Protein AF-A0A543KQI1-F1 (afdb_monomer_lite)

Secondary structure (DSSP, 8-state):
-PPPSEEEEEEESSGGGHHHHHHHHHHH-TTEEEEEEE-TTHHHHHHHHTS--HHHHHHHHHHHHHHHHTT-SEEEE--GGGHHHHHH---SS-EE-TTHHHHHHHHHSS-SEEEEEESSHHHHHHHHHHHHHHHHHHT---EEEEEE-GGGGT--SHHHHHHHHHHHHTTTGGG-SEEEESSGGGGGGHHHHHHHH-S-EEEHHHHHHHHHHHHHHS------EEEEESSHHHHHHHHHHHHHTT--EEEEESPPPTT--PPS-SEEEEE---SSS-HHHHHHHHHHHHHHHHHTT-SEEEEE--TT---BTTBSHHHHHHHHHHHHT-SSEEEE--BGGGTEEEETTEEEETTEEGGGSGGGG-SSS-----BHHHHHHTT-SSEEEEE-HHHHHT-HHHHHHHHHHHHHHTEEEEEEPBSSHHHHHHHHHHTTT-SEEEE-HHHHHHHHTT-BTBGGG----SPP-SSTT-EEEEEE----HHHHHHHHHHHHTT--EEE--TTT--SHHHHHHHHHHHHHTS-TT---EEE----HHHHHHHHHHH-HHHHHHHHHHHHHHHHHHHHHTTEEEEEEESHHHHHHHHHHTT--EEEEEEEEETTEEEEEESSSSPPEEEEE-TT-S-TTHHHHHH-TTSTTT----

Organism: NCBI:txid125288

Radius of gyration: 31.97 Å; chains: 1; bounding box: 70×68×92 Å

Foldseek 3Di:
DDQQPFEEEEEELDPLLVVLLVVLLCVQPVSYDYHYHYDPCLVVVQVVVVADDPVSLVVVLVVVVVCVVVPHQEYEYQDQSNQVSQVPDDDPHHYGYQCVLLLLVVLPDPWQEEEEEDLDPVLQVVLQVVSVVSNVVSPDNYHYHYWHQVQCVVDPDLVSLLVSCQVRCVVPLVVTQEYEYSHSSSSSNQVVNCVSSVHHYGYRSNSVSNVSCCVVVVPLLALQEEEEEQADLLLLLLQVLLVVLLWFEKEFAFQDDLPDDFDRTNHYYYGDNHLQPQQVVNQVRLVSSLVSCVSSNHQAYEYADALLLQHALQDNPQSNLVSQCVVLVFLEAEEHQDDQVQQWFAAPQFTDRVNHTSLRDPQCVPPRRRDNGRRNQVRNVSHYPAHEEEPHPVQLVVALVSVLVVRVVCSVVRHHYYYYGDNDLSSLLRVLQNCSNGRYYYYGSSNSSSVSNNRPPSPPPDPPPFDADLQALWAEEEEEEFQFPLSVLLVVVCVVVVAAEAEQACVVPVDLVVSLCVVLVVVVPDDNNGYYYYYPHDHPVVLVVSCVVQNNVSSSVSSLLNSLVNLVSVVVVGGQEYEYEAQSSLVSNCVSVVQRMWTWGDDLWVSWTWTWGRDPRIGTYTHHYHNTDHSNQVVLCRDSVNGRSHPPD

pLDDT: mean 88.38, std 11.46, range [30.39, 98.88]

Sequence (649 aa):
MTEPDYLVALISATPLAIPPASDAMAEHFPEASVWNLLDDRLLKDAAQAGGLTEPLAARMQRLIAHAVDAGADAVMLTCSMYGTVAHEAVAPVPLLAPDDAAFAEAASGAYSSVLLVASLESALTDSLERFKAVVAESGHEIAVKGVHVPAALAATTAAELAEALIEACRPVADGADALLLAQFSLAPAQRALTAALGKPVISGPQSAASKLRETLSSTPQRTSVGVVADDYTGATDVALALRGAGLRTVLLFGPPAPDVVLPAHDAAVIALKTRTVPASDAVAASLEAADWLQAAGARQLYFKYCSTFDSTAEGNIGPVLDALAAASGADVVVTTPSSPDHGRTVYHGQLFVDGTPLAESHMAHHPLTPMTDSSLPRLLGAQTEAQVDLLPLSTIREGVPRVGAAMQEAKAGGVGYLVADALDDADLAVLARACADQPLIAGAAGLAKALGLVTPGAIGGQDHGPTPDPVGTARSAVLAGSCSARTLQQIAYFEEAGNPSLRLDAREHRELDEMVAHALDWVDGLSDSATPLIYSSVPADQLREAQEALGAQQSAQLLESALALIAVGLIARGFRRLVSAGGETSGAIVDALRVSGVEVGQEVAPGVPWVFTLADAPLALLLKSGNFGDVELFCRAVDPDRGWGVDDA

InterPro domains:
  IPR010737 Four-carbon acid sugar kinase, N-terminal domain [PF07005] (226-451)
  IPR015942 Asp/Glu/hydantoin racemase [PF01177] (39-210)
  IPR031475 Four-carbon acid sugar kinase, nucleotide binding domain [PF17042] (477-634)
  IPR037051 Four-carbon acid sugar kinase, N-terminal domain superfamily [G3DSA:3.40.50.10840] (228-456)
  IPR042213 Four-carbon acid sugar kinase, nucleotide binding domain superfamily [G3DSA:3.40.980.20] (470-640)
  IPR050007 3-oxo-tetronate kinase [NF043035] (225-638)
  IPR053714 Isomerization and Racemization Enzyme Superfamily [G3DSA:3.40.50.12500] (53-227)

Structure (mmCIF, N/CA/C/O backbone):
data_AF-A0A543KQI1-F1
#
_entry.id   AF-A0A543KQI1-F1
#
loop_
_atom_site.group_PDB
_atom_site.id
_atom_site.type_symbol
_atom_site.label_atom_id
_atom_site.label_alt_id
_atom_site.label_comp_id
_atom_site.label_asym_id
_atom_site.label_entity_id
_atom_site.label_seq_id
_atom_site.pdbx_PDB_ins_code
_atom_site.Cartn_x
_atom_site.Cartn_y
_atom_site.Cartn_z
_atom_site.occupancy
_atom_site.B_iso_or_equiv
_atom_site.auth_seq_id
_atom_site.auth_comp_id
_atom_site.auth_asym_id
_atom_site.auth_atom_id
_atom_site.pdbx_PDB_model_num
ATOM 1 N N . MET A 1 1 ? 9.697 -24.278 23.886 1.00 35.41 1 MET A N 1
ATOM 2 C CA . MET A 1 1 ? 8.355 -23.750 24.183 1.00 35.41 1 MET A CA 1
ATOM 3 C C . MET A 1 1 ? 8.398 -22.313 23.736 1.00 35.41 1 MET A C 1
ATOM 5 O O . MET A 1 1 ? 9.210 -21.574 24.273 1.00 35.41 1 MET A O 1
ATOM 9 N N . THR A 1 2 ? 7.684 -22.001 22.661 1.00 37.78 2 THR A N 1
ATOM 10 C CA . THR A 1 2 ? 7.459 -20.630 22.196 1.00 37.78 2 THR A CA 1
ATOM 11 C C . THR A 1 2 ? 6.835 -19.822 23.334 1.00 37.78 2 THR A C 1
ATOM 13 O O . THR A 1 2 ? 6.066 -20.380 24.122 1.00 37.78 2 THR A O 1
ATOM 16 N N . GLU A 1 3 ? 7.231 -18.558 23.488 1.00 44.75 3 GLU A N 1
ATOM 17 C CA . GLU A 1 3 ? 6.508 -17.649 24.381 1.00 44.75 3 GLU A CA 1
ATOM 18 C C . GLU A 1 3 ? 5.066 -17.497 23.864 1.00 44.75 3 GLU A C 1
ATOM 20 O O . GLU A 1 3 ? 4.859 -17.565 22.654 1.00 44.75 3 GLU A O 1
ATOM 25 N N . PRO A 1 4 ? 4.064 -17.402 24.753 1.00 59.25 4 PRO A N 1
ATOM 26 C CA . PRO A 1 4 ? 2.672 -17.238 24.347 1.00 59.25 4 PRO A CA 1
ATOM 27 C C . PRO A 1 4 ? 2.467 -15.892 23.641 1.00 59.25 4 PRO A C 1
ATOM 29 O O . PRO A 1 4 ? 2.953 -14.868 24.119 1.00 59.25 4 PRO A O 1
ATOM 32 N N . ASP A 1 5 ? 1.719 -15.907 22.537 1.00 77.00 5 ASP A N 1
ATOM 33 C CA . ASP A 1 5 ? 1.528 -14.759 21.637 1.00 77.00 5 ASP A CA 1
ATOM 34 C C . ASP A 1 5 ? 0.510 -13.733 22.172 1.00 77.00 5 ASP A C 1
ATOM 36 O O . ASP A 1 5 ? 0.442 -12.614 21.669 1.00 77.00 5 ASP A O 1
ATOM 40 N N . TYR A 1 6 ? -0.283 -14.106 23.188 1.00 86.62 6 TYR A N 1
ATOM 41 C CA . TYR A 1 6 ? -1.355 -13.273 23.747 1.00 86.62 6 TYR A CA 1
ATOM 42 C C . TYR A 1 6 ? -1.394 -13.315 25.284 1.00 86.62 6 TYR A C 1
ATOM 44 O O . TYR A 1 6 ? -1.078 -14.338 25.901 1.00 86.62 6 TYR A O 1
ATOM 52 N N . LEU A 1 7 ? -1.861 -12.239 25.920 1.00 93.88 7 LEU A N 1
ATOM 53 C CA . LEU A 1 7 ? -2.181 -12.149 27.347 1.00 93.88 7 LEU A CA 1
ATOM 54 C C . LEU A 1 7 ? -3.684 -11.927 27.556 1.00 93.88 7 LEU A C 1
ATOM 56 O O . LEU A 1 7 ? -4.227 -10.880 27.216 1.00 93.88 7 LEU A O 1
ATOM 60 N N . VAL A 1 8 ? -4.366 -12.884 28.184 1.00 95.88 8 VAL A N 1
ATOM 61 C CA . VAL A 1 8 ? -5.806 -12.804 28.474 1.00 95.88 8 VAL A CA 1
ATOM 62 C C . VAL A 1 8 ? -6.040 -12.666 29.975 1.00 95.88 8 VAL A C 1
ATOM 64 O O . VAL A 1 8 ? -5.673 -13.542 30.765 1.00 95.88 8 VAL A O 1
ATOM 67 N N . ALA A 1 9 ? -6.695 -11.576 30.378 1.00 97.44 9 ALA A N 1
ATOM 68 C CA . ALA A 1 9 ? -7.055 -11.330 31.769 1.00 97.44 9 ALA A CA 1
ATOM 69 C C . ALA A 1 9 ? -8.425 -11.933 32.115 1.00 97.44 9 ALA A C 1
ATOM 71 O O . ALA A 1 9 ? -9.443 -11.603 31.505 1.00 97.44 9 ALA A O 1
ATOM 72 N N . LEU A 1 10 ? -8.463 -12.784 33.139 1.00 96.88 10 LEU A N 1
ATOM 73 C CA . LEU A 1 10 ? -9.672 -13.406 33.673 1.00 96.88 10 LEU A CA 1
ATOM 74 C C . LEU A 1 10 ? -10.075 -12.714 34.970 1.00 96.88 10 LEU A C 1
ATOM 76 O O . LEU A 1 10 ? -9.414 -12.883 35.997 1.00 96.88 10 LEU A O 1
ATOM 80 N N . ILE A 1 11 ? -11.173 -11.959 34.951 1.00 96.50 11 ILE A N 1
ATOM 81 C CA . ILE A 1 11 ? -11.662 -11.254 36.141 1.00 96.50 11 ILE A CA 1
ATOM 82 C C . ILE A 1 11 ? -12.756 -12.087 36.806 1.00 96.50 11 ILE A C 1
ATOM 84 O O . ILE A 1 11 ? -13.850 -12.280 36.267 1.00 96.50 11 ILE A O 1
ATOM 88 N N . SER A 1 12 ? -12.451 -12.573 38.007 1.00 93.62 12 SER A N 1
ATOM 89 C CA . SER A 1 12 ? -13.287 -13.494 38.766 1.00 93.62 12 SER A CA 1
ATOM 90 C C . SER A 1 12 ? -13.798 -12.887 40.067 1.00 93.62 12 SER A C 1
ATOM 92 O O . SER A 1 12 ? -13.072 -12.230 40.809 1.00 93.62 12 SER A O 1
ATOM 94 N N . ALA A 1 13 ? -15.067 -13.165 40.367 1.00 89.62 13 ALA A N 1
ATOM 95 C CA . ALA A 1 13 ? -15.724 -12.782 41.619 1.00 89.62 13 ALA A CA 1
ATOM 96 C C . ALA A 1 13 ? -15.743 -13.924 42.660 1.00 89.62 13 ALA A C 1
ATOM 98 O O . ALA A 1 13 ? -16.207 -13.748 43.785 1.00 89.62 13 ALA A O 1
ATOM 99 N N . THR A 1 14 ? -15.274 -15.116 42.272 1.00 84.75 14 THR A N 1
ATOM 100 C CA . THR A 1 14 ? -15.163 -16.306 43.123 1.00 84.75 14 THR A CA 1
ATOM 101 C C . THR A 1 14 ? -13.957 -17.153 42.706 1.00 84.75 14 THR A C 1
ATOM 103 O O . THR A 1 14 ? -13.744 -17.341 41.505 1.00 84.75 14 THR A O 1
ATOM 106 N N . PRO A 1 15 ? -13.197 -17.730 43.657 1.00 85.19 15 PRO A N 1
ATOM 107 C CA . PRO A 1 15 ? -12.115 -18.663 43.342 1.00 85.19 15 PRO A CA 1
ATOM 108 C C . PRO A 1 15 ? -12.577 -19.898 42.558 1.00 85.19 15 PRO A C 1
ATOM 110 O O . PRO A 1 15 ? -11.800 -20.470 41.803 1.00 85.19 15 PRO A O 1
ATOM 113 N N . LEU A 1 16 ? -13.844 -20.305 42.709 1.00 82.06 16 LEU A N 1
ATOM 114 C CA . LEU A 1 16 ? -14.387 -21.509 42.065 1.00 82.06 16 LEU A CA 1
ATOM 115 C C . LEU A 1 16 ? -14.510 -21.388 40.539 1.00 82.06 16 LEU A C 1
ATOM 117 O O . LEU A 1 16 ? -14.593 -22.406 39.860 1.00 82.06 16 LEU A O 1
ATOM 121 N N . ALA A 1 17 ? -14.528 -20.167 39.997 1.00 85.00 17 ALA A N 1
ATOM 122 C CA . ALA A 1 17 ? -14.606 -19.931 38.556 1.00 85.00 17 ALA A CA 1
ATOM 123 C C . ALA A 1 17 ? -13.227 -19.929 37.872 1.00 85.00 17 ALA A C 1
ATOM 125 O O . ALA A 1 17 ? -13.157 -20.089 36.655 1.00 85.00 17 ALA A O 1
ATOM 126 N N . ILE A 1 18 ? -12.139 -19.783 38.642 1.00 90.50 18 ILE A N 1
ATOM 127 C CA . ILE A 1 18 ? -10.776 -19.653 38.109 1.00 90.50 18 ILE A CA 1
ATOM 128 C C . ILE A 1 18 ? -10.293 -20.945 37.432 1.00 90.50 18 ILE A C 1
ATOM 130 O O . ILE A 1 18 ? -9.886 -20.850 36.272 1.00 90.50 18 ILE A O 1
ATOM 134 N N . PRO A 1 19 ? -10.341 -22.137 38.074 1.00 90.75 19 PRO A N 1
ATOM 135 C CA . PRO A 1 19 ? -9.875 -23.359 37.422 1.00 90.75 19 PRO A CA 1
ATOM 136 C C . PRO A 1 19 ? -10.652 -23.681 36.136 1.00 90.75 19 PRO A C 1
ATOM 138 O O . PRO A 1 19 ? -9.999 -23.823 35.110 1.00 90.75 19 PRO A O 1
ATOM 141 N N . PRO A 1 20 ? -12.005 -23.668 36.107 1.00 88.50 20 PRO A N 1
ATOM 142 C CA . PRO A 1 20 ? -12.745 -23.932 34.871 1.00 88.50 20 PRO A CA 1
ATOM 143 C C . PRO A 1 20 ? -12.407 -22.977 33.720 1.00 88.50 20 PRO A C 1
ATOM 145 O O . PRO A 1 20 ? -12.314 -23.410 32.576 1.00 88.50 20 PRO A O 1
ATOM 148 N N . ALA A 1 21 ? -12.218 -21.685 34.010 1.00 90.38 21 ALA A N 1
ATOM 149 C CA . ALA A 1 21 ? -11.851 -20.703 32.995 1.00 90.38 21 ALA A CA 1
ATOM 150 C C . ALA A 1 21 ? -10.406 -20.892 32.507 1.00 90.38 21 ALA A C 1
ATOM 152 O O . ALA A 1 21 ? -10.155 -20.859 31.307 1.00 90.38 21 ALA A O 1
ATOM 153 N N . SER A 1 22 ? -9.465 -21.133 33.424 1.00 93.69 22 SER A N 1
ATOM 154 C CA . SER A 1 22 ? -8.051 -21.337 33.083 1.00 93.69 22 SER A CA 1
ATOM 155 C C . SER A 1 22 ? -7.838 -22.639 32.303 1.00 93.69 22 SER A C 1
ATOM 157 O O . SER A 1 22 ? -7.096 -22.647 31.325 1.00 93.69 22 SER A O 1
ATOM 159 N N . ASP A 1 23 ? -8.528 -23.715 32.689 1.00 90.25 23 ASP A N 1
ATOM 160 C CA . ASP A 1 23 ? -8.480 -25.009 32.003 1.00 90.25 23 ASP A CA 1
ATOM 161 C C . ASP A 1 23 ? -9.072 -24.905 30.589 1.00 90.25 23 ASP A C 1
ATOM 163 O O . ASP A 1 23 ? -8.488 -25.418 29.636 1.00 90.25 23 ASP A O 1
ATOM 167 N N . ALA A 1 24 ? -10.188 -24.182 30.426 1.00 90.25 24 ALA A N 1
ATOM 168 C CA . ALA A 1 24 ? -10.782 -23.944 29.112 1.00 90.25 24 ALA A CA 1
ATOM 169 C C . ALA A 1 24 ? -9.868 -23.117 28.196 1.00 90.25 24 ALA A C 1
ATOM 171 O O . ALA A 1 24 ? -9.745 -23.442 27.017 1.00 90.25 24 ALA A O 1
ATOM 172 N N . MET A 1 25 ? -9.190 -22.093 28.726 1.00 93.44 25 MET A N 1
ATOM 173 C CA . MET A 1 25 ? -8.176 -21.343 27.976 1.00 93.44 25 MET A CA 1
ATOM 174 C C . MET A 1 25 ? -7.017 -22.251 27.553 1.00 93.44 25 MET A C 1
ATOM 176 O O . MET A 1 25 ? -6.650 -22.257 26.386 1.00 93.44 25 MET A O 1
ATOM 180 N N . ALA A 1 26 ? -6.494 -23.079 28.460 1.00 92.19 26 ALA A N 1
ATOM 181 C CA . ALA A 1 26 ? -5.404 -24.000 28.142 1.00 92.19 26 ALA A CA 1
ATOM 182 C C . ALA A 1 26 ? -5.789 -25.055 27.084 1.00 92.19 26 ALA A C 1
ATOM 184 O O . ALA A 1 26 ? -4.945 -25.459 26.287 1.00 92.19 26 ALA A O 1
ATOM 185 N N . GLU A 1 27 ? -7.046 -25.510 27.070 1.00 89.69 27 GLU A N 1
ATOM 186 C CA . GLU A 1 27 ? -7.535 -26.510 26.113 1.00 89.69 27 GLU A CA 1
ATOM 187 C C . GLU A 1 27 ? -7.915 -25.904 24.753 1.00 89.69 27 GLU A C 1
ATOM 189 O O . GLU A 1 27 ? -7.599 -26.482 23.712 1.00 89.69 27 GLU A O 1
ATOM 194 N N . HIS A 1 28 ? -8.584 -24.749 24.746 1.00 88.44 28 HIS A N 1
ATOM 195 C CA . HIS A 1 28 ? -9.196 -24.182 23.541 1.00 88.44 28 HIS A CA 1
ATOM 196 C C . HIS A 1 28 ? -8.439 -22.990 22.950 1.00 88.44 28 HIS A C 1
ATOM 198 O O . HIS A 1 28 ? -8.673 -22.666 21.786 1.00 88.44 28 HIS A O 1
ATOM 204 N N . PHE A 1 29 ? -7.520 -22.382 23.706 1.00 91.88 29 PHE A N 1
ATOM 205 C CA . PHE A 1 29 ? -6.667 -21.270 23.283 1.00 91.88 29 PHE A CA 1
ATOM 206 C C . PHE A 1 29 ? -5.242 -21.375 23.879 1.00 91.88 29 PHE A C 1
ATOM 208 O O . PHE A 1 29 ? -4.814 -20.504 24.642 1.00 91.88 29 PHE A O 1
ATOM 215 N N . PRO A 1 30 ? -4.493 -22.448 23.556 1.00 89.75 30 PRO A N 1
ATOM 216 C CA . PRO A 1 30 ? -3.176 -22.726 24.140 1.00 89.75 30 PRO A CA 1
ATOM 217 C C . PRO A 1 30 ? -2.099 -21.679 23.813 1.00 89.75 30 PRO A C 1
ATOM 219 O O . PRO A 1 30 ? -1.064 -21.646 24.476 1.00 89.75 30 PRO A O 1
ATOM 222 N N . GLU A 1 31 ? -2.317 -20.847 22.794 1.00 86.75 31 GLU A N 1
ATOM 223 C CA . GLU A 1 31 ? -1.426 -19.759 22.386 1.00 86.75 31 GLU A CA 1
ATOM 224 C C . GLU A 1 31 ? -1.484 -18.548 23.345 1.00 86.75 31 GLU A C 1
ATOM 226 O O . GLU A 1 31 ? -0.591 -17.701 23.321 1.00 86.75 31 GLU A O 1
ATOM 231 N N . ALA A 1 32 ? -2.501 -18.468 24.212 1.00 89.94 32 ALA A N 1
ATOM 232 C CA . ALA A 1 32 ? -2.675 -17.384 25.173 1.00 89.94 32 ALA A CA 1
ATOM 233 C C . ALA A 1 32 ? -2.130 -17.726 26.570 1.00 89.94 32 ALA A C 1
ATOM 235 O O . ALA A 1 32 ? -2.370 -18.795 27.134 1.00 89.94 32 ALA A O 1
ATOM 236 N N . SER A 1 33 ? -1.462 -16.755 27.187 1.00 94.50 33 SER A N 1
ATOM 237 C CA . SER A 1 33 ? -1.173 -16.744 28.618 1.00 94.50 33 SER A CA 1
ATOM 238 C C . SER A 1 33 ? -2.364 -16.205 29.407 1.00 94.50 33 SER A C 1
ATOM 240 O O . SER A 1 33 ? -3.050 -15.273 28.990 1.00 94.50 33 SER A O 1
ATOM 242 N N . VAL A 1 34 ? -2.616 -16.800 30.572 1.00 95.56 34 VAL A N 1
ATOM 243 C CA . VAL A 1 34 ? -3.754 -16.453 31.427 1.00 95.56 34 VAL A CA 1
ATOM 244 C C . VAL A 1 34 ? -3.283 -15.657 32.639 1.00 95.56 34 VAL A C 1
ATOM 246 O O . VAL A 1 34 ? -2.453 -16.129 33.419 1.00 95.56 34 VAL A O 1
ATOM 249 N N . TRP A 1 35 ? -3.885 -14.490 32.859 1.00 97.25 35 TRP A N 1
ATOM 250 C CA . TRP A 1 35 ? -3.718 -13.699 34.075 1.00 97.25 35 TRP A CA 1
ATOM 251 C C . TRP A 1 35 ? -5.019 -13.650 34.874 1.00 97.25 35 TRP A C 1
ATOM 253 O O . TRP A 1 35 ? -6.021 -13.099 34.435 1.00 97.25 35 TRP A O 1
ATOM 263 N N . ASN A 1 36 ? -5.010 -14.218 36.080 1.00 96.94 36 ASN A N 1
ATOM 264 C CA . ASN A 1 36 ? -6.182 -14.233 36.950 1.00 96.94 36 ASN A CA 1
ATOM 265 C C . ASN A 1 36 ? -6.219 -13.009 37.877 1.00 96.94 36 ASN A C 1
ATOM 267 O O . ASN A 1 36 ? -5.328 -12.817 38.707 1.00 96.94 36 ASN A O 1
ATOM 271 N N . LEU A 1 37 ? -7.304 -12.242 37.791 1.00 97.06 37 LEU A N 1
ATOM 272 C CA . LEU A 1 37 ? -7.667 -11.178 38.720 1.00 97.06 37 LEU A CA 1
ATOM 273 C C . LEU A 1 37 ? -8.853 -11.640 39.567 1.00 97.06 37 LEU A C 1
ATOM 275 O O . LEU A 1 37 ? -9.915 -11.968 39.044 1.00 97.06 37 LEU A O 1
ATOM 279 N N . LEU A 1 38 ? -8.683 -11.663 40.888 1.00 95.88 38 LEU A N 1
ATOM 280 C CA . LEU A 1 38 ? -9.731 -12.055 41.828 1.00 95.88 38 LEU A CA 1
ATOM 281 C C . LEU A 1 38 ? -10.111 -10.876 42.715 1.00 95.88 38 LEU A C 1
ATOM 283 O O . LEU A 1 38 ? -9.267 -10.312 43.409 1.00 95.88 38 LEU A O 1
ATOM 287 N N . ASP A 1 39 ? -11.406 -10.587 42.760 1.00 95.50 39 ASP A N 1
ATOM 288 C CA . ASP A 1 39 ? -12.005 -9.779 43.814 1.00 95.50 39 ASP A CA 1
ATOM 289 C C . ASP A 1 39 ? -13.109 -10.596 44.495 1.00 95.50 39 ASP A C 1
ATOM 291 O O . ASP A 1 39 ? -14.274 -10.616 44.091 1.00 95.50 39 ASP A O 1
ATOM 295 N N . ASP A 1 40 ? -12.707 -11.308 45.547 1.00 91.56 40 ASP A N 1
ATOM 296 C CA . ASP A 1 40 ? -13.539 -12.236 46.319 1.00 91.56 40 ASP A CA 1
ATOM 297 C C . ASP A 1 40 ? -14.629 -11.544 47.159 1.00 91.56 40 ASP A C 1
ATOM 299 O O . ASP A 1 40 ? -15.462 -12.204 47.788 1.00 91.56 40 ASP A O 1
ATOM 303 N N . ARG A 1 41 ? -14.670 -10.206 47.150 1.00 94.00 41 ARG A N 1
ATOM 304 C CA . ARG A 1 41 ? -15.715 -9.423 47.811 1.00 94.00 41 ARG A CA 1
ATOM 305 C C . ARG A 1 41 ? -16.885 -9.086 46.902 1.00 94.00 41 ARG A C 1
ATOM 307 O O . ARG A 1 41 ? -17.953 -8.798 47.430 1.00 94.00 41 ARG A O 1
ATOM 314 N N . LEU A 1 42 ? -16.720 -9.127 45.579 1.00 91.69 42 LEU A N 1
ATOM 315 C CA . LEU A 1 42 ? -17.744 -8.691 44.621 1.00 91.69 42 LEU A CA 1
ATOM 316 C C . LEU A 1 42 ? -19.103 -9.368 44.855 1.00 91.69 42 LEU A C 1
ATOM 318 O O . LEU A 1 42 ? -20.103 -8.683 45.052 1.00 91.69 42 LEU A O 1
ATOM 322 N N . LEU A 1 43 ? -19.140 -10.706 44.927 1.00 87.75 43 LEU A N 1
ATOM 323 C CA . LEU A 1 43 ? -20.387 -11.447 45.169 1.00 87.75 43 LEU A CA 1
ATOM 324 C C . LEU A 1 43 ? -20.986 -11.161 46.551 1.00 87.75 43 LEU A C 1
ATOM 326 O O . LEU A 1 43 ? -22.202 -11.035 46.685 1.00 87.75 43 LEU A O 1
ATOM 330 N N . LYS A 1 44 ? -20.143 -11.058 47.584 1.00 87.88 44 LYS A N 1
ATOM 331 C CA . LYS A 1 44 ? -20.587 -10.812 48.962 1.00 87.88 44 LYS A CA 1
ATOM 332 C C . LYS A 1 44 ? -21.181 -9.413 49.114 1.00 87.88 44 LYS A C 1
ATOM 334 O O . LYS A 1 44 ? -22.244 -9.268 49.715 1.00 87.88 44 LYS A O 1
ATOM 339 N N . ASP A 1 45 ? -20.506 -8.408 48.568 1.00 93.00 45 ASP A N 1
ATOM 340 C CA . ASP A 1 45 ? -20.935 -7.013 48.615 1.00 93.00 45 ASP A CA 1
ATOM 341 C C . ASP A 1 45 ? -22.214 -6.828 47.765 1.00 93.00 45 ASP A C 1
ATOM 343 O O . ASP A 1 45 ? -23.148 -6.159 48.207 1.00 93.00 45 ASP A O 1
ATOM 347 N N . ALA A 1 46 ? -22.325 -7.500 46.608 1.00 88.56 46 ALA A N 1
ATOM 348 C CA . ALA A 1 46 ? -23.554 -7.530 45.806 1.00 88.56 46 ALA A CA 1
ATOM 349 C C . ALA A 1 46 ? -24.730 -8.182 46.554 1.00 88.56 46 ALA A C 1
ATOM 351 O O . ALA A 1 46 ? -25.824 -7.624 46.595 1.00 88.56 46 ALA A O 1
ATOM 352 N N . ALA A 1 47 ? -24.511 -9.325 47.214 1.00 85.56 47 ALA A N 1
ATOM 353 C CA . ALA A 1 47 ? -25.546 -9.993 48.004 1.00 85.56 47 ALA A CA 1
ATOM 354 C C . ALA A 1 47 ? -26.047 -9.120 49.169 1.00 85.56 47 ALA A C 1
ATOM 356 O O . ALA A 1 47 ? -27.245 -9.083 49.442 1.00 85.56 47 ALA A O 1
ATOM 357 N N . GLN A 1 48 ? -25.149 -8.383 49.833 1.00 89.62 48 GLN A N 1
ATOM 358 C CA . GLN A 1 48 ? -25.514 -7.439 50.896 1.00 89.62 48 GLN A CA 1
ATOM 359 C C . GLN A 1 48 ? -26.298 -6.231 50.374 1.00 89.62 48 GLN A C 1
ATOM 361 O O . GLN A 1 48 ? -27.173 -5.725 51.074 1.00 89.62 48 GLN A O 1
ATOM 366 N N . ALA A 1 49 ? -25.997 -5.780 49.156 1.00 88.75 49 ALA A N 1
ATOM 367 C CA . ALA A 1 49 ? -26.682 -4.670 48.503 1.00 88.75 49 ALA A CA 1
ATOM 368 C C . ALA A 1 49 ? -28.001 -5.074 47.814 1.00 88.75 49 ALA A C 1
ATOM 370 O O . ALA A 1 49 ? -28.741 -4.201 47.366 1.00 88.75 49 ALA A O 1
ATOM 371 N N . GLY A 1 50 ? -28.306 -6.374 47.731 1.00 86.69 50 GLY A N 1
ATOM 372 C CA . GLY A 1 50 ? -29.480 -6.895 47.027 1.00 86.69 50 GLY A CA 1
ATOM 373 C C . GLY A 1 50 ? -29.322 -6.980 45.503 1.00 86.69 50 GLY A C 1
ATOM 374 O O . GLY A 1 50 ? -30.327 -7.099 44.809 1.00 86.69 50 GLY A O 1
ATOM 375 N N . GLY A 1 51 ? -28.094 -6.920 44.977 1.00 85.75 51 GLY A N 1
ATOM 376 C CA . GLY A 1 51 ? -27.797 -7.013 43.546 1.00 85.75 51 GLY A CA 1
ATOM 377 C C . GLY A 1 51 ? -26.597 -6.167 43.108 1.00 85.75 51 GLY A C 1
ATOM 378 O O . GLY A 1 51 ? -25.853 -5.625 43.930 1.00 85.75 51 GLY A O 1
ATOM 379 N N . LEU A 1 52 ? -26.411 -6.051 41.789 1.00 87.25 52 LEU A N 1
ATOM 380 C CA . LEU A 1 52 ? -25.418 -5.160 41.191 1.00 87.25 52 LEU A CA 1
ATOM 381 C C . LEU A 1 52 ? -25.850 -3.697 41.377 1.00 87.25 52 LEU A C 1
ATOM 383 O O . LEU A 1 52 ? -26.942 -3.302 40.979 1.00 87.25 52 LEU A O 1
ATOM 387 N N . THR A 1 53 ? -24.977 -2.890 41.975 1.00 92.56 53 THR A N 1
ATOM 388 C CA . THR A 1 53 ? -25.179 -1.445 42.167 1.00 92.56 53 THR A CA 1
ATOM 389 C C . THR A 1 53 ? -24.164 -0.653 41.350 1.00 92.56 53 THR A C 1
ATOM 391 O O . THR A 1 53 ? -23.102 -1.176 41.012 1.00 92.56 53 THR A O 1
ATOM 394 N N . GLU A 1 54 ? -24.434 0.625 41.084 1.00 91.25 54 GLU A N 1
ATOM 395 C CA . GLU A 1 54 ? -23.514 1.511 40.353 1.00 91.25 54 GLU A CA 1
ATOM 396 C C . GLU A 1 54 ? -22.088 1.548 40.961 1.00 91.25 54 GLU A C 1
ATOM 398 O O . GLU A 1 54 ? -21.121 1.385 40.212 1.00 91.25 54 GLU A O 1
ATOM 403 N N . PRO A 1 55 ? -21.887 1.617 42.299 1.00 95.38 55 PRO A N 1
ATOM 404 C CA . PRO A 1 55 ? -20.546 1.510 42.883 1.00 95.38 55 PRO A CA 1
ATOM 405 C C . PRO A 1 55 ? -19.837 0.174 42.609 1.00 95.38 55 PRO A C 1
ATOM 407 O O . PRO A 1 55 ? -18.609 0.142 42.477 1.00 95.38 55 PRO A O 1
ATOM 410 N N . LEU A 1 56 ? -20.588 -0.930 42.539 1.00 94.25 56 LEU A N 1
ATOM 411 C CA . LEU A 1 56 ? -20.052 -2.257 42.226 1.00 94.25 56 LEU A CA 1
ATOM 412 C C . LEU A 1 56 ? -19.732 -2.395 40.733 1.00 94.25 56 LEU A C 1
ATOM 414 O O . LEU A 1 56 ? -18.693 -2.963 40.400 1.00 94.25 56 LEU A O 1
ATOM 418 N N . ALA A 1 57 ? -20.558 -1.830 39.850 1.00 91.62 57 ALA A N 1
ATOM 419 C CA . ALA A 1 57 ? -20.281 -1.756 38.417 1.00 91.62 57 ALA A CA 1
ATOM 420 C C . ALA A 1 57 ? -19.009 -0.936 38.143 1.00 91.62 57 ALA A C 1
ATOM 422 O O . ALA A 1 57 ? -18.082 -1.426 37.502 1.00 91.62 57 ALA A O 1
ATOM 423 N N . ALA A 1 58 ? -18.883 0.248 38.752 1.00 90.50 58 ALA A N 1
ATOM 424 C CA . ALA A 1 58 ? -17.682 1.080 38.653 1.00 90.50 58 ALA A CA 1
ATOM 425 C C . ALA A 1 58 ? -16.426 0.380 39.207 1.00 90.50 58 ALA A C 1
ATOM 427 O O . ALA A 1 58 ? -15.310 0.613 38.741 1.00 90.50 58 ALA A O 1
ATOM 428 N N . ARG A 1 59 ? -16.575 -0.482 40.223 1.00 95.81 59 ARG A N 1
ATOM 429 C CA . ARG A 1 59 ? -15.475 -1.314 40.737 1.00 95.81 59 ARG A CA 1
ATOM 430 C C . ARG A 1 59 ? -15.023 -2.347 39.712 1.00 95.81 59 ARG A C 1
ATOM 432 O O . ARG A 1 59 ? -13.820 -2.486 39.524 1.00 95.81 59 ARG A O 1
ATOM 439 N N . MET A 1 60 ? -15.960 -3.009 39.036 1.00 95.31 60 MET A N 1
ATOM 440 C CA . MET A 1 60 ? -15.643 -3.936 37.951 1.00 95.31 60 MET A CA 1
ATOM 441 C C . MET A 1 60 ? -14.978 -3.216 36.766 1.00 95.31 60 MET A C 1
ATOM 443 O O . MET A 1 60 ? -13.946 -3.672 36.288 1.00 95.31 60 MET A O 1
ATOM 447 N N . GLN A 1 61 ? -15.470 -2.037 36.369 1.00 92.50 61 GLN A N 1
ATOM 448 C CA . GLN A 1 61 ? -14.840 -1.216 35.323 1.00 92.50 61 GLN A CA 1
ATOM 449 C C . GLN A 1 61 ? -13.383 -0.859 35.645 1.00 92.50 61 GLN A C 1
ATOM 451 O O . GLN A 1 61 ? -12.534 -0.902 34.763 1.00 92.50 61 GLN A O 1
ATOM 456 N N . ARG A 1 62 ? -13.057 -0.566 36.912 1.00 94.75 62 ARG A N 1
ATOM 457 C CA . ARG A 1 62 ? -11.662 -0.329 37.325 1.00 94.75 62 ARG A CA 1
ATOM 458 C C . ARG A 1 62 ? -10.784 -1.575 37.223 1.00 94.75 62 ARG A C 1
ATOM 460 O O . ARG A 1 62 ? -9.604 -1.434 36.929 1.00 94.75 62 ARG A O 1
ATOM 467 N N . LEU A 1 63 ? -11.329 -2.769 37.465 1.00 96.56 63 LEU A N 1
ATOM 468 C CA . LEU A 1 63 ? -10.590 -4.023 37.273 1.00 96.56 63 LEU A CA 1
ATOM 469 C C . LEU A 1 63 ? -10.334 -4.289 35.786 1.00 96.56 63 LEU A C 1
ATOM 471 O O . LEU A 1 63 ? -9.227 -4.680 35.431 1.00 96.56 63 LEU A O 1
ATOM 475 N N . ILE A 1 64 ? -11.323 -4.018 34.928 1.00 92.88 64 ILE A N 1
ATOM 476 C CA . ILE A 1 64 ? -11.173 -4.094 33.468 1.00 92.88 64 ILE A CA 1
ATOM 477 C C . ILE A 1 64 ? -10.098 -3.107 33.003 1.00 92.88 64 ILE A C 1
ATOM 479 O O . ILE A 1 64 ? -9.150 -3.515 32.343 1.00 92.88 64 ILE A O 1
ATOM 483 N N . ALA A 1 65 ? -10.189 -1.836 33.407 1.00 85.69 65 ALA A N 1
ATOM 484 C CA . ALA A 1 65 ? -9.196 -0.818 33.062 1.00 85.69 65 ALA A CA 1
ATOM 485 C C . ALA A 1 65 ? -7.791 -1.205 33.543 1.00 85.69 65 ALA A C 1
ATOM 487 O O . ALA A 1 65 ? -6.842 -1.128 32.777 1.00 85.69 65 ALA A O 1
ATOM 488 N N . HIS A 1 66 ? -7.665 -1.716 34.772 1.00 94.81 66 HIS A N 1
ATOM 489 C CA . HIS A 1 66 ? -6.387 -2.202 35.288 1.00 94.81 66 HIS A CA 1
ATOM 490 C C . HIS A 1 66 ? -5.794 -3.329 34.433 1.00 94.81 66 HIS A C 1
ATOM 492 O O . HIS A 1 66 ? -4.585 -3.348 34.219 1.00 94.81 66 HIS A O 1
ATOM 498 N N . ALA A 1 67 ? -6.630 -4.253 33.950 1.00 92.50 67 ALA A N 1
ATOM 499 C CA . ALA A 1 67 ? -6.180 -5.329 33.080 1.00 92.50 67 ALA A CA 1
ATOM 500 C C . ALA A 1 67 ? -5.671 -4.805 31.728 1.00 92.50 67 ALA A C 1
ATOM 502 O O . ALA A 1 67 ? -4.606 -5.208 31.264 1.00 92.50 67 ALA A O 1
ATOM 503 N N . VAL A 1 68 ? -6.415 -3.872 31.133 1.00 82.19 68 VAL A N 1
ATOM 504 C CA . VAL A 1 68 ? -6.070 -3.231 29.857 1.00 82.19 68 VAL A CA 1
ATOM 505 C C . VAL A 1 68 ? -4.784 -2.410 29.980 1.00 82.19 68 VAL A C 1
ATOM 507 O O . VAL A 1 68 ? -3.865 -2.595 29.189 1.00 82.19 68 VAL A O 1
ATOM 510 N N . ASP A 1 69 ? -4.672 -1.565 31.007 1.00 81.88 69 ASP A N 1
ATOM 511 C CA . ASP A 1 69 ? -3.494 -0.719 31.253 1.00 81.88 69 ASP A CA 1
ATOM 512 C C . ASP A 1 69 ? -2.223 -1.544 31.519 1.00 81.88 69 ASP A C 1
ATOM 514 O O . ASP A 1 69 ? -1.107 -1.076 31.292 1.00 81.88 69 ASP A O 1
ATOM 518 N N . ALA A 1 70 ? -2.383 -2.777 32.007 1.00 83.31 70 ALA A N 1
ATOM 519 C CA . ALA A 1 70 ? -1.297 -3.722 32.249 1.00 83.31 70 ALA A CA 1
ATOM 520 C C . ALA A 1 70 ? -0.957 -4.605 31.029 1.00 83.31 70 ALA A C 1
ATOM 522 O O . ALA A 1 70 ? -0.112 -5.491 31.152 1.00 83.31 70 ALA A O 1
ATOM 523 N N . GLY A 1 71 ? -1.572 -4.352 29.868 1.00 81.69 71 GLY A N 1
ATOM 524 C CA . GLY A 1 71 ? -1.210 -4.979 28.594 1.00 81.69 71 GLY A CA 1
ATOM 525 C C . GLY A 1 71 ? -1.967 -6.262 28.252 1.00 81.69 71 GLY A C 1
ATOM 526 O O . GLY A 1 71 ? -1.437 -7.076 27.506 1.00 81.69 71 GLY A O 1
ATOM 527 N N . ALA A 1 72 ? -3.169 -6.483 28.792 1.00 87.88 72 ALA A N 1
ATOM 528 C CA . ALA A 1 72 ? -4.000 -7.607 28.358 1.00 87.88 72 ALA A CA 1
ATOM 529 C C . ALA A 1 72 ? -4.525 -7.394 26.925 1.00 87.88 72 ALA A C 1
ATOM 531 O O . ALA A 1 72 ? -5.170 -6.383 26.652 1.00 87.88 72 ALA A O 1
ATOM 532 N N . ASP A 1 73 ? -4.324 -8.376 26.045 1.00 88.19 73 ASP A N 1
ATOM 533 C CA . ASP A 1 73 ? -4.841 -8.409 24.670 1.00 88.19 73 ASP A CA 1
ATOM 534 C C . ASP A 1 73 ? -6.341 -8.709 24.606 1.00 88.19 73 ASP A C 1
ATOM 536 O O . ASP A 1 73 ? -6.986 -8.436 23.596 1.00 88.19 73 ASP A O 1
ATOM 540 N N . ALA A 1 74 ? -6.905 -9.280 25.674 1.00 91.94 74 ALA A N 1
ATOM 541 C CA . ALA A 1 74 ? -8.342 -9.431 25.874 1.00 91.94 74 ALA A CA 1
ATOM 542 C C . ALA A 1 74 ? -8.697 -9.592 27.360 1.00 91.94 74 ALA A C 1
ATOM 544 O O . ALA A 1 74 ? -7.872 -9.996 28.186 1.00 91.94 74 ALA A O 1
ATOM 545 N N . VAL A 1 75 ? -9.960 -9.326 27.694 1.00 94.62 75 VAL A N 1
ATOM 546 C CA . VAL A 1 75 ? -10.510 -9.473 29.046 1.00 94.62 75 VAL A CA 1
ATOM 547 C C . VAL A 1 75 ? -11.753 -10.364 29.017 1.00 94.62 75 VAL A C 1
ATOM 549 O O . VAL A 1 75 ? -12.675 -10.144 28.234 1.00 94.62 75 VAL A O 1
ATOM 552 N N . MET A 1 76 ? -11.813 -11.351 29.912 1.00 94.38 76 MET A N 1
ATOM 553 C CA . MET A 1 76 ? -12.986 -12.203 30.120 1.00 94.38 76 MET A CA 1
ATOM 554 C C . MET A 1 76 ? -13.488 -12.082 31.556 1.00 94.38 76 MET A C 1
ATOM 556 O O . MET A 1 76 ? -12.758 -12.348 32.515 1.00 94.38 76 MET A O 1
ATOM 560 N N . LEU A 1 77 ? -14.762 -11.727 31.711 1.00 93.75 77 LEU A N 1
ATOM 561 C CA . LEU A 1 77 ? -15.444 -11.817 32.998 1.00 93.75 77 LEU A CA 1
ATOM 562 C C . LEU A 1 77 ? -15.943 -13.249 33.216 1.00 93.75 77 LEU A C 1
ATOM 564 O O . LEU A 1 77 ? -16.478 -13.866 32.301 1.00 93.75 77 LEU A O 1
ATOM 568 N N . THR A 1 78 ? -15.829 -13.771 34.440 1.00 91.06 78 THR A N 1
ATOM 569 C CA . THR A 1 78 ? -16.281 -15.143 34.771 1.00 91.06 78 THR A CA 1
ATOM 570 C C . THR A 1 78 ? -17.566 -15.187 35.608 1.00 91.06 78 THR A C 1
ATOM 572 O O . THR A 1 78 ? -18.028 -16.259 36.000 1.00 91.06 78 THR A O 1
ATOM 575 N N . CYS A 1 79 ? -18.158 -14.024 35.912 1.00 86.88 79 CYS A N 1
ATOM 576 C CA . CYS A 1 79 ? -19.347 -13.895 36.757 1.00 86.88 79 CYS A CA 1
ATOM 577 C C . CYS A 1 79 ? -20.530 -13.285 35.997 1.00 86.88 79 CYS A C 1
ATOM 579 O O . CYS A 1 79 ? -20.497 -12.104 35.651 1.00 86.88 79 CYS A O 1
ATOM 581 N N . SER A 1 80 ? -21.592 -14.070 35.796 1.00 82.38 80 SER A N 1
ATOM 582 C CA . SER A 1 80 ? -22.772 -13.700 34.999 1.00 82.38 80 SER A CA 1
ATOM 583 C C . SER A 1 80 ? -23.450 -12.411 35.464 1.00 82.38 80 SER A C 1
ATOM 585 O O . SER A 1 80 ? -23.799 -11.572 34.643 1.00 82.38 80 SER A O 1
ATOM 587 N N . MET A 1 81 ? -23.538 -12.184 36.781 1.00 83.94 81 MET A N 1
ATOM 588 C CA . MET A 1 81 ? -24.112 -10.953 37.349 1.00 83.94 81 MET A CA 1
ATOM 589 C C . MET A 1 81 ? -23.350 -9.686 36.935 1.00 83.94 81 MET A C 1
ATOM 591 O O . MET A 1 81 ? -23.948 -8.622 36.846 1.00 83.94 81 MET A O 1
ATOM 595 N N . TYR A 1 82 ? -22.039 -9.783 36.703 1.00 87.81 82 TYR A N 1
ATOM 596 C CA . TYR A 1 82 ? -21.224 -8.657 36.243 1.00 87.81 82 TYR A CA 1
ATOM 597 C C . TYR A 1 82 ? -21.093 -8.608 34.716 1.00 87.81 82 TYR A C 1
ATOM 599 O O . TYR A 1 82 ? -20.461 -7.687 34.206 1.00 87.81 82 TYR A O 1
ATOM 607 N N . GLY A 1 83 ? -21.697 -9.552 33.985 1.00 82.38 83 GLY A N 1
ATOM 608 C CA . GLY A 1 83 ? -21.678 -9.579 32.523 1.00 82.38 83 GLY A CA 1
ATOM 609 C C . GLY A 1 83 ? -22.237 -8.301 31.894 1.00 82.38 83 GLY A C 1
ATOM 610 O O . GLY A 1 83 ? -21.678 -7.823 30.916 1.00 82.38 83 GLY A O 1
ATOM 611 N N . THR A 1 84 ? -23.235 -7.668 32.519 1.00 79.62 84 THR A N 1
ATOM 612 C CA . THR A 1 84 ? -23.785 -6.381 32.054 1.00 79.62 84 THR A CA 1
ATOM 613 C C . THR A 1 84 ? -22.738 -5.268 32.015 1.00 79.62 84 THR A C 1
ATOM 615 O O . THR A 1 84 ? -22.784 -4.404 31.146 1.00 79.62 84 THR A O 1
ATOM 618 N N . VAL A 1 85 ? -21.740 -5.310 32.906 1.00 84.19 85 VAL A N 1
ATOM 619 C CA . VAL A 1 85 ? -20.635 -4.343 32.899 1.00 84.19 85 VAL A CA 1
ATOM 620 C C . VAL A 1 85 ? -19.764 -4.519 31.656 1.00 84.19 85 VAL A C 1
ATOM 622 O O . VAL A 1 85 ? -19.260 -3.527 31.142 1.00 84.19 85 VAL A O 1
ATOM 625 N N . ALA A 1 86 ? -19.599 -5.748 31.155 1.00 82.56 86 ALA A N 1
ATOM 626 C CA . ALA A 1 86 ? -18.897 -5.987 29.895 1.00 82.56 86 ALA A CA 1
ATOM 627 C C . ALA A 1 86 ? -19.682 -5.453 28.688 1.00 82.56 86 ALA A C 1
ATOM 629 O O . ALA A 1 86 ? -19.070 -4.927 27.767 1.00 82.56 86 ALA A O 1
ATOM 630 N N . HIS A 1 87 ? -21.017 -5.524 28.714 1.00 78.44 87 HIS A N 1
ATOM 631 C CA . HIS A 1 87 ? -21.871 -4.987 27.645 1.00 78.44 87 HIS A CA 1
ATOM 632 C C . HIS A 1 87 ? -21.887 -3.457 27.585 1.00 78.44 87 HIS A C 1
ATOM 634 O O . HIS A 1 87 ? -22.025 -2.886 26.508 1.00 78.44 87 HIS A O 1
ATOM 640 N N . GLU A 1 88 ? -21.754 -2.791 28.731 1.00 74.00 88 GLU A N 1
ATOM 641 C CA . GLU A 1 88 ? -21.779 -1.325 28.830 1.00 74.00 88 GLU A CA 1
ATOM 642 C C . GLU A 1 88 ? -20.389 -0.680 28.701 1.00 74.00 88 GLU A C 1
ATOM 644 O O . GLU A 1 88 ? -20.280 0.523 28.452 1.00 74.00 88 GLU A O 1
ATOM 649 N N . ALA A 1 89 ? -19.316 -1.446 28.903 1.00 73.19 89 ALA A N 1
ATOM 650 C CA . ALA A 1 89 ? -17.955 -0.930 28.875 1.00 73.19 89 ALA A CA 1
ATOM 651 C C . ALA A 1 89 ? -17.401 -0.840 27.447 1.00 73.19 89 ALA A C 1
ATOM 653 O O . ALA A 1 89 ? -17.466 -1.783 26.665 1.00 73.19 89 ALA A O 1
ATOM 654 N N . VAL A 1 90 ? -16.761 0.289 27.138 1.00 70.00 90 VAL A N 1
ATOM 655 C CA . VAL A 1 90 ? -15.944 0.448 25.931 1.00 70.00 90 VAL A CA 1
ATOM 656 C C . VAL A 1 90 ? -14.495 0.148 26.301 1.00 70.00 90 VAL A C 1
ATOM 658 O O . VAL A 1 90 ? -13.902 0.867 27.105 1.00 70.00 90 VAL A O 1
ATOM 661 N N . ALA A 1 91 ? -13.928 -0.911 25.724 1.00 71.12 91 ALA A N 1
ATOM 662 C CA . ALA A 1 91 ? -12.532 -1.298 25.906 1.00 71.12 91 ALA A CA 1
ATOM 663 C C . ALA A 1 91 ? -11.805 -1.334 24.547 1.00 71.12 91 ALA A C 1
ATOM 665 O O . ALA A 1 91 ? -12.413 -1.708 23.544 1.00 71.12 91 ALA A O 1
ATOM 666 N N . PRO A 1 92 ? -10.509 -0.968 24.488 1.00 67.75 92 PRO A N 1
ATOM 667 C CA . PRO A 1 92 ? -9.718 -1.015 23.253 1.00 67.75 92 PRO A CA 1
ATOM 668 C C . PRO A 1 92 ? -9.335 -2.446 22.831 1.00 67.75 92 PRO A C 1
ATOM 670 O O . PRO A 1 92 ? -8.763 -2.639 21.759 1.00 67.75 92 PRO A O 1
ATOM 673 N N . VAL A 1 93 ? -9.652 -3.438 23.665 1.00 81.50 93 VAL A N 1
ATOM 674 C CA . VAL A 1 93 ? -9.401 -4.867 23.459 1.00 81.50 93 VAL A CA 1
ATOM 675 C C . VAL A 1 93 ? -10.708 -5.653 23.599 1.00 81.50 93 VAL A C 1
ATOM 677 O O . VAL A 1 93 ? -11.628 -5.162 24.262 1.00 81.50 93 VAL A O 1
ATOM 680 N N . PRO A 1 94 ? -10.825 -6.860 23.014 1.00 86.69 94 PRO A N 1
ATOM 681 C CA . PRO A 1 94 ? -12.001 -7.702 23.193 1.00 86.69 94 PRO A CA 1
ATOM 682 C C . PRO A 1 94 ? -12.341 -7.912 24.673 1.00 86.69 94 PRO A C 1
ATOM 684 O O . PRO A 1 94 ? -11.499 -8.336 25.466 1.00 86.69 94 PRO A O 1
ATOM 687 N N . LEU A 1 95 ? -13.591 -7.621 25.029 1.00 88.50 95 LEU A N 1
ATOM 688 C CA . LEU A 1 95 ? -14.139 -7.768 26.373 1.00 88.50 95 LEU A CA 1
ATOM 689 C C . LEU A 1 95 ? -15.364 -8.680 26.300 1.00 88.50 95 LEU A C 1
ATOM 691 O O . LEU A 1 95 ? -16.354 -8.331 25.663 1.00 88.50 95 LEU A O 1
ATOM 695 N N . LEU A 1 96 ? -15.288 -9.854 26.927 1.00 88.94 96 LEU A N 1
ATOM 696 C CA . LEU A 1 96 ? -16.366 -10.845 26.899 1.00 88.94 96 LEU A CA 1
ATOM 697 C C . LEU A 1 96 ? -17.040 -10.983 28.265 1.00 88.94 96 LEU A C 1
ATOM 699 O O . LEU A 1 96 ? -16.380 -11.113 29.303 1.00 88.94 96 LEU A O 1
ATOM 703 N N . ALA A 1 97 ? -18.371 -11.031 28.242 1.00 86.62 97 ALA A N 1
ATOM 704 C CA . ALA A 1 97 ? -19.165 -11.547 29.346 1.00 86.62 97 ALA A CA 1
ATOM 705 C C . ALA A 1 97 ? -19.106 -13.092 29.358 1.00 86.62 97 ALA A C 1
ATOM 707 O O . ALA A 1 97 ? -18.868 -13.711 28.318 1.00 86.62 97 ALA A O 1
ATOM 708 N N . PRO A 1 98 ? -19.342 -13.743 30.509 1.00 79.06 98 PRO A N 1
ATOM 709 C CA . PRO A 1 98 ? -19.147 -15.189 30.645 1.00 79.06 98 PRO A CA 1
ATOM 710 C C . PRO A 1 98 ? -20.096 -16.018 29.773 1.00 79.06 98 PRO A C 1
ATOM 712 O O . PRO A 1 98 ? -19.697 -17.043 29.227 1.00 79.06 98 PRO A O 1
ATOM 715 N N . ASP A 1 99 ? -21.352 -15.594 29.640 1.00 84.06 99 ASP A N 1
ATOM 716 C CA . ASP A 1 99 ? -22.394 -16.451 29.063 1.00 84.06 99 ASP A CA 1
ATOM 717 C C . ASP A 1 99 ? -22.643 -16.185 27.573 1.00 84.06 99 ASP A C 1
ATOM 719 O O . ASP A 1 99 ? -23.196 -17.046 26.892 1.00 84.06 99 ASP A O 1
ATOM 723 N N . ASP A 1 100 ? -22.223 -15.027 27.051 1.00 83.12 100 ASP A N 1
ATOM 724 C CA . ASP A 1 100 ? -22.571 -14.574 25.697 1.00 83.12 100 ASP A CA 1
ATOM 725 C C . ASP A 1 100 ? -22.151 -15.577 24.626 1.00 83.12 100 ASP A C 1
ATOM 727 O O . ASP A 1 100 ? -22.936 -15.925 23.746 1.00 83.12 100 ASP A O 1
ATOM 731 N N . ALA A 1 101 ? -20.917 -16.077 24.723 1.00 85.19 101 ALA A N 1
ATOM 732 C CA . ALA A 1 101 ? -20.384 -17.022 23.755 1.00 85.19 101 ALA A CA 1
ATOM 733 C C . ALA A 1 101 ? -21.150 -18.354 23.783 1.00 85.19 101 ALA A C 1
ATOM 735 O O . ALA A 1 101 ? -21.450 -18.910 22.731 1.00 85.19 101 ALA A O 1
ATOM 736 N N . ALA A 1 102 ? -21.519 -18.840 24.971 1.00 87.00 102 ALA A N 1
ATOM 737 C CA . ALA A 1 102 ? -22.282 -20.078 25.111 1.00 87.00 102 ALA A CA 1
ATOM 738 C C . ALA A 1 102 ? -23.743 -19.916 24.672 1.00 87.00 102 ALA A C 1
ATOM 740 O O . ALA A 1 102 ? -24.316 -20.836 24.091 1.00 87.00 102 ALA A O 1
ATOM 741 N N . PHE A 1 103 ? -24.348 -18.748 24.901 1.00 88.06 103 PHE A N 1
ATOM 742 C CA . PHE A 1 103 ? -25.681 -18.431 24.389 1.00 88.06 103 PHE A CA 1
ATOM 743 C C . PHE A 1 103 ? -25.677 -18.340 22.863 1.00 88.06 103 PHE A C 1
ATOM 745 O O . PHE A 1 103 ? -26.547 -18.926 22.224 1.00 88.06 103 PHE A O 1
ATOM 752 N N . ALA A 1 104 ? -24.682 -17.679 22.271 1.00 85.94 104 ALA A N 1
ATOM 753 C CA . ALA A 1 104 ? -24.524 -17.606 20.823 1.00 85.94 104 ALA A CA 1
ATOM 754 C C . ALA A 1 104 ? -24.281 -18.993 20.198 1.00 85.94 104 ALA A C 1
ATOM 756 O O . ALA A 1 104 ? -24.914 -19.331 19.197 1.00 85.94 104 ALA A O 1
ATOM 757 N N . GLU A 1 105 ? -23.430 -19.829 20.801 1.00 86.81 105 GLU A N 1
ATOM 758 C CA . GLU A 1 105 ? -23.197 -21.215 20.366 1.00 86.81 105 GLU A CA 1
ATOM 759 C C . GLU A 1 105 ? -24.487 -22.048 20.432 1.00 86.81 105 GLU A C 1
ATOM 761 O O . GLU A 1 105 ? -24.853 -22.727 19.473 1.00 86.81 105 GLU A O 1
ATOM 766 N N . ALA A 1 106 ? -25.230 -21.955 21.537 1.00 87.44 106 ALA A N 1
ATOM 767 C CA . ALA A 1 106 ? -26.484 -22.683 21.704 1.00 87.44 106 ALA A CA 1
ATOM 768 C C . ALA A 1 106 ? -27.592 -22.198 20.755 1.00 87.44 106 ALA A C 1
ATOM 770 O O . ALA A 1 106 ? -28.381 -23.015 20.285 1.00 87.44 106 ALA A O 1
ATOM 771 N N . ALA A 1 107 ? -27.658 -20.895 20.467 1.00 85.94 107 ALA A N 1
ATOM 772 C CA . ALA A 1 107 ? -28.673 -20.308 19.593 1.00 85.94 107 ALA A CA 1
ATOM 773 C C . ALA A 1 107 ? -28.379 -20.491 18.095 1.00 85.94 107 ALA A C 1
ATOM 775 O O . ALA A 1 107 ? -29.309 -20.462 17.292 1.00 85.94 107 ALA A O 1
ATOM 776 N N . SER A 1 108 ? -27.106 -20.658 17.722 1.00 82.44 108 SER A N 1
ATOM 777 C CA . SER A 1 108 ? -26.673 -20.919 16.339 1.00 82.44 108 SER A CA 1
ATOM 778 C C . SER A 1 108 ? -26.583 -22.410 16.001 1.00 82.44 108 SER A C 1
ATOM 780 O O . SER A 1 108 ? -26.531 -22.779 14.827 1.00 82.44 108 SER A O 1
ATOM 782 N N . GLY A 1 109 ? -26.579 -23.282 17.012 1.00 78.19 109 GLY A N 1
ATOM 783 C CA . GLY A 1 109 ? -26.628 -24.724 16.817 1.00 78.19 109 GLY A CA 1
ATOM 784 C C . GLY A 1 109 ? -27.942 -25.186 16.180 1.00 78.19 109 GLY A C 1
ATOM 785 O O . GLY A 1 109 ? -29.001 -24.593 16.377 1.00 78.19 109 GLY A O 1
ATOM 786 N N . ALA A 1 110 ? -27.894 -26.301 15.446 1.00 82.12 110 ALA A N 1
ATOM 787 C CA . ALA A 1 110 ? -29.071 -26.931 14.843 1.00 82.12 110 ALA A CA 1
ATOM 788 C C . ALA A 1 110 ? -29.922 -27.692 15.889 1.00 82.12 110 ALA A C 1
ATOM 790 O O . ALA A 1 110 ? -30.168 -28.891 15.752 1.00 82.12 110 ALA A O 1
ATOM 791 N N . TYR A 1 111 ? -30.337 -27.005 16.957 1.00 89.88 111 TYR A N 1
ATOM 792 C CA . TYR A 1 111 ? -31.118 -27.554 18.067 1.00 89.88 111 TYR A CA 1
ATOM 793 C C . TYR A 1 111 ? -32.557 -27.035 18.017 1.00 89.88 111 TYR A C 1
ATOM 795 O O . TYR A 1 111 ? -32.785 -25.846 17.833 1.00 89.88 111 TYR A O 1
ATOM 803 N N . SER A 1 112 ? -33.544 -27.909 18.219 1.00 90.25 112 SER A N 1
ATOM 804 C CA . SER A 1 112 ? -34.954 -27.514 18.366 1.00 90.25 112 SER A CA 1
ATOM 805 C C . SER A 1 112 ? -35.352 -27.333 19.834 1.00 90.25 112 SER A C 1
ATOM 807 O O . SER A 1 112 ? -36.338 -26.661 20.135 1.00 90.25 112 SER A O 1
ATOM 809 N N . SER A 1 113 ? -34.594 -27.914 20.770 1.00 93.50 113 SER A N 1
ATOM 810 C CA . SER A 1 113 ? -34.804 -27.737 22.208 1.00 93.50 113 SER A CA 1
ATOM 811 C C . SER A 1 113 ? -33.495 -27.740 22.999 1.00 93.50 113 SER A C 1
ATOM 813 O O . SER A 1 113 ? -32.668 -28.635 22.838 1.00 93.50 113 SER A O 1
ATOM 815 N N . VAL A 1 114 ? -33.352 -26.803 23.939 1.00 95.38 114 VAL A N 1
ATOM 816 C CA . VAL A 1 114 ? -32.183 -26.677 24.826 1.00 95.38 114 VAL A CA 1
ATOM 817 C C . VAL A 1 114 ? -32.615 -26.724 26.293 1.00 95.38 114 VAL A C 1
ATOM 819 O O . VAL A 1 114 ? -33.564 -26.053 26.710 1.00 95.38 114 VAL A O 1
ATOM 822 N N . LEU A 1 115 ? -31.907 -27.532 27.085 1.00 95.56 115 LEU A N 1
ATOM 823 C CA . LEU A 1 115 ? -32.086 -27.642 28.531 1.00 95.56 115 LEU A CA 1
ATOM 824 C C . LEU A 1 115 ? -31.019 -26.820 29.261 1.00 95.56 115 LEU A C 1
ATOM 826 O O . LEU A 1 115 ? -29.844 -27.180 29.279 1.00 95.56 115 LEU A O 1
ATOM 830 N N . LEU A 1 116 ? -31.431 -25.727 29.889 1.00 94.62 116 LEU A N 1
ATOM 831 C CA . LEU A 1 116 ? -30.568 -24.845 30.660 1.00 94.62 116 LEU A CA 1
ATOM 832 C C . LEU A 1 116 ? -30.467 -25.339 32.109 1.00 94.62 116 LEU A C 1
ATOM 834 O O . LEU A 1 116 ? -31.482 -25.563 32.772 1.00 94.62 116 LEU A O 1
ATOM 838 N N . VAL A 1 117 ? -29.246 -25.523 32.604 1.00 94.44 117 VAL A N 1
ATOM 839 C CA . VAL A 1 117 ? -28.966 -26.139 33.909 1.00 94.44 117 VAL A CA 1
ATOM 840 C C . VAL A 1 117 ? -28.274 -25.132 34.822 1.00 94.44 117 VAL A C 1
ATOM 842 O O . VAL A 1 117 ? -27.244 -24.573 34.450 1.00 94.44 117 VAL A O 1
ATOM 845 N N . ALA A 1 118 ? -28.812 -24.923 36.026 1.00 91.62 118 ALA A N 1
ATOM 846 C CA . ALA A 1 118 ? -28.248 -24.003 37.018 1.00 91.62 118 ALA A CA 1
ATOM 847 C C . ALA A 1 118 ? -28.361 -24.563 38.444 1.00 91.62 118 ALA A C 1
ATOM 849 O O . ALA A 1 118 ? -29.299 -25.290 38.766 1.00 91.62 118 ALA A O 1
ATOM 850 N N . SER A 1 119 ? -27.432 -24.196 39.326 1.00 89.56 119 SER A N 1
ATOM 851 C CA . SER A 1 119 ? -27.415 -24.621 40.733 1.00 89.56 119 SER A CA 1
ATOM 852 C C . SER A 1 119 ? -28.187 -23.699 41.680 1.00 89.56 119 SER A C 1
ATOM 854 O O . SER A 1 119 ? -28.414 -24.063 42.830 1.00 89.56 119 SER A O 1
ATOM 856 N N . LEU A 1 120 ? -28.562 -22.504 41.214 1.00 86.06 120 LEU A N 1
ATOM 857 C CA . LEU A 1 120 ? -29.349 -21.512 41.948 1.00 86.06 120 LEU A CA 1
ATOM 858 C C . LEU A 1 120 ? -30.596 -21.144 41.147 1.00 86.06 120 LEU A C 1
ATOM 860 O O . LEU A 1 120 ? -30.514 -20.887 39.948 1.00 86.06 120 LEU A O 1
ATOM 864 N N . GLU A 1 121 ? -31.737 -21.044 41.821 1.00 86.06 121 GLU A N 1
ATOM 865 C CA . GLU A 1 121 ? -33.016 -20.692 41.193 1.00 86.06 121 GLU A CA 1
ATOM 866 C C . GLU A 1 121 ? -33.020 -19.275 40.590 1.00 86.06 121 GLU A C 1
ATOM 868 O O . GLU A 1 121 ? -33.545 -19.058 39.497 1.00 86.06 121 GLU A O 1
ATOM 873 N N . SER A 1 122 ? -32.369 -18.314 41.251 1.00 81.94 122 SER A N 1
ATOM 874 C CA . SER A 1 122 ? -32.206 -16.956 40.720 1.00 81.94 122 SER A CA 1
ATOM 875 C C . SER A 1 122 ? -31.342 -16.928 39.456 1.00 81.94 122 SER A C 1
ATOM 877 O O . SER A 1 122 ? -31.720 -16.291 38.477 1.00 81.94 122 SER A O 1
ATOM 879 N N . ALA A 1 123 ? -30.226 -17.667 39.445 1.00 81.38 123 ALA A N 1
ATOM 880 C CA . ALA A 1 123 ? -29.356 -17.787 38.274 1.00 81.38 123 ALA A CA 1
ATOM 881 C C . ALA A 1 123 ? -30.058 -18.505 37.112 1.00 81.38 123 ALA A C 1
ATOM 883 O O . ALA A 1 123 ? -29.872 -18.126 35.957 1.00 81.38 123 ALA A O 1
ATOM 884 N N . LEU A 1 124 ? -30.894 -19.508 37.417 1.00 89.00 124 LEU A N 1
ATOM 885 C CA . LEU A 1 124 ? -31.715 -20.197 36.423 1.00 89.00 124 LEU A CA 1
ATOM 886 C C . LEU A 1 124 ? -32.680 -19.228 35.739 1.00 89.00 124 LEU A C 1
ATOM 888 O O . LEU A 1 124 ? -32.773 -19.216 34.516 1.00 89.00 124 LEU A O 1
ATOM 892 N N . THR A 1 125 ? -33.394 -18.432 36.535 1.00 86.50 125 THR A N 1
ATOM 893 C CA . THR A 1 125 ? -34.408 -17.493 36.041 1.00 86.50 125 THR A CA 1
ATOM 894 C C . THR A 1 125 ? -33.774 -16.433 35.141 1.00 86.50 125 THR A C 1
ATOM 896 O O . THR A 1 125 ? -34.209 -16.272 34.005 1.00 86.50 125 THR A O 1
ATOM 899 N N . ASP A 1 126 ? -32.693 -15.799 35.605 1.00 84.19 126 ASP A N 1
ATOM 900 C CA . ASP A 1 126 ? -31.934 -14.802 34.838 1.00 84.19 126 ASP A CA 1
ATOM 901 C C . ASP A 1 126 ? -31.398 -15.367 33.510 1.00 84.19 126 ASP A C 1
ATOM 903 O O . ASP A 1 126 ? -31.604 -14.796 32.439 1.00 84.19 126 ASP A O 1
ATOM 907 N N . SER A 1 127 ? -30.765 -16.541 33.558 1.00 87.94 127 SER A N 1
ATOM 908 C CA . SER A 1 127 ? -30.169 -17.155 32.367 1.00 87.94 127 SER A CA 1
ATOM 909 C C . SER A 1 127 ? -31.228 -17.608 31.360 1.00 87.94 127 SER A C 1
ATOM 911 O O . SER A 1 127 ? -31.006 -17.518 30.156 1.00 87.94 127 SER A O 1
ATOM 913 N N . LEU A 1 128 ? -32.396 -18.067 31.828 1.00 90.75 128 LEU A N 1
ATOM 914 C CA . LEU A 1 128 ? -33.528 -18.390 30.958 1.00 90.75 128 LEU A CA 1
ATOM 915 C C . LEU A 1 128 ? -34.064 -17.152 30.238 1.00 90.75 128 LEU A C 1
ATOM 917 O O . LEU A 1 128 ? -34.410 -17.254 29.063 1.00 90.75 128 LEU A O 1
ATOM 921 N N . GLU A 1 129 ? -34.172 -16.013 30.923 1.00 89.00 129 GLU A N 1
ATOM 922 C CA . GLU A 1 129 ? -34.625 -14.760 30.313 1.00 89.00 129 GLU A CA 1
ATOM 923 C C . GLU A 1 129 ? -33.628 -14.265 29.262 1.00 89.00 129 GLU A C 1
ATOM 925 O O . GLU A 1 129 ? -34.020 -14.046 28.114 1.00 89.00 129 GLU A O 1
ATOM 930 N N . ARG A 1 130 ? -32.335 -14.188 29.610 1.00 86.62 130 ARG A N 1
ATOM 931 C CA . ARG A 1 130 ? -31.281 -13.761 28.677 1.00 86.62 130 ARG A CA 1
ATOM 932 C C . ARG A 1 130 ? -31.156 -14.693 27.475 1.00 86.62 130 ARG A C 1
ATOM 934 O O . ARG A 1 130 ? -31.128 -14.225 26.342 1.00 86.62 130 ARG A O 1
ATOM 941 N N . PHE A 1 131 ? -31.153 -16.008 27.686 1.00 89.88 131 PHE A N 1
ATOM 942 C CA . PHE A 1 131 ? -31.027 -16.950 26.575 1.00 89.88 131 PHE A CA 1
ATOM 943 C C . PHE A 1 131 ? -32.250 -16.922 25.644 1.00 89.88 131 PHE A C 1
ATOM 945 O O . PHE A 1 131 ? -32.095 -16.976 24.428 1.00 89.88 131 PHE A O 1
ATOM 952 N N . LYS A 1 132 ? -33.470 -16.757 26.178 1.00 90.00 132 LYS A N 1
ATOM 953 C CA . LYS A 1 132 ? -34.671 -16.571 25.342 1.00 90.00 132 LYS A CA 1
ATOM 954 C C . LYS A 1 132 ? -34.607 -15.300 24.495 1.00 90.00 132 LYS A C 1
ATOM 956 O O . LYS A 1 132 ? -35.110 -15.325 23.376 1.00 90.00 132 LYS A O 1
ATOM 961 N N . ALA A 1 133 ? -34.006 -14.223 25.004 1.00 85.88 133 ALA A N 1
ATOM 962 C CA . ALA A 1 133 ? -33.782 -13.011 24.219 1.00 85.88 133 ALA A CA 1
ATOM 963 C C . ALA A 1 133 ? -32.828 -13.282 23.041 1.00 85.88 133 ALA A C 1
ATOM 965 O O . ALA A 1 133 ? -33.181 -12.982 21.904 1.00 85.88 133 ALA A O 1
ATOM 966 N N . VAL A 1 134 ? -31.704 -13.969 23.284 1.00 85.69 134 VAL A N 1
ATOM 967 C CA . VAL A 1 134 ? -30.749 -14.363 22.227 1.00 85.69 134 VAL A CA 1
ATOM 968 C C . VAL A 1 134 ? -31.402 -15.264 21.166 1.00 85.69 134 VAL A C 1
ATOM 970 O O . VAL A 1 134 ? -31.188 -15.074 19.971 1.00 85.69 134 VAL A O 1
ATOM 973 N N . VAL A 1 135 ? -32.243 -16.222 21.573 1.00 86.69 135 VAL A N 1
ATOM 974 C CA . VAL A 1 135 ? -32.996 -17.084 20.638 1.00 86.69 135 VAL A CA 1
ATOM 975 C C . VAL A 1 135 ? -34.006 -16.279 19.811 1.00 86.69 135 VAL A C 1
ATOM 977 O O . VAL A 1 135 ? -34.141 -16.508 18.613 1.00 86.69 135 VAL A O 1
ATOM 980 N N . ALA A 1 136 ? -34.711 -15.323 20.423 1.00 85.00 136 ALA A N 1
ATOM 981 C CA . ALA A 1 136 ? -35.663 -14.478 19.702 1.00 85.00 136 ALA A CA 1
ATOM 982 C C . ALA A 1 136 ? -34.976 -13.613 18.631 1.00 85.00 136 ALA A C 1
ATOM 984 O O . ALA A 1 136 ? -35.547 -13.386 17.565 1.00 85.00 136 ALA A O 1
ATOM 985 N N . GLU A 1 137 ? -33.747 -13.166 18.894 1.00 79.62 137 GLU A N 1
ATOM 986 C CA . GLU A 1 137 ? -32.928 -12.401 17.949 1.00 79.62 137 GLU A CA 1
ATOM 987 C C . GLU A 1 137 ? -32.331 -13.267 16.831 1.00 79.62 137 GLU A C 1
ATOM 989 O O . GLU A 1 137 ? -32.166 -12.785 15.711 1.00 79.62 137 GLU A O 1
ATOM 994 N N . SER A 1 138 ? -32.051 -14.552 17.086 1.00 76.31 138 SER A N 1
ATOM 995 C CA . SER A 1 138 ? -31.446 -15.447 16.087 1.00 76.31 138 SER A CA 1
ATOM 996 C C . SER A 1 138 ? -32.406 -15.882 14.971 1.00 76.31 138 SER A C 1
ATOM 998 O O . SER A 1 138 ? -31.969 -16.484 13.988 1.00 76.31 138 SER A O 1
ATOM 1000 N N . GLY A 1 139 ? -33.710 -15.622 15.114 1.00 71.44 139 GLY A N 1
ATOM 1001 C CA . GLY A 1 139 ? -34.746 -16.014 14.152 1.00 71.44 139 GLY A CA 1
ATOM 1002 C C . GLY A 1 139 ? -35.077 -17.513 14.134 1.00 71.44 139 GLY A C 1
ATOM 1003 O O . GLY A 1 139 ? -35.870 -17.943 13.295 1.00 71.44 139 GLY A O 1
ATOM 1004 N N . HIS A 1 140 ? -34.501 -18.306 15.044 1.00 78.19 140 HIS A N 1
ATOM 1005 C CA . HIS A 1 140 ? -34.746 -19.744 15.169 1.00 78.19 140 HIS A CA 1
ATOM 1006 C C . HIS A 1 140 ? -35.743 -20.039 16.300 1.00 78.19 140 HIS A C 1
ATOM 1008 O O . HIS A 1 140 ? -35.645 -19.490 17.396 1.00 78.19 140 HIS A O 1
ATOM 1014 N N . GLU A 1 141 ? -36.692 -20.952 16.075 1.00 84.56 141 GLU A N 1
ATOM 1015 C CA . GLU A 1 141 ? -37.591 -21.421 17.138 1.00 84.56 141 GLU A CA 1
ATOM 1016 C C . GLU A 1 141 ? -36.919 -22.529 17.965 1.00 84.56 141 GLU A C 1
ATOM 1018 O O . GLU A 1 141 ? -36.952 -23.702 17.596 1.00 84.56 141 GLU A O 1
ATOM 1023 N N . ILE A 1 142 ? -36.324 -22.157 19.104 1.00 90.62 142 ILE A N 1
ATOM 1024 C CA . ILE A 1 142 ? -35.725 -23.101 20.060 1.00 90.62 142 ILE A CA 1
ATOM 1025 C C . ILE A 1 142 ? -36.569 -23.157 21.338 1.00 90.62 142 ILE A C 1
ATOM 1027 O O . ILE A 1 142 ? -36.770 -22.153 22.025 1.00 90.62 142 ILE A O 1
ATOM 1031 N N . ALA A 1 143 ? -37.043 -24.350 21.708 1.00 91.56 143 ALA A N 1
ATOM 1032 C CA . 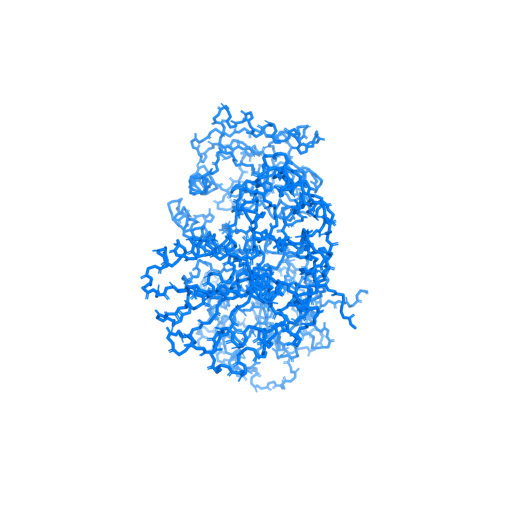ALA A 1 143 ? -37.729 -24.564 22.977 1.00 91.56 143 ALA A CA 1
ATOM 1033 C C . ALA A 1 143 ? -36.724 -24.575 24.143 1.00 91.56 143 ALA A C 1
ATOM 1035 O O . ALA A 1 143 ? -35.870 -25.453 24.235 1.00 91.56 143 ALA A O 1
ATOM 1036 N N . VAL A 1 144 ? -36.845 -23.624 25.072 1.00 91.38 144 VAL A N 1
ATOM 1037 C CA . VAL A 1 144 ? -35.933 -23.508 26.224 1.00 91.38 144 VAL A CA 1
ATOM 1038 C C . VAL A 1 144 ? -36.610 -23.989 27.507 1.00 91.38 144 VAL A C 1
ATOM 1040 O O . VAL A 1 144 ? -37.648 -23.455 27.911 1.00 91.38 144 VAL A O 1
ATOM 1043 N N . LYS A 1 145 ? -36.004 -24.971 28.184 1.00 93.25 145 LYS A N 1
ATOM 1044 C CA . LYS A 1 145 ? -36.435 -25.472 29.504 1.00 93.25 145 LYS A CA 1
ATOM 1045 C C . LYS A 1 145 ? -35.323 -25.307 30.531 1.00 93.25 145 LYS A C 1
ATOM 1047 O O . LYS A 1 145 ? -34.156 -25.380 30.177 1.00 93.25 145 LYS A O 1
ATOM 1052 N N . GLY A 1 146 ? -35.687 -25.114 31.796 1.00 93.88 146 GLY A N 1
ATOM 1053 C CA . GLY A 1 146 ? -34.735 -24.963 32.897 1.00 93.88 146 GLY A CA 1
ATOM 1054 C C . GLY A 1 146 ? -34.752 -26.137 33.872 1.00 93.88 146 GLY A C 1
ATOM 1055 O O . GLY A 1 146 ? -35.820 -26.679 34.157 1.00 93.88 146 GLY A O 1
ATOM 1056 N N . VAL A 1 147 ? -33.588 -26.485 34.423 1.00 95.19 147 VAL A N 1
ATOM 1057 C CA . VAL A 1 147 ? -33.434 -27.437 35.534 1.00 95.19 147 VAL A CA 1
ATOM 1058 C C . VAL A 1 147 ? -32.607 -26.798 36.637 1.00 95.19 147 VAL A C 1
ATOM 1060 O O . VAL A 1 147 ? -31.461 -26.398 36.428 1.00 95.19 147 VAL A O 1
ATOM 1063 N N . HIS A 1 148 ? -33.196 -26.733 37.827 1.00 95.44 148 HIS A N 1
ATOM 1064 C CA . HIS A 1 148 ? -32.523 -26.285 39.038 1.00 95.44 148 HIS A CA 1
ATOM 1065 C C . HIS A 1 148 ? -31.906 -27.486 39.766 1.00 95.44 148 HIS A C 1
ATOM 1067 O O . HIS A 1 148 ? -32.618 -28.427 40.119 1.00 95.44 148 HIS A O 1
ATOM 1073 N N . VAL A 1 149 ? -30.594 -27.445 40.013 1.00 94.75 149 VAL A N 1
ATOM 1074 C CA . VAL A 1 149 ? -29.827 -28.518 40.665 1.00 94.75 149 VAL A CA 1
ATOM 1075 C C . VAL A 1 149 ? -29.173 -28.006 41.956 1.00 94.75 149 VAL A C 1
ATOM 1077 O O . VAL A 1 149 ? -27.972 -27.739 41.980 1.00 94.75 149 VAL A O 1
ATOM 1080 N N . PRO A 1 150 ? -29.922 -27.876 43.066 1.00 90.25 150 PRO A N 1
ATOM 1081 C CA . PRO A 1 150 ? -29.389 -27.315 44.311 1.00 90.25 150 PRO A CA 1
ATOM 1082 C C . PRO A 1 150 ? -28.244 -28.151 44.907 1.00 90.25 150 PRO A C 1
ATOM 1084 O O . PRO A 1 150 ? -27.347 -27.602 45.544 1.00 90.25 150 PRO A O 1
ATOM 1087 N N . ALA A 1 151 ? -28.227 -29.468 44.662 1.00 89.88 151 ALA A N 1
ATOM 1088 C CA . ALA A 1 151 ? -27.155 -30.362 45.105 1.00 89.88 151 ALA A CA 1
ATOM 1089 C C . ALA A 1 151 ? -25.776 -29.984 44.527 1.00 89.88 151 ALA A C 1
ATOM 1091 O O . ALA A 1 151 ? -24.759 -30.233 45.169 1.00 89.88 151 ALA A O 1
ATOM 1092 N N . ALA A 1 152 ? -25.731 -29.303 43.375 1.00 87.88 152 ALA A N 1
ATOM 1093 C CA . ALA A 1 152 ? -24.486 -28.829 42.775 1.00 87.88 152 ALA A CA 1
ATOM 1094 C C . ALA A 1 152 ? -23.765 -27.766 43.630 1.00 87.88 152 ALA A C 1
ATOM 1096 O O . ALA A 1 152 ? -22.553 -27.627 43.516 1.00 87.88 152 ALA A O 1
ATOM 1097 N N . LEU A 1 153 ? -24.469 -27.047 44.518 1.00 83.88 153 LEU A N 1
ATOM 1098 C CA . LEU A 1 153 ? -23.846 -26.097 45.456 1.00 83.88 153 LEU A CA 1
ATOM 1099 C C . LEU A 1 153 ? -23.073 -26.785 46.585 1.00 83.88 153 LEU A C 1
ATOM 1101 O O . LEU A 1 153 ? -22.164 -26.188 47.156 1.00 83.88 153 LEU A O 1
ATOM 1105 N N . ALA A 1 154 ? -23.475 -28.005 46.943 1.00 84.56 154 ALA A N 1
ATOM 1106 C CA . ALA A 1 154 ? -22.851 -28.776 48.012 1.00 84.56 154 ALA A CA 1
ATOM 1107 C C . ALA A 1 154 ? -21.665 -29.616 47.512 1.00 84.56 154 ALA A C 1
ATOM 1109 O O . ALA A 1 154 ? -20.917 -30.147 48.330 1.00 84.56 154 ALA A O 1
ATOM 1110 N N . ALA A 1 155 ? -21.499 -29.738 46.192 1.00 85.06 155 ALA A N 1
ATOM 1111 C CA . ALA A 1 155 ? -20.412 -30.490 45.593 1.00 85.06 155 ALA A CA 1
ATOM 1112 C C . ALA A 1 155 ? -19.063 -29.817 45.875 1.00 85.06 155 ALA A C 1
ATOM 1114 O O . ALA A 1 155 ? -18.863 -28.630 45.616 1.00 85.06 155 ALA A O 1
ATOM 1115 N N . THR A 1 156 ? -18.122 -30.603 46.385 1.00 82.19 156 THR A N 1
ATOM 1116 C CA . THR A 1 156 ? -16.749 -30.171 46.673 1.00 82.19 156 THR A CA 1
ATOM 1117 C C . THR A 1 156 ? -15.749 -30.700 45.650 1.00 82.19 156 THR A C 1
ATOM 1119 O O . THR A 1 156 ? -14.626 -30.202 45.565 1.00 82.19 156 THR A O 1
ATOM 1122 N N . THR A 1 157 ? -16.160 -31.680 44.838 1.00 84.75 157 THR A N 1
ATOM 1123 C CA . THR A 1 157 ? -15.359 -32.263 43.757 1.00 84.75 157 THR A CA 1
ATOM 1124 C C . THR A 1 157 ? -16.118 -32.269 42.427 1.00 84.75 157 THR A C 1
ATOM 1126 O O . THR A 1 157 ? -17.349 -32.274 42.393 1.00 84.75 157 THR A O 1
ATOM 1129 N N . ALA A 1 158 ? -15.389 -32.327 41.306 1.00 84.00 158 ALA A N 1
ATOM 1130 C CA . ALA A 1 158 ? -15.991 -32.440 39.973 1.00 84.00 158 ALA A CA 1
ATOM 1131 C C . ALA A 1 158 ? -16.816 -33.731 39.793 1.00 84.00 158 ALA A C 1
ATOM 1133 O O . ALA A 1 158 ? -17.790 -33.737 39.045 1.00 84.00 158 ALA A O 1
ATOM 1134 N N . ALA A 1 159 ? -16.452 -34.811 40.496 1.00 86.94 159 ALA A N 1
ATOM 1135 C CA . ALA A 1 159 ? -17.187 -36.073 40.469 1.00 86.94 159 ALA A CA 1
ATOM 1136 C C . ALA A 1 159 ? -18.544 -35.957 41.182 1.00 86.94 159 ALA A C 1
ATOM 1138 O O . ALA A 1 159 ? -19.560 -36.331 40.603 1.00 86.94 159 ALA A O 1
ATOM 1139 N N . GLU A 1 160 ? -18.570 -35.369 42.384 1.00 90.56 160 GLU A N 1
ATOM 1140 C CA . GLU A 1 160 ? -19.813 -35.084 43.124 1.00 90.56 160 GLU A CA 1
ATOM 1141 C C . GLU A 1 160 ? -20.733 -34.149 42.329 1.00 90.56 160 GLU A C 1
ATOM 1143 O O . GLU A 1 160 ? -21.943 -34.362 42.252 1.00 90.56 160 GLU A O 1
ATOM 1148 N N . LEU A 1 161 ? -20.149 -33.131 41.691 1.00 91.19 161 LEU A N 1
ATOM 1149 C CA . LEU A 1 161 ? -20.874 -32.205 40.829 1.00 91.19 161 LEU A CA 1
ATOM 1150 C C . LEU A 1 161 ? -21.504 -32.931 39.634 1.00 91.19 161 LEU A C 1
ATOM 1152 O O . LEU A 1 161 ? -22.683 -32.734 39.342 1.00 91.19 161 LEU A O 1
ATOM 1156 N N . ALA A 1 162 ? -20.730 -33.774 38.947 1.00 92.25 162 ALA A N 1
ATOM 1157 C CA . ALA A 1 162 ? -21.216 -34.538 37.808 1.00 92.25 162 ALA A CA 1
ATOM 1158 C C . ALA A 1 162 ? -22.344 -35.495 38.202 1.00 92.25 162 ALA A C 1
ATOM 1160 O O . ALA A 1 162 ? -23.350 -35.553 37.501 1.00 92.25 162 ALA A O 1
ATOM 1161 N N . GLU A 1 163 ? -22.211 -36.201 39.326 1.00 93.88 163 GLU A N 1
ATOM 1162 C CA . GLU A 1 163 ? -23.248 -37.100 39.837 1.00 93.88 163 GLU A CA 1
ATOM 1163 C C . GLU A 1 163 ? -24.561 -36.347 40.095 1.00 93.88 163 GLU A C 1
ATOM 1165 O O . GLU A 1 163 ? -25.603 -36.736 39.563 1.00 93.88 163 GLU A O 1
ATOM 1170 N N . ALA A 1 164 ? -24.492 -35.205 40.789 1.00 94.38 164 ALA A N 1
ATOM 1171 C CA . ALA A 1 164 ? -25.652 -34.360 41.065 1.00 94.38 164 ALA A CA 1
ATOM 1172 C C . ALA A 1 164 ? -26.335 -33.844 39.784 1.00 94.38 164 ALA A C 1
ATOM 1174 O O . ALA A 1 164 ? -27.564 -33.868 39.675 1.00 94.38 164 ALA A O 1
ATOM 1175 N N . LEU A 1 165 ? -25.557 -33.385 38.794 1.00 95.38 165 LEU A N 1
ATOM 1176 C CA . LEU A 1 165 ? -26.107 -32.913 37.519 1.00 95.38 165 LEU A CA 1
ATOM 1177 C C . LEU A 1 165 ? -26.720 -34.057 36.701 1.00 95.38 165 LEU A C 1
ATOM 1179 O O . LEU A 1 165 ? -27.795 -33.883 36.129 1.00 95.38 165 LEU A O 1
ATOM 1183 N N . ILE A 1 166 ? -26.071 -35.225 36.651 1.00 95.44 166 ILE A N 1
ATOM 1184 C CA . ILE A 1 166 ? -26.569 -36.400 35.921 1.00 95.44 166 ILE A CA 1
ATOM 1185 C C . ILE A 1 166 ? -27.891 -36.880 36.523 1.00 95.44 166 ILE A C 1
ATOM 1187 O O . ILE A 1 166 ? -28.832 -37.138 35.771 1.00 95.44 166 ILE A O 1
ATOM 1191 N N . GLU A 1 167 ? -27.977 -36.990 37.851 1.00 94.81 167 GLU A N 1
ATOM 1192 C CA . GLU A 1 167 ? -29.194 -37.415 38.549 1.00 94.81 167 GLU A CA 1
ATOM 1193 C C . GLU A 1 167 ? -30.369 -36.475 38.248 1.00 94.81 167 GLU A C 1
ATOM 1195 O O . GLU A 1 167 ? -31.458 -36.936 37.900 1.00 94.81 167 GLU A O 1
ATOM 1200 N N . ALA A 1 168 ? -30.136 -35.160 38.298 1.00 94.56 168 ALA A N 1
ATOM 1201 C CA . ALA A 1 168 ? -31.175 -34.164 38.064 1.00 94.56 168 ALA A CA 1
ATOM 1202 C C . ALA A 1 168 ? -31.580 -34.024 36.584 1.00 94.56 168 ALA A C 1
ATOM 1204 O O . ALA A 1 168 ? -32.751 -33.788 36.287 1.00 94.56 168 ALA A O 1
ATOM 1205 N N . CYS A 1 169 ? -30.638 -34.165 35.646 1.00 94.69 169 CYS A N 1
ATOM 1206 C CA . CYS A 1 169 ? -30.905 -33.950 34.220 1.00 94.69 169 CYS A CA 1
ATOM 1207 C C . CYS A 1 169 ? -31.463 -35.193 33.517 1.00 94.69 169 CYS A C 1
ATOM 1209 O O . CYS A 1 169 ? -32.262 -35.054 32.592 1.00 94.69 169 CYS A O 1
ATOM 1211 N N . ARG A 1 170 ? -31.092 -36.411 33.939 1.00 93.88 170 ARG A N 1
ATOM 1212 C CA . ARG A 1 170 ? -31.493 -37.665 33.267 1.00 93.88 170 ARG A CA 1
ATOM 1213 C C . ARG A 1 170 ? -33.008 -37.805 33.035 1.00 93.88 170 ARG A C 1
ATOM 1215 O O . ARG A 1 170 ? -33.368 -38.216 31.937 1.00 93.88 170 ARG A O 1
ATOM 1222 N N . PRO A 1 171 ? -33.906 -37.448 33.976 1.00 92.62 171 PRO A N 1
ATOM 1223 C CA . PRO A 1 171 ? -35.351 -37.586 33.770 1.00 92.62 171 PRO A CA 1
ATOM 1224 C C . PRO A 1 171 ? -35.938 -36.656 32.699 1.00 92.62 171 PRO A C 1
ATOM 1226 O O . PRO A 1 171 ? -37.055 -36.884 32.242 1.00 92.62 171 PRO A O 1
ATOM 1229 N N . VAL A 1 172 ? -35.226 -35.587 32.332 1.00 91.56 172 VAL A N 1
ATOM 1230 C CA . VAL A 1 172 ? -35.721 -34.524 31.440 1.00 91.56 172 VAL A CA 1
ATOM 1231 C C . VAL A 1 172 ? -34.874 -34.344 30.176 1.00 91.56 172 VAL A C 1
ATOM 1233 O O . VAL A 1 172 ? -35.315 -33.668 29.247 1.00 91.56 172 VAL A O 1
ATOM 1236 N N . ALA A 1 173 ? -33.697 -34.975 30.112 1.00 87.62 173 ALA A N 1
ATOM 1237 C CA . ALA A 1 173 ? -32.743 -34.861 29.011 1.00 87.62 173 ALA A CA 1
ATOM 1238 C C . ALA A 1 173 ? -33.285 -35.375 27.666 1.00 87.62 173 ALA A C 1
ATOM 1240 O O . ALA A 1 173 ? -32.947 -34.815 26.628 1.00 87.62 173 ALA A O 1
ATOM 1241 N N . ASP A 1 174 ? -34.166 -36.384 27.667 1.00 86.62 174 ASP A N 1
ATOM 1242 C CA . ASP A 1 174 ? -34.770 -36.923 26.435 1.00 86.62 174 ASP A CA 1
ATOM 1243 C C . ASP A 1 174 ? -35.611 -35.879 25.682 1.00 86.62 174 ASP A C 1
ATOM 1245 O O . ASP A 1 174 ? -35.784 -35.970 24.469 1.00 86.62 174 ASP A O 1
ATOM 1249 N N . GLY A 1 175 ? -36.120 -34.869 26.395 1.00 86.81 175 GLY A N 1
ATOM 1250 C CA . GLY A 1 175 ? -36.902 -33.773 25.830 1.00 86.81 175 GLY A CA 1
ATOM 1251 C C . GLY A 1 175 ? -36.076 -32.585 25.336 1.00 86.81 175 GLY A C 1
ATOM 1252 O O . GLY A 1 175 ? -36.672 -31.530 25.122 1.00 86.81 175 GLY A O 1
ATOM 1253 N N . ALA A 1 176 ? -34.751 -32.724 25.228 1.00 91.69 176 ALA A N 1
ATOM 1254 C CA . ALA A 1 176 ? -33.824 -31.701 24.752 1.00 91.69 176 ALA A CA 1
ATOM 1255 C C . ALA A 1 176 ? -32.781 -32.278 23.776 1.00 91.69 176 ALA A C 1
ATOM 1257 O O . ALA A 1 176 ? -32.381 -33.444 23.858 1.00 91.69 176 ALA A O 1
ATOM 1258 N N . ASP A 1 177 ? -32.323 -31.437 22.851 1.00 93.06 177 ASP A N 1
ATOM 1259 C CA . ASP A 1 177 ? -31.291 -31.774 21.868 1.00 93.06 177 ASP A CA 1
ATOM 1260 C C . ASP A 1 177 ? -29.892 -31.452 22.392 1.00 93.06 177 ASP A C 1
ATOM 1262 O O . ASP A 1 177 ? -28.957 -32.196 22.109 1.00 93.06 177 ASP A O 1
ATOM 1266 N N . ALA A 1 178 ? -29.769 -30.404 23.212 1.00 94.38 178 ALA A N 1
ATOM 1267 C CA . ALA A 1 178 ? -28.539 -30.004 23.888 1.00 94.38 178 ALA A CA 1
ATOM 1268 C C . ALA A 1 178 ? -28.808 -29.507 25.315 1.00 94.38 178 ALA A C 1
ATOM 1270 O O . ALA A 1 178 ? -29.928 -29.122 25.669 1.00 94.38 178 ALA A O 1
ATOM 1271 N N . LEU A 1 179 ? -27.759 -29.504 26.136 1.00 95.50 179 LEU A N 1
ATOM 1272 C CA . LEU A 1 179 ? -27.753 -28.902 27.464 1.00 95.50 179 LEU A CA 1
ATOM 1273 C C . LEU A 1 179 ? -26.844 -27.672 27.465 1.00 95.50 179 LEU A C 1
ATOM 1275 O O . LEU A 1 179 ? -25.779 -27.691 26.854 1.00 95.50 179 LEU A O 1
ATOM 1279 N N . LEU A 1 180 ? -27.235 -26.637 28.200 1.00 93.81 180 LEU A N 1
ATOM 1280 C CA . LEU A 1 180 ? -26.464 -25.411 28.391 1.00 93.81 180 LEU A CA 1
ATOM 1281 C C . LEU A 1 180 ? -26.221 -25.193 29.887 1.00 93.81 180 LEU A C 1
ATOM 1283 O O . LEU A 1 180 ? -27.166 -25.039 30.665 1.00 93.81 180 LEU A O 1
ATOM 1287 N N . LEU A 1 181 ? -24.955 -25.196 30.299 1.00 92.44 181 LEU A N 1
ATOM 1288 C CA . LEU A 1 181 ? -24.565 -24.951 31.686 1.00 92.44 181 LEU A CA 1
ATOM 1289 C C . LEU A 1 181 ? -24.526 -23.444 31.957 1.00 92.44 181 LEU A C 1
ATOM 1291 O O . LEU A 1 181 ? -23.669 -22.739 31.436 1.00 92.44 181 LEU A O 1
ATOM 1295 N N . ALA A 1 182 ? -25.427 -22.963 32.810 1.00 84.62 182 ALA A N 1
ATOM 1296 C CA . ALA A 1 182 ? -25.654 -21.534 33.041 1.00 84.62 182 ALA A CA 1
ATOM 1297 C C . ALA A 1 182 ? -24.585 -20.836 33.899 1.00 84.62 182 ALA A C 1
ATOM 1299 O O . ALA A 1 182 ? -24.677 -19.642 34.158 1.00 84.62 182 ALA A O 1
ATOM 1300 N N . GLN A 1 183 ? -23.630 -21.590 34.446 1.00 86.69 183 GLN A N 1
ATOM 1301 C CA . GLN A 1 183 ? -22.636 -21.084 35.390 1.00 86.69 183 GLN A CA 1
ATOM 1302 C C . GLN A 1 183 ? -21.287 -21.760 35.140 1.00 86.69 183 GLN A C 1
ATOM 1304 O O . GLN A 1 183 ? -21.210 -22.985 35.026 1.00 86.69 183 GLN A O 1
ATOM 1309 N N . PHE A 1 184 ? -20.204 -20.976 35.151 1.00 84.19 184 PHE A N 1
ATOM 1310 C CA . PHE A 1 184 ? -18.828 -21.458 34.943 1.00 84.19 184 PHE A CA 1
ATOM 1311 C C . PHE A 1 184 ? -18.431 -22.567 35.926 1.00 84.19 184 PHE A C 1
ATOM 1313 O O . PHE A 1 184 ? -17.735 -23.510 35.560 1.00 84.19 184 PHE A O 1
ATOM 1320 N N . SER A 1 185 ? -18.930 -22.502 37.162 1.00 81.50 185 SER A N 1
ATOM 1321 C CA . SER A 1 185 ? -18.677 -23.509 38.198 1.00 81.50 185 SER A CA 1
ATOM 1322 C C . SER A 1 185 ? -19.245 -24.895 37.873 1.00 81.50 185 SER A C 1
ATOM 1324 O O . SER A 1 185 ? -18.849 -25.865 38.510 1.00 81.50 185 SER A O 1
ATOM 1326 N N . LEU A 1 186 ? -20.171 -25.006 36.912 1.00 87.38 186 LEU A N 1
ATOM 1327 C CA . LEU A 1 186 ? -20.739 -26.285 36.476 1.00 87.38 186 LEU A CA 1
ATOM 1328 C C . LEU A 1 186 ? -19.893 -26.970 35.394 1.00 87.38 186 LEU A C 1
ATOM 1330 O O . LEU A 1 186 ? -20.025 -28.176 35.187 1.00 87.38 186 LEU A O 1
ATOM 1334 N N . ALA A 1 187 ? -19.011 -26.225 34.720 1.00 87.44 187 ALA A N 1
ATOM 1335 C CA . ALA A 1 187 ? -18.232 -26.712 33.584 1.00 87.44 187 ALA A CA 1
ATOM 1336 C C . ALA A 1 187 ? -17.379 -27.967 33.859 1.00 87.44 187 ALA A C 1
ATOM 1338 O O . ALA A 1 187 ? -17.316 -28.814 32.967 1.00 87.44 187 ALA A O 1
ATOM 1339 N N . PRO A 1 188 ? -16.811 -28.200 35.066 1.00 88.12 188 PRO A N 1
ATOM 1340 C CA . PRO A 1 188 ? -16.074 -29.438 35.344 1.00 88.12 188 PRO A CA 1
ATOM 1341 C C . PRO A 1 188 ? -16.882 -30.728 35.124 1.00 88.12 188 PRO A C 1
ATOM 1343 O O . PRO A 1 188 ? -16.304 -31.788 34.892 1.00 88.12 188 PRO A O 1
ATOM 1346 N N . ALA A 1 189 ? -18.216 -30.659 35.175 1.00 89.19 189 ALA A N 1
ATOM 1347 C CA . ALA A 1 189 ? -19.092 -31.803 34.945 1.00 89.19 189 ALA A CA 1
ATOM 1348 C C . ALA A 1 189 ? -19.461 -32.026 33.468 1.00 89.19 189 ALA A C 1
ATOM 1350 O O . ALA A 1 189 ? -20.060 -33.054 33.153 1.00 89.19 189 ALA A O 1
ATOM 1351 N N . GLN A 1 190 ? -19.096 -31.117 32.555 1.00 89.31 190 GLN A N 1
ATOM 1352 C CA . GLN A 1 190 ? -19.504 -31.151 31.147 1.00 89.31 190 GLN A CA 1
ATOM 1353 C C . GLN A 1 190 ? -19.191 -32.499 30.484 1.00 89.31 190 GLN A C 1
ATOM 1355 O O . GLN A 1 190 ? -20.097 -33.154 29.976 1.00 89.31 190 GLN A O 1
ATOM 1360 N N . ARG A 1 191 ? -17.930 -32.958 30.529 1.00 87.38 191 ARG A N 1
ATOM 1361 C CA . ARG A 1 191 ? -17.513 -34.218 29.879 1.00 87.38 191 ARG A CA 1
ATOM 1362 C C . ARG A 1 191 ? -18.279 -35.431 30.413 1.00 87.38 191 ARG A C 1
ATOM 1364 O O . ARG A 1 191 ? -18.718 -36.274 29.632 1.00 87.38 191 ARG A O 1
ATOM 1371 N N . ALA A 1 192 ? -18.456 -35.511 31.731 1.00 90.19 192 ALA A N 1
ATOM 1372 C CA . ALA A 1 192 ? -19.187 -36.603 32.369 1.00 90.19 192 ALA A CA 1
ATOM 1373 C C . ALA A 1 192 ? -20.680 -36.573 32.007 1.00 90.19 192 ALA A C 1
ATOM 1375 O O . ALA A 1 192 ? -21.268 -37.618 31.731 1.00 90.19 192 ALA A O 1
ATOM 1376 N N . LEU A 1 193 ? -21.276 -35.381 31.948 1.00 91.88 193 LEU A N 1
ATOM 1377 C CA . LEU A 1 193 ? -22.675 -35.180 31.583 1.00 91.88 193 LEU A CA 1
ATOM 1378 C C . LEU A 1 193 ? -22.929 -35.535 30.108 1.00 91.88 193 LEU A C 1
ATOM 1380 O O . LEU A 1 193 ? -23.862 -36.285 29.823 1.00 91.88 193 LEU A O 1
ATOM 1384 N N . THR A 1 194 ? -22.051 -35.103 29.192 1.00 91.75 194 THR A N 1
ATOM 1385 C CA . THR A 1 194 ? -22.087 -35.481 27.767 1.00 91.75 194 THR A CA 1
ATOM 1386 C C . THR A 1 194 ? -22.027 -36.998 27.603 1.00 91.75 194 THR A C 1
ATOM 1388 O O . THR A 1 194 ? -22.859 -37.581 26.910 1.00 91.75 194 THR A O 1
ATOM 1391 N N . ALA A 1 195 ? -21.085 -37.662 28.282 1.00 91.62 195 ALA A N 1
ATOM 1392 C CA . ALA A 1 195 ? -20.932 -39.114 28.209 1.00 91.62 195 ALA A CA 1
ATOM 1393 C C . ALA A 1 195 ? -22.140 -39.873 28.791 1.00 91.62 195 ALA A C 1
ATOM 1395 O O . ALA A 1 195 ? -22.542 -40.903 28.254 1.00 91.62 195 ALA A O 1
ATOM 1396 N N . ALA A 1 196 ? -22.729 -39.374 29.882 1.00 92.44 196 ALA A N 1
ATOM 1397 C CA . ALA A 1 196 ? -23.815 -40.048 30.592 1.00 92.44 196 ALA A CA 1
ATOM 1398 C C . ALA A 1 196 ? -25.203 -39.861 29.957 1.00 92.44 196 ALA A C 1
ATOM 1400 O O . ALA A 1 196 ? -26.080 -40.708 30.174 1.00 92.44 196 ALA A O 1
ATOM 1401 N N . LEU A 1 197 ? -25.416 -38.752 29.239 1.00 92.69 197 LEU A N 1
ATOM 1402 C CA . LEU A 1 197 ? -26.692 -38.400 28.607 1.00 92.69 197 LEU A CA 1
ATOM 1403 C C . LEU A 1 197 ? -26.684 -38.575 27.082 1.00 92.69 197 LEU A C 1
ATOM 1405 O O . LEU A 1 197 ? -27.752 -38.648 26.485 1.00 92.69 197 LEU A O 1
ATOM 1409 N N . GLY A 1 198 ? -25.511 -38.652 26.444 1.00 90.56 198 GLY A N 1
ATOM 1410 C CA . GLY A 1 198 ? -25.397 -38.790 24.988 1.00 90.56 198 GLY A CA 1
ATOM 1411 C C . GLY A 1 198 ? -25.876 -37.557 24.213 1.00 90.56 198 GLY A C 1
ATOM 1412 O O . GLY A 1 198 ? -26.278 -37.678 23.058 1.00 90.56 198 GLY A O 1
ATOM 1413 N N . LYS A 1 199 ? -25.868 -36.383 24.853 1.00 91.00 199 LYS A N 1
ATOM 1414 C CA . LYS A 1 199 ? -26.294 -35.095 24.289 1.00 91.00 199 LYS A CA 1
ATOM 1415 C C . LYS A 1 199 ? -25.137 -34.092 24.358 1.00 91.00 199 LYS A C 1
ATOM 1417 O O . LYS A 1 199 ? -24.380 -34.150 25.330 1.00 91.00 199 LYS A O 1
ATOM 1422 N N . PRO A 1 200 ? -24.993 -33.174 23.385 1.00 92.31 200 PRO A N 1
ATOM 1423 C CA . PRO A 1 200 ? -24.063 -32.054 23.492 1.00 92.31 200 PRO A CA 1
ATOM 1424 C C . PRO A 1 200 ? -24.321 -31.239 24.764 1.00 92.31 200 PRO A C 1
ATOM 1426 O O . PRO A 1 200 ? -25.469 -30.917 25.080 1.00 92.31 200 PRO A O 1
ATOM 1429 N N . VAL A 1 201 ? -23.252 -30.913 25.491 1.00 92.81 201 VAL A N 1
ATOM 1430 C CA . VAL A 1 201 ? -23.292 -30.040 26.670 1.00 92.81 201 VAL A CA 1
ATOM 1431 C C . VAL A 1 201 ? -22.397 -28.839 26.399 1.00 92.81 201 VAL A C 1
ATOM 1433 O O . VAL A 1 201 ? -21.180 -28.989 26.277 1.00 92.81 201 VAL A O 1
ATOM 1436 N N . ILE A 1 202 ? -23.019 -27.669 26.315 1.00 91.25 202 ILE A N 1
ATOM 1437 C CA . ILE A 1 202 ? -22.389 -26.374 26.058 1.00 91.25 202 ILE A CA 1
ATOM 1438 C C . ILE A 1 202 ? -22.011 -25.751 27.403 1.00 91.25 202 ILE A C 1
ATOM 1440 O O . ILE A 1 202 ? -22.817 -25.745 28.342 1.00 91.25 202 ILE A O 1
ATOM 1444 N N . SER A 1 203 ? -20.780 -25.248 27.511 1.00 89.31 203 SER A N 1
ATOM 1445 C CA . SER A 1 203 ? -20.259 -24.632 28.732 1.00 89.31 203 SER A CA 1
ATOM 1446 C C . SER A 1 203 ? -19.679 -23.244 28.451 1.00 89.31 203 SER A C 1
ATOM 1448 O O . SER A 1 203 ? -18.897 -23.059 27.524 1.00 89.31 203 SER A O 1
ATOM 1450 N N . GLY A 1 204 ? -20.039 -22.273 29.298 1.00 86.69 204 GLY A N 1
ATOM 1451 C CA . GLY A 1 204 ? -19.545 -20.891 29.232 1.00 86.69 204 GLY A CA 1
ATOM 1452 C C . GLY A 1 204 ? -18.028 -20.758 29.036 1.00 86.69 204 GLY A C 1
ATOM 1453 O O . GLY A 1 204 ? -17.615 -20.107 28.078 1.00 86.69 204 GLY A O 1
ATOM 1454 N N . PRO A 1 205 ? -17.184 -21.403 29.873 1.00 88.56 205 PRO A N 1
ATOM 1455 C CA . PRO A 1 205 ? -15.730 -21.288 29.758 1.00 88.56 205 PRO A CA 1
ATOM 1456 C C . PRO A 1 205 ? -15.181 -21.712 28.393 1.00 88.56 205 PRO A C 1
ATOM 1458 O O . PRO A 1 205 ? -14.339 -21.016 27.831 1.00 88.56 205 PRO A O 1
ATOM 1461 N N . GLN A 1 206 ? -15.658 -22.837 27.852 1.00 88.62 206 GLN A N 1
ATOM 1462 C CA . GLN A 1 206 ? -15.188 -23.369 26.573 1.00 88.62 206 GLN A CA 1
ATOM 1463 C C . GLN A 1 206 ? -15.598 -22.465 25.410 1.00 88.62 206 GLN A C 1
ATOM 1465 O O . GLN A 1 206 ? -14.761 -22.133 24.565 1.00 88.62 206 GLN A O 1
ATOM 1470 N N . SER A 1 207 ? -16.872 -22.067 25.368 1.00 89.00 207 SER A N 1
ATOM 1471 C CA . SER A 1 207 ? -17.390 -21.194 24.316 1.00 89.00 207 SER A CA 1
ATOM 1472 C C . SER A 1 207 ? -16.668 -19.847 24.336 1.00 89.00 207 SER A C 1
ATOM 1474 O O . SER A 1 207 ? -16.270 -19.344 23.289 1.00 89.00 207 SER A O 1
ATOM 1476 N N . ALA A 1 208 ? -16.428 -19.284 25.525 1.00 90.00 208 ALA A N 1
ATOM 1477 C CA . ALA A 1 208 ? -15.731 -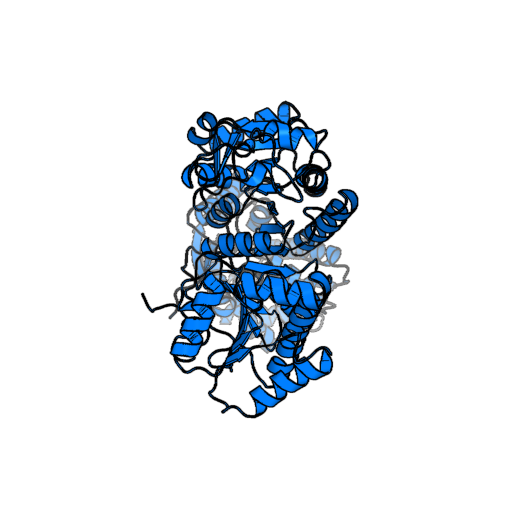18.011 25.675 1.00 90.00 208 ALA A CA 1
ATOM 1478 C C . ALA A 1 208 ? -14.246 -18.098 25.276 1.00 90.00 208 ALA A C 1
ATOM 1480 O O . ALA A 1 208 ? -13.769 -17.231 24.547 1.00 90.00 208 ALA A O 1
ATOM 1481 N N . ALA A 1 209 ? -13.534 -19.164 25.662 1.00 90.81 209 ALA A N 1
ATOM 1482 C CA . ALA A 1 209 ? -12.152 -19.395 25.233 1.00 90.81 209 ALA A CA 1
ATOM 1483 C C . ALA A 1 209 ? -12.043 -19.568 23.707 1.00 90.81 209 ALA A C 1
ATOM 1485 O O . ALA A 1 209 ? -11.188 -18.953 23.069 1.00 90.81 209 ALA A O 1
ATOM 1486 N N . SER A 1 210 ? -12.955 -20.342 23.107 1.00 88.25 210 SER A N 1
ATOM 1487 C CA . SER A 1 210 ? -13.011 -20.539 21.651 1.00 88.25 210 SER A CA 1
ATOM 1488 C C . SER A 1 210 ? -13.324 -19.229 20.928 1.00 88.25 210 SER A C 1
ATOM 1490 O O . SER A 1 210 ? -12.658 -18.890 19.954 1.00 88.25 210 SER A O 1
ATOM 1492 N N . LYS A 1 211 ? -14.271 -18.437 21.449 1.00 86.00 211 LYS A N 1
ATOM 1493 C CA . LYS A 1 211 ? -14.625 -17.133 20.883 1.00 86.00 211 LYS A CA 1
ATOM 1494 C C . LYS A 1 211 ? -13.483 -16.126 20.983 1.00 86.00 211 LYS A C 1
ATOM 1496 O O . LYS A 1 211 ? -13.284 -15.351 20.051 1.00 86.00 211 LYS A O 1
ATOM 1501 N N . LEU A 1 212 ? -12.734 -16.120 22.085 1.00 87.88 212 LEU A N 1
ATOM 1502 C CA . LEU A 1 212 ? -11.544 -15.280 22.238 1.00 87.88 212 LEU A CA 1
ATOM 1503 C C . LEU A 1 212 ? -10.457 -15.662 21.246 1.00 87.88 212 LEU A C 1
ATOM 1505 O O . LEU A 1 212 ? -9.915 -14.776 20.592 1.00 87.88 212 LEU A O 1
ATOM 1509 N N . ARG A 1 213 ? -10.190 -16.961 21.085 1.00 88.75 213 ARG A N 1
ATOM 1510 C CA . ARG A 1 213 ? -9.265 -17.442 20.061 1.00 88.75 213 ARG A CA 1
ATOM 1511 C C . ARG A 1 213 ? -9.729 -17.033 18.678 1.00 88.75 213 ARG A C 1
ATOM 1513 O O . ARG A 1 213 ? -8.954 -16.461 17.939 1.00 88.75 213 ARG A O 1
ATOM 1520 N N . GLU A 1 214 ? -10.992 -17.243 18.325 1.00 81.50 214 GLU A N 1
ATOM 1521 C CA . GLU A 1 214 ? -11.519 -16.749 17.052 1.00 81.50 214 GLU A CA 1
ATOM 1522 C C . GLU A 1 214 ? -11.329 -15.242 16.923 1.00 81.50 214 GLU A C 1
ATOM 1524 O O . GLU A 1 214 ? -10.841 -14.792 15.907 1.00 81.50 214 GLU A O 1
ATOM 1529 N N . THR A 1 215 ? -11.635 -14.452 17.947 1.00 78.00 215 THR A N 1
ATOM 1530 C CA . THR A 1 215 ? -11.565 -12.985 17.865 1.00 78.00 215 THR A CA 1
ATOM 1531 C C . THR A 1 215 ? -10.125 -12.465 17.755 1.00 78.00 215 THR A C 1
ATOM 1533 O O . THR A 1 215 ? -9.894 -11.468 17.073 1.00 78.00 215 THR A O 1
ATOM 1536 N N . LEU A 1 216 ? -9.161 -13.123 18.409 1.00 76.19 216 LEU A N 1
ATOM 1537 C CA . LEU A 1 216 ? -7.746 -12.727 18.417 1.00 76.19 216 LEU A CA 1
ATOM 1538 C C . LEU A 1 216 ? -6.917 -13.398 17.307 1.00 76.19 216 LEU A C 1
ATOM 1540 O O . LEU A 1 216 ? -5.953 -12.808 16.826 1.00 76.19 216 LEU A O 1
ATOM 1544 N N . SER A 1 217 ? -7.294 -14.608 16.887 1.00 66.38 217 SER A N 1
ATOM 1545 C CA . SER A 1 217 ? -6.636 -15.403 15.840 1.00 66.38 217 SER A CA 1
ATOM 1546 C C . SER A 1 217 ? -7.307 -15.279 14.474 1.00 66.38 217 SER A C 1
ATOM 1548 O O . SER A 1 217 ? -6.641 -15.510 13.465 1.00 66.38 217 SER A O 1
ATOM 1550 N N . SER A 1 218 ? -8.586 -14.884 14.388 1.00 50.47 218 SER A N 1
ATOM 1551 C CA . SER A 1 218 ? -9.108 -14.315 13.146 1.00 50.47 218 SER A CA 1
ATOM 1552 C C . SER A 1 218 ? -8.351 -13.018 12.971 1.00 50.47 218 SER A C 1
ATOM 1554 O O . SER A 1 218 ? -8.641 -12.028 13.635 1.00 50.47 218 SER A O 1
ATOM 1556 N N . THR A 1 219 ? -7.327 -13.036 12.127 1.00 42.88 219 THR A N 1
ATOM 1557 C CA . THR A 1 219 ? -6.782 -11.809 11.573 1.00 42.88 219 THR A CA 1
ATOM 1558 C C . THR A 1 219 ? -7.980 -11.149 10.905 1.00 42.88 219 THR A C 1
ATOM 1560 O O . THR A 1 219 ? -8.463 -11.690 9.906 1.00 42.88 219 THR A O 1
ATOM 1563 N N . PRO A 1 220 ? -8.540 -10.034 11.413 1.00 40.97 220 PRO A N 1
ATOM 1564 C CA . PRO A 1 220 ? -9.343 -9.235 10.509 1.00 40.97 220 PRO A CA 1
ATOM 1565 C C . PRO A 1 220 ? -8.361 -8.917 9.380 1.00 40.97 220 PRO A C 1
ATOM 1567 O O . PRO A 1 220 ? -7.212 -8.584 9.679 1.00 40.97 220 PRO A O 1
ATOM 1570 N N . GLN A 1 221 ? -8.733 -9.106 8.114 1.00 49.94 221 GLN A N 1
ATOM 1571 C CA . GLN A 1 221 ? -7.987 -8.486 7.022 1.00 49.94 221 GLN A CA 1
ATOM 1572 C C . GLN A 1 221 ? -7.949 -6.992 7.359 1.00 49.94 221 GLN A C 1
ATOM 1574 O O . GLN A 1 221 ? -8.934 -6.275 7.221 1.00 49.94 221 GLN A O 1
ATOM 1579 N N . ARG A 1 222 ? -6.859 -6.567 7.996 1.00 52.59 222 ARG A N 1
ATOM 1580 C CA . ARG A 1 222 ? -6.627 -5.199 8.420 1.00 52.59 222 ARG A CA 1
ATOM 1581 C C . ARG A 1 222 ? -5.662 -4.669 7.394 1.00 52.59 222 ARG A C 1
ATOM 1583 O O . ARG A 1 222 ? -4.476 -4.536 7.670 1.00 52.59 222 ARG A O 1
ATOM 1590 N N . THR A 1 223 ? -6.176 -4.375 6.206 1.00 60.00 223 THR A N 1
ATOM 1591 C CA . THR A 1 223 ? -5.536 -3.348 5.400 1.00 60.00 223 THR A CA 1
ATOM 1592 C C . THR A 1 223 ? -5.592 -2.084 6.261 1.00 60.00 223 THR A C 1
ATOM 1594 O O . THR A 1 223 ? -6.621 -1.432 6.390 1.00 60.00 223 THR A O 1
ATOM 1597 N N . SER A 1 224 ? -4.524 -1.777 6.984 1.00 79.81 224 SER A N 1
ATOM 1598 C CA . SER A 1 224 ? -4.469 -0.552 7.774 1.00 79.81 224 SER A CA 1
ATOM 1599 C C . SER A 1 224 ? -4.379 0.646 6.829 1.00 79.81 224 SER A C 1
ATOM 1601 O O . SER A 1 224 ? -5.053 1.650 7.054 1.00 79.81 224 SER A O 1
ATOM 1603 N N . VAL A 1 225 ? -3.632 0.493 5.727 1.00 92.06 225 VAL A N 1
ATOM 1604 C CA . VAL A 1 225 ? -3.415 1.533 4.713 1.00 92.06 225 VAL A CA 1
ATOM 1605 C C . VAL A 1 225 ? -3.765 1.014 3.316 1.00 92.06 225 VAL A C 1
ATOM 1607 O O . VAL A 1 225 ? -3.135 0.084 2.811 1.00 92.06 225 VAL A O 1
ATOM 1610 N N . GLY A 1 226 ? -4.756 1.630 2.675 1.00 95.88 226 GLY A N 1
ATOM 1611 C CA . GLY A 1 226 ? -5.065 1.431 1.260 1.00 95.88 226 GLY A CA 1
ATOM 1612 C C . GLY A 1 226 ? -4.501 2.576 0.425 1.00 95.88 226 GLY A C 1
ATOM 1613 O O . GLY A 1 226 ? -4.862 3.727 0.639 1.00 95.88 226 GLY A O 1
ATOM 1614 N N . VAL A 1 227 ? -3.624 2.290 -0.532 1.00 98.31 227 VAL A N 1
ATOM 1615 C CA . VAL A 1 227 ? -2.968 3.308 -1.357 1.00 98.31 227 VAL A CA 1
ATOM 1616 C C . VAL A 1 227 ? -3.534 3.300 -2.771 1.00 98.31 227 VAL A C 1
ATOM 1618 O O . VAL A 1 227 ? -3.517 2.272 -3.440 1.00 98.31 227 VAL A O 1
ATOM 1621 N N . VAL A 1 228 ? -3.959 4.462 -3.258 1.00 98.38 228 VAL A N 1
ATOM 1622 C CA . VAL A 1 228 ? -4.278 4.695 -4.673 1.00 98.38 228 VAL A CA 1
ATOM 1623 C C . VAL A 1 228 ? -3.119 5.474 -5.286 1.00 98.38 228 VAL A C 1
ATOM 1625 O O . VAL A 1 228 ? -2.834 6.584 -4.841 1.00 98.38 228 VAL A O 1
ATOM 1628 N N . ALA A 1 229 ? -2.430 4.909 -6.277 1.00 97.38 229 ALA A N 1
ATOM 1629 C CA . ALA A 1 229 ? -1.264 5.525 -6.913 1.00 97.38 229 ALA A CA 1
ATOM 1630 C C . ALA A 1 229 ? -1.532 5.896 -8.379 1.00 97.38 229 ALA A C 1
ATOM 1632 O O . ALA A 1 229 ? -2.108 5.108 -9.127 1.00 97.38 229 ALA A O 1
ATOM 1633 N N . ASP A 1 230 ? -1.096 7.089 -8.791 1.00 93.75 230 ASP A N 1
ATOM 1634 C CA . ASP A 1 230 ? -1.359 7.660 -10.123 1.00 93.75 230 ASP A CA 1
ATOM 1635 C C . ASP A 1 230 ? -0.539 7.044 -11.274 1.00 93.75 230 ASP A C 1
ATOM 1637 O O . ASP A 1 230 ? -0.876 7.228 -12.451 1.00 93.75 230 ASP A O 1
ATOM 1641 N N . ASP A 1 231 ? 0.538 6.331 -10.940 1.00 86.94 231 ASP A N 1
ATOM 1642 C CA . ASP A 1 231 ? 1.415 5.612 -11.859 1.00 86.94 231 ASP A CA 1
ATOM 1643 C C . ASP A 1 231 ? 1.959 4.303 -11.252 1.00 86.94 231 ASP A C 1
ATOM 1645 O O . ASP A 1 231 ? 1.922 4.072 -10.044 1.00 86.94 231 ASP A O 1
ATOM 1649 N N . TYR A 1 232 ? 2.515 3.431 -12.099 1.00 83.56 232 TYR A N 1
ATOM 1650 C CA . TYR A 1 232 ? 3.091 2.154 -11.654 1.00 83.56 232 TYR A CA 1
ATOM 1651 C C . TYR A 1 232 ? 4.413 2.333 -10.904 1.00 83.56 232 TYR A C 1
ATOM 1653 O O . TYR A 1 232 ? 4.664 1.648 -9.918 1.00 83.56 232 TYR A O 1
ATOM 1661 N N . THR A 1 233 ? 5.259 3.267 -11.340 1.00 78.50 233 THR A N 1
ATOM 1662 C CA . THR A 1 233 ? 6.568 3.495 -10.712 1.00 78.50 233 THR A CA 1
ATOM 1663 C C . THR A 1 233 ? 6.412 4.036 -9.293 1.00 78.50 233 THR A C 1
ATOM 1665 O O . THR A 1 233 ? 7.037 3.527 -8.365 1.00 78.50 233 THR A O 1
ATOM 1668 N N . GLY A 1 234 ? 5.548 5.033 -9.099 1.00 83.75 234 GLY A N 1
ATOM 1669 C CA . GLY A 1 234 ? 5.231 5.578 -7.788 1.00 83.75 234 GLY A CA 1
ATOM 1670 C C . GLY A 1 234 ? 4.459 4.605 -6.902 1.00 83.75 234 GLY A C 1
ATOM 1671 O O . GLY A 1 234 ? 4.620 4.676 -5.685 1.00 83.75 234 GLY A O 1
ATOM 1672 N N . ALA A 1 235 ? 3.676 3.688 -7.480 1.00 90.69 235 ALA A N 1
ATOM 1673 C CA . ALA A 1 235 ? 3.062 2.586 -6.742 1.00 90.69 235 ALA A CA 1
ATOM 1674 C C . ALA A 1 235 ? 4.109 1.601 -6.191 1.00 90.69 235 ALA A C 1
ATOM 1676 O O . ALA A 1 235 ? 4.030 1.192 -5.036 1.00 90.69 235 ALA A O 1
ATOM 1677 N N . THR A 1 236 ? 5.133 1.259 -6.974 1.00 87.38 236 THR A N 1
ATOM 1678 C CA . THR A 1 236 ? 6.243 0.425 -6.489 1.00 87.38 236 THR A CA 1
ATOM 1679 C C . THR A 1 236 ? 7.044 1.135 -5.396 1.00 87.38 236 THR A C 1
ATOM 1681 O O . THR A 1 236 ? 7.345 0.529 -4.372 1.00 87.38 236 THR A O 1
ATOM 1684 N N . ASP A 1 237 ? 7.340 2.426 -5.573 1.00 87.50 237 ASP A N 1
ATOM 1685 C CA . ASP A 1 237 ? 8.076 3.248 -4.598 1.00 87.50 237 ASP A CA 1
ATOM 1686 C C . ASP A 1 237 ? 7.332 3.363 -3.254 1.00 87.50 237 ASP A C 1
ATOM 1688 O O . ASP A 1 237 ? 7.899 3.157 -2.183 1.00 87.50 237 ASP A O 1
ATOM 1692 N N . VAL A 1 238 ? 6.018 3.609 -3.287 1.00 93.12 238 VAL A N 1
ATOM 1693 C CA . VAL A 1 238 ? 5.219 3.664 -2.055 1.00 93.12 238 VAL A CA 1
ATOM 1694 C C . VAL A 1 238 ? 5.073 2.285 -1.405 1.00 93.12 238 VAL A C 1
ATOM 1696 O O . VAL A 1 238 ? 5.107 2.181 -0.181 1.00 93.12 238 VAL A O 1
ATOM 1699 N N . ALA A 1 239 ? 4.975 1.215 -2.198 1.00 93.62 239 ALA A N 1
ATOM 1700 C CA . ALA A 1 239 ? 4.897 -0.138 -1.664 1.00 93.62 239 ALA A CA 1
ATOM 1701 C C . ALA A 1 239 ? 6.213 -0.570 -0.989 1.00 93.62 239 ALA A C 1
ATOM 1703 O O . ALA A 1 239 ? 6.187 -1.179 0.080 1.00 93.62 239 ALA A O 1
ATOM 1704 N N . LEU A 1 240 ? 7.360 -0.186 -1.560 1.00 89.81 240 LEU A N 1
ATOM 1705 C CA . LEU A 1 240 ? 8.683 -0.310 -0.940 1.00 89.81 240 LEU A CA 1
ATOM 1706 C C . LEU A 1 240 ? 8.780 0.460 0.371 1.00 89.81 240 LEU A C 1
ATOM 1708 O O . LEU A 1 240 ? 9.233 -0.089 1.370 1.00 89.81 240 LEU A O 1
ATOM 1712 N N . ALA A 1 241 ? 8.347 1.720 0.373 1.00 90.75 241 ALA A N 1
ATOM 1713 C CA . ALA A 1 241 ? 8.375 2.568 1.556 1.00 90.75 241 ALA A CA 1
ATOM 1714 C C . ALA A 1 241 ? 7.579 1.956 2.720 1.00 90.75 241 ALA A C 1
ATOM 1716 O O . ALA A 1 241 ? 8.058 1.942 3.854 1.00 90.75 241 ALA A O 1
ATOM 1717 N N . LEU A 1 242 ? 6.393 1.409 2.439 1.00 91.94 242 LEU A N 1
ATOM 1718 C CA . LEU A 1 242 ? 5.562 0.726 3.434 1.00 91.94 242 LEU A CA 1
ATOM 1719 C C . LEU A 1 242 ? 6.185 -0.605 3.874 1.00 91.94 242 LEU A C 1
ATOM 1721 O O . LEU A 1 242 ? 6.216 -0.896 5.071 1.00 91.94 242 LEU A O 1
ATOM 1725 N N . ARG A 1 243 ? 6.760 -1.374 2.940 1.00 88.19 243 ARG A N 1
ATOM 1726 C CA . ARG A 1 243 ? 7.476 -2.615 3.262 1.00 88.19 243 ARG A CA 1
ATOM 1727 C C . ARG A 1 243 ? 8.688 -2.367 4.155 1.00 88.19 243 ARG A C 1
ATOM 1729 O O . ARG A 1 243 ? 8.847 -3.049 5.162 1.00 88.19 243 ARG A O 1
ATOM 1736 N N . GLY A 1 244 ? 9.506 -1.371 3.824 1.00 84.06 244 GLY A N 1
ATOM 1737 C CA . GLY A 1 244 ? 10.660 -0.949 4.618 1.00 84.06 244 GLY A CA 1
ATOM 1738 C C . GLY A 1 244 ? 10.277 -0.372 5.984 1.00 84.06 244 GLY A C 1
ATOM 1739 O O . GLY A 1 244 ? 11.084 -0.398 6.907 1.00 84.06 244 GLY A O 1
ATOM 1740 N N . ALA A 1 245 ? 9.036 0.096 6.139 1.00 85.81 245 ALA A N 1
ATOM 1741 C CA . ALA A 1 245 ? 8.470 0.507 7.420 1.00 85.81 245 ALA A CA 1
ATOM 1742 C C . ALA A 1 245 ? 7.905 -0.662 8.257 1.00 85.81 245 ALA A C 1
ATOM 1744 O O . ALA A 1 245 ? 7.415 -0.432 9.362 1.00 85.81 245 ALA A O 1
ATOM 1745 N N . GLY A 1 246 ? 7.982 -1.901 7.756 1.00 81.94 246 GLY A N 1
ATOM 1746 C CA . GLY A 1 246 ? 7.562 -3.114 8.463 1.00 81.94 246 GLY A CA 1
ATOM 1747 C C . GLY A 1 246 ? 6.159 -3.618 8.115 1.00 81.94 246 GLY A C 1
ATOM 1748 O O . GLY A 1 246 ? 5.699 -4.569 8.740 1.00 81.94 246 GLY A O 1
ATOM 1749 N N . LEU A 1 247 ? 5.473 -3.026 7.130 1.00 85.25 247 LEU A N 1
ATOM 1750 C CA . LEU A 1 247 ? 4.143 -3.473 6.706 1.00 85.25 247 LEU A CA 1
ATOM 1751 C C . LEU A 1 247 ? 4.231 -4.532 5.604 1.00 85.25 247 LEU A C 1
ATOM 1753 O O . LEU A 1 247 ? 4.857 -4.320 4.560 1.00 85.25 247 LEU A O 1
ATOM 1757 N N . ARG A 1 248 ? 3.523 -5.653 5.764 1.00 86.94 248 ARG A N 1
ATOM 1758 C CA . ARG A 1 248 ? 3.299 -6.591 4.656 1.00 86.94 248 ARG A CA 1
ATOM 1759 C C . ARG A 1 248 ? 2.473 -5.878 3.600 1.00 86.94 248 ARG A C 1
ATOM 1761 O O . ARG A 1 248 ? 1.351 -5.449 3.868 1.00 86.94 248 ARG A O 1
ATOM 1768 N N . THR A 1 249 ? 3.040 -5.736 2.412 1.00 90.94 249 THR A N 1
ATOM 1769 C CA . THR A 1 249 ? 2.472 -4.876 1.379 1.00 90.94 249 THR A CA 1
ATOM 1770 C C . THR A 1 249 ? 2.216 -5.671 0.110 1.00 90.94 249 THR A C 1
ATOM 1772 O O . THR A 1 249 ? 3.117 -6.339 -0.402 1.00 90.94 249 THR A O 1
ATOM 1775 N N . VAL A 1 250 ? 0.995 -5.569 -0.409 1.00 92.81 250 VAL A N 1
ATOM 1776 C CA . VAL A 1 250 ? 0.642 -6.052 -1.748 1.00 92.81 250 VAL A CA 1
ATOM 1777 C C . VAL A 1 250 ? 0.502 -4.876 -2.710 1.00 92.81 250 VAL A C 1
ATOM 1779 O O . VAL A 1 250 ? 0.025 -3.807 -2.336 1.00 92.81 250 VAL A O 1
ATOM 1782 N N . LEU A 1 251 ? 0.918 -5.080 -3.954 1.00 94.00 251 LEU A N 1
ATOM 1783 C CA . LEU A 1 251 ? 0.810 -4.139 -5.060 1.00 94.00 251 LEU A CA 1
ATOM 1784 C C . LEU A 1 251 ? -0.065 -4.762 -6.151 1.00 94.00 251 LEU A C 1
ATOM 1786 O O . LEU A 1 251 ? 0.212 -5.856 -6.628 1.00 94.00 251 LEU A O 1
ATOM 1790 N N . LEU A 1 252 ? -1.118 -4.066 -6.551 1.00 93.38 252 LEU A N 1
ATOM 1791 C CA . LEU A 1 252 ? -2.126 -4.492 -7.515 1.00 93.38 252 LEU A CA 1
ATOM 1792 C C . LEU A 1 252 ? -2.045 -3.594 -8.751 1.00 93.38 252 LEU A C 1
ATOM 1794 O O . LEU A 1 252 ? -1.901 -2.376 -8.626 1.00 93.38 252 LEU A O 1
ATOM 1798 N N . PHE A 1 253 ? -2.142 -4.175 -9.944 1.00 88.88 253 PHE A N 1
ATOM 1799 C CA . PHE A 1 253 ? -2.088 -3.433 -11.207 1.00 88.88 253 PHE A CA 1
ATOM 1800 C C . PHE A 1 253 ? -3.507 -3.178 -11.720 1.00 88.88 253 PHE A C 1
ATOM 1802 O O . PHE A 1 253 ? -4.045 -3.930 -12.529 1.00 88.88 253 PHE A O 1
ATOM 1809 N N . GLY A 1 254 ? -4.110 -2.094 -11.230 1.00 86.62 254 GLY A N 1
ATOM 1810 C CA . GLY A 1 254 ? -5.539 -1.813 -11.365 1.00 86.62 254 GLY A CA 1
ATOM 1811 C C . GLY A 1 254 ? -6.396 -2.493 -10.283 1.00 86.62 254 GLY A C 1
ATOM 1812 O O . GLY A 1 254 ? -5.899 -3.353 -9.551 1.00 86.62 254 GLY A O 1
ATOM 1813 N N . PRO A 1 255 ? -7.675 -2.095 -10.144 1.00 81.88 255 PRO A N 1
ATOM 1814 C CA . PRO A 1 255 ? -8.603 -2.737 -9.217 1.00 81.88 255 PRO A CA 1
ATOM 1815 C C . PRO A 1 255 ? -8.818 -4.205 -9.620 1.00 81.88 255 PRO A C 1
ATOM 1817 O O . PRO A 1 255 ? -9.135 -4.478 -10.782 1.00 81.88 255 PRO A O 1
ATOM 1820 N N . PRO A 1 256 ? -8.624 -5.176 -8.711 1.00 81.19 256 PRO A N 1
ATOM 1821 C CA . PRO A 1 256 ? -8.857 -6.575 -9.035 1.00 81.19 256 PRO A CA 1
ATOM 1822 C C . PRO A 1 256 ? -10.361 -6.893 -9.000 1.00 81.19 256 PRO A C 1
ATOM 1824 O O . PRO A 1 256 ? -11.186 -6.095 -8.552 1.00 81.19 256 PRO A O 1
ATOM 1827 N N . ALA A 1 257 ? -10.731 -8.095 -9.451 1.00 76.00 257 ALA A N 1
ATOM 1828 C CA . ALA A 1 257 ? -12.108 -8.556 -9.309 1.00 76.00 257 ALA A CA 1
ATOM 1829 C C . ALA A 1 257 ? -12.519 -8.602 -7.813 1.00 76.00 257 ALA A C 1
ATOM 1831 O O . ALA A 1 257 ? -11.671 -8.886 -6.960 1.00 76.00 257 ALA A O 1
ATOM 1832 N N . PRO A 1 258 ? -13.795 -8.334 -7.464 1.00 68.75 258 PRO A N 1
ATOM 1833 C CA . PRO A 1 258 ? -14.243 -8.257 -6.067 1.00 68.75 258 PRO A CA 1
ATOM 1834 C C . PRO A 1 258 ? -14.041 -9.532 -5.233 1.00 68.75 258 PRO A C 1
ATOM 1836 O O . PRO A 1 258 ? -14.071 -9.473 -4.010 1.00 68.75 258 PRO A O 1
ATOM 1839 N N . ASP A 1 259 ? -13.873 -10.686 -5.877 1.00 69.25 259 ASP A N 1
ATOM 1840 C CA . ASP A 1 259 ? -13.718 -12.006 -5.260 1.00 69.25 259 ASP A CA 1
ATOM 1841 C C . ASP A 1 259 ? -12.255 -12.455 -5.104 1.00 69.25 259 ASP A C 1
ATOM 1843 O O . ASP A 1 259 ? -11.997 -13.565 -4.634 1.00 69.25 259 ASP A O 1
ATOM 1847 N N . VAL A 1 260 ? -11.284 -11.611 -5.474 1.00 73.56 260 VAL A N 1
ATOM 1848 C CA . VAL A 1 260 ? -9.861 -11.930 -5.311 1.00 73.56 260 VAL A CA 1
ATOM 1849 C C . VAL A 1 260 ? -9.502 -12.012 -3.830 1.00 73.56 260 VAL A C 1
ATOM 1851 O O . VAL A 1 260 ? -9.580 -11.035 -3.087 1.00 73.56 260 VAL A O 1
ATOM 1854 N N . VAL A 1 261 ? -9.041 -13.190 -3.411 1.00 73.06 261 VAL A N 1
ATOM 1855 C CA . VAL A 1 261 ? -8.497 -13.410 -2.071 1.00 73.06 261 VAL A CA 1
ATOM 1856 C C . VAL A 1 261 ? -7.037 -12.974 -2.059 1.00 73.06 261 VAL A C 1
ATOM 1858 O O . VAL A 1 261 ? -6.189 -13.591 -2.703 1.00 73.06 261 VAL A O 1
ATOM 1861 N N . LEU A 1 262 ? -6.738 -11.910 -1.318 1.00 79.62 262 LEU A N 1
ATOM 1862 C CA . LEU A 1 262 ? -5.363 -11.480 -1.079 1.00 79.62 262 LEU A CA 1
ATOM 1863 C C . LEU A 1 262 ? -4.704 -12.294 0.044 1.00 79.62 262 LEU A C 1
ATOM 1865 O O . LEU A 1 262 ? -5.393 -12.685 0.995 1.00 79.62 262 LEU A O 1
ATOM 1869 N N . PRO A 1 263 ? -3.370 -12.486 0.002 1.00 77.56 263 PRO A N 1
ATOM 1870 C CA . PRO A 1 263 ? -2.630 -12.980 1.159 1.00 77.56 263 PRO A CA 1
ATOM 1871 C C . PRO A 1 263 ? -2.774 -12.017 2.345 1.00 77.56 263 PRO A C 1
ATOM 1873 O O . PRO A 1 263 ? -3.208 -10.873 2.195 1.00 77.56 263 PRO A O 1
ATOM 1876 N N . ALA A 1 264 ? -2.400 -12.468 3.542 1.00 78.75 264 ALA A N 1
ATOM 1877 C CA . ALA A 1 264 ? -2.418 -11.612 4.722 1.00 78.75 264 ALA A CA 1
ATOM 1878 C C . ALA A 1 264 ? -1.453 -10.426 4.542 1.00 78.75 264 ALA A C 1
ATOM 1880 O O . ALA A 1 264 ? -0.253 -10.618 4.352 1.00 78.75 264 ALA A O 1
ATOM 1881 N N . HIS A 1 265 ? -1.986 -9.210 4.616 1.00 84.56 265 HIS A N 1
ATOM 1882 C CA . HIS A 1 265 ? -1.255 -7.972 4.371 1.00 84.56 265 HIS A CA 1
ATOM 1883 C C . HIS A 1 265 ? -1.735 -6.868 5.318 1.00 84.56 265 HIS A C 1
ATOM 1885 O O . HIS A 1 265 ? -2.853 -6.930 5.830 1.00 84.56 265 HIS A O 1
ATOM 1891 N N . ASP A 1 266 ? -0.883 -5.866 5.519 1.00 85.56 266 ASP A N 1
ATOM 1892 C CA . ASP A 1 266 ? -1.145 -4.688 6.351 1.00 85.56 266 ASP A CA 1
ATOM 1893 C C . ASP A 1 266 ? -1.380 -3.440 5.480 1.00 85.56 266 ASP A C 1
ATOM 1895 O O . ASP A 1 266 ? -2.075 -2.506 5.886 1.00 85.56 266 ASP A O 1
ATOM 1899 N N . ALA A 1 267 ? -0.843 -3.435 4.255 1.00 92.06 267 ALA A N 1
ATOM 1900 C CA . ALA A 1 267 ? -1.083 -2.405 3.254 1.00 92.06 267 ALA A CA 1
ATOM 1901 C C . ALA A 1 267 ? -1.372 -2.999 1.870 1.00 92.06 267 ALA A C 1
ATOM 1903 O O . ALA A 1 267 ? -0.787 -4.009 1.471 1.00 92.06 267 ALA A O 1
ATOM 1904 N N . ALA A 1 268 ? -2.259 -2.345 1.125 1.00 94.38 268 ALA A N 1
ATOM 1905 C CA . ALA A 1 268 ? -2.559 -2.680 -0.261 1.00 94.38 268 ALA A CA 1
ATOM 1906 C C . ALA A 1 268 ? -2.407 -1.436 -1.132 1.00 94.38 268 ALA A C 1
ATOM 1908 O O . ALA A 1 268 ? -2.965 -0.388 -0.820 1.00 94.38 268 ALA A O 1
ATOM 1909 N N . VAL A 1 269 ? -1.650 -1.548 -2.220 1.00 96.75 269 VAL A N 1
ATOM 1910 C CA . VAL A 1 269 ? -1.382 -0.462 -3.164 1.00 96.75 269 VAL A CA 1
ATOM 1911 C C . VAL A 1 269 ? -2.019 -0.805 -4.499 1.00 96.75 269 VAL A C 1
ATOM 1913 O O . VAL A 1 269 ? -1.667 -1.818 -5.088 1.00 96.75 269 VAL A O 1
ATOM 1916 N N . ILE A 1 270 ? -2.920 0.031 -5.006 1.00 96.44 270 ILE A N 1
ATOM 1917 C CA . ILE A 1 270 ? -3.458 -0.085 -6.363 1.00 96.44 270 ILE A CA 1
ATOM 1918 C C . ILE A 1 270 ? -2.747 0.926 -7.256 1.00 96.44 270 ILE A C 1
ATOM 1920 O O . ILE A 1 270 ? -2.878 2.140 -7.092 1.00 96.44 270 ILE A O 1
ATOM 1924 N N . ALA A 1 271 ? -1.995 0.403 -8.218 1.00 93.19 271 ALA A N 1
ATOM 1925 C CA . ALA A 1 271 ? -1.307 1.165 -9.239 1.00 93.19 271 ALA A CA 1
ATOM 1926 C C . ALA A 1 271 ? -2.246 1.459 -10.410 1.00 93.19 271 ALA A C 1
ATOM 1928 O O . ALA A 1 271 ? -2.776 0.539 -11.037 1.00 93.19 271 ALA A O 1
ATOM 1929 N N . LEU A 1 272 ? -2.416 2.735 -10.741 1.00 93.25 272 LEU A N 1
ATOM 1930 C CA . LEU A 1 272 ? -3.192 3.188 -11.890 1.00 93.25 272 LEU A CA 1
ATOM 1931 C C . LEU A 1 272 ? -2.273 3.844 -12.931 1.00 93.25 272 LEU A C 1
ATOM 1933 O O . LEU A 1 272 ? -1.074 3.998 -12.723 1.00 93.25 272 LEU A O 1
ATOM 1937 N N . LYS A 1 273 ? -2.829 4.199 -14.092 1.00 89.81 273 LYS A N 1
ATOM 1938 C CA . LYS A 1 273 ? -2.158 5.005 -15.127 1.00 89.81 273 LYS A CA 1
ATOM 1939 C C . LYS A 1 273 ? -2.949 6.298 -15.332 1.00 89.81 273 LYS A C 1
ATOM 1941 O O . LYS A 1 273 ? -3.472 6.542 -16.414 1.00 89.81 273 LYS A O 1
ATOM 1946 N N . THR A 1 274 ? -3.109 7.084 -14.268 1.00 94.69 274 THR A N 1
ATOM 1947 C CA . THR A 1 274 ? -4.070 8.200 -14.205 1.00 94.69 274 THR A CA 1
ATOM 1948 C C . THR A 1 274 ? -3.430 9.585 -14.147 1.00 94.69 274 THR A C 1
ATOM 1950 O O . THR A 1 274 ? -4.154 10.577 -14.158 1.00 94.69 274 THR A O 1
ATOM 1953 N N . ARG A 1 275 ? -2.095 9.698 -14.159 1.00 91.94 275 ARG A N 1
ATOM 1954 C CA . ARG A 1 275 ? -1.394 10.996 -14.083 1.00 91.94 275 ARG A CA 1
ATOM 1955 C C . ARG A 1 275 ? -1.805 12.012 -15.157 1.00 91.94 275 ARG A C 1
ATOM 1957 O O . ARG A 1 275 ? -1.982 13.184 -14.846 1.00 91.94 275 ARG A O 1
ATOM 1964 N N . THR A 1 276 ? -1.919 11.579 -16.414 1.00 91.50 276 THR A N 1
ATOM 1965 C CA . THR A 1 276 ? -2.087 12.471 -17.584 1.00 91.50 276 THR A CA 1
ATOM 1966 C C . THR A 1 276 ? -3.310 12.153 -18.445 1.00 91.50 276 THR A C 1
ATOM 1968 O O . THR A 1 276 ? -3.484 12.737 -19.514 1.00 91.50 276 THR A O 1
ATOM 1971 N N . VAL A 1 277 ? -4.156 11.219 -18.008 1.00 94.81 277 VAL A N 1
ATOM 1972 C CA . VAL A 1 277 ? -5.450 10.943 -18.656 1.00 94.81 277 VAL A CA 1
ATOM 1973 C C . VAL A 1 277 ? -6.435 12.086 -18.364 1.00 94.81 277 VAL A C 1
ATOM 1975 O O . VAL A 1 277 ? -6.164 12.897 -17.478 1.00 94.81 277 VAL A O 1
ATOM 1978 N N . PRO A 1 278 ? -7.580 12.187 -19.061 1.00 97.69 278 PRO A N 1
ATOM 1979 C CA . PRO A 1 278 ? -8.614 13.154 -18.697 1.00 97.69 278 PRO A CA 1
ATOM 1980 C C . PRO A 1 278 ? -9.015 13.040 -17.218 1.00 97.69 278 PRO A C 1
ATOM 1982 O O . PRO A 1 278 ? -9.168 11.934 -16.700 1.00 97.69 278 PRO A O 1
ATOM 1985 N N . ALA A 1 279 ? -9.228 14.173 -16.542 1.00 97.88 279 ALA A N 1
ATOM 1986 C CA . ALA A 1 279 ? -9.521 14.202 -15.106 1.00 97.88 279 ALA A CA 1
ATOM 1987 C C . ALA A 1 279 ? -10.733 13.341 -14.707 1.00 97.88 279 ALA A C 1
ATOM 1989 O O . ALA A 1 279 ? -10.710 12.700 -13.660 1.00 97.88 279 ALA A O 1
ATOM 1990 N N . SER A 1 280 ? -11.762 13.258 -15.559 1.00 97.81 280 SER A N 1
ATOM 1991 C CA . SER A 1 280 ? -12.924 12.385 -15.339 1.00 97.81 280 SER A CA 1
ATOM 1992 C C . SER A 1 280 ? -12.548 10.909 -15.232 1.00 97.81 280 SER A C 1
ATOM 1994 O O . SER A 1 280 ? -13.092 10.192 -14.395 1.00 97.81 280 SER A O 1
ATOM 1996 N N . ASP A 1 281 ? -11.610 10.467 -16.067 1.00 97.81 281 ASP A N 1
ATOM 1997 C CA . ASP A 1 281 ? -11.185 9.072 -16.147 1.00 97.81 281 ASP A CA 1
ATOM 1998 C C . ASP A 1 281 ? -10.276 8.745 -14.960 1.00 97.81 281 ASP A C 1
ATOM 2000 O O . ASP A 1 281 ? -10.401 7.683 -14.351 1.00 97.81 281 ASP A O 1
ATOM 2004 N N . ALA A 1 282 ? -9.411 9.695 -14.581 1.00 97.88 282 ALA A N 1
ATOM 2005 C CA . ALA A 1 282 ? -8.594 9.597 -13.378 1.00 97.88 282 ALA A CA 1
ATOM 2006 C C . ALA A 1 282 ? -9.452 9.482 -12.113 1.00 97.88 282 ALA A C 1
ATOM 2008 O O . ALA A 1 282 ? -9.234 8.578 -11.312 1.00 97.88 282 ALA A O 1
ATOM 2009 N N . VAL A 1 283 ? -10.462 10.344 -11.969 1.00 98.75 283 VAL A N 1
ATOM 2010 C CA . VAL A 1 283 ? -11.406 10.311 -10.846 1.00 98.75 283 VAL A CA 1
ATOM 2011 C C . VAL A 1 283 ? -12.161 8.986 -10.794 1.00 98.75 283 VAL A C 1
ATOM 2013 O O . VAL A 1 283 ? -12.203 8.361 -9.737 1.00 98.75 283 VAL A O 1
ATOM 2016 N N . ALA A 1 284 ? -12.725 8.530 -11.917 1.00 98.12 284 ALA A N 1
ATOM 2017 C CA . ALA A 1 284 ? -13.484 7.282 -11.962 1.00 98.12 284 ALA A CA 1
ATOM 2018 C C . ALA A 1 284 ? -12.631 6.074 -11.538 1.00 98.12 284 ALA A C 1
ATOM 2020 O O . ALA A 1 284 ? -13.043 5.310 -10.667 1.00 98.12 284 ALA A O 1
ATOM 2021 N N . ALA A 1 285 ? -11.420 5.945 -12.090 1.00 97.12 285 ALA A N 1
ATOM 2022 C CA . ALA A 1 285 ? -10.511 4.852 -11.751 1.00 97.12 285 ALA A CA 1
ATOM 2023 C C . ALA A 1 285 ? -10.018 4.921 -10.294 1.00 97.12 285 ALA A C 1
ATOM 2025 O O . ALA A 1 285 ? -9.869 3.891 -9.637 1.00 97.12 285 ALA A O 1
ATOM 2026 N N . SER A 1 286 ? -9.769 6.124 -9.766 1.00 98.38 286 SER A N 1
ATOM 2027 C CA . SER A 1 286 ? -9.351 6.303 -8.373 1.00 98.38 286 SER A CA 1
ATOM 2028 C C . SER A 1 286 ? -10.464 5.998 -7.372 1.00 98.38 286 SER A C 1
ATOM 2030 O O . SER A 1 286 ? -10.172 5.423 -6.327 1.00 98.38 286 SER A O 1
ATOM 2032 N N . LEU A 1 287 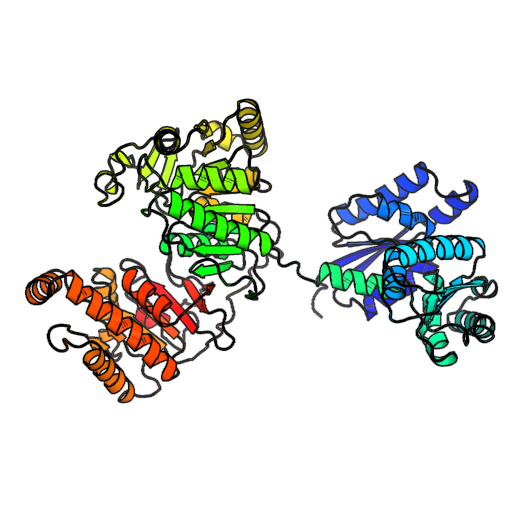? -11.720 6.332 -7.687 1.00 98.38 287 LEU A N 1
ATOM 2033 C CA . LEU A 1 287 ? -12.872 5.960 -6.862 1.00 98.38 287 LEU A CA 1
ATOM 2034 C C . LEU A 1 287 ? -13.102 4.447 -6.868 1.00 98.38 287 LEU A C 1
ATOM 2036 O O . LEU A 1 287 ? -13.262 3.867 -5.803 1.00 98.38 287 LEU A O 1
ATOM 2040 N N . GLU A 1 288 ? -13.020 3.792 -8.029 1.00 96.88 288 GLU A N 1
ATOM 2041 C CA . GLU A 1 288 ? -13.116 2.327 -8.115 1.00 96.88 288 GLU A CA 1
ATOM 2042 C C . GLU A 1 288 ? -12.034 1.635 -7.269 1.00 96.88 288 GLU A C 1
ATOM 2044 O O . GLU A 1 288 ? -12.317 0.697 -6.522 1.00 96.88 288 GLU A O 1
ATOM 2049 N N . ALA A 1 289 ? -10.794 2.130 -7.336 1.00 96.31 289 ALA A N 1
ATOM 2050 C CA . ALA A 1 289 ? -9.698 1.634 -6.510 1.00 96.31 289 ALA A CA 1
ATOM 2051 C C . ALA A 1 289 ? -9.949 1.864 -5.007 1.00 96.31 289 ALA A C 1
ATOM 2053 O O . ALA A 1 289 ? -9.718 0.964 -4.200 1.00 96.31 289 ALA A O 1
ATOM 2054 N N . ALA A 1 290 ? -10.423 3.051 -4.623 1.00 96.56 290 ALA A N 1
ATOM 2055 C CA . ALA A 1 290 ? -10.717 3.387 -3.233 1.00 96.56 290 ALA A CA 1
ATOM 2056 C C . ALA A 1 290 ? -11.858 2.539 -2.656 1.00 96.56 290 ALA A C 1
ATOM 2058 O O . ALA A 1 290 ? -11.702 1.996 -1.562 1.00 96.56 290 ALA A O 1
ATOM 2059 N N . ASP A 1 291 ? -12.949 2.368 -3.404 1.00 94.50 291 ASP A N 1
ATOM 2060 C CA . ASP A 1 291 ? -14.085 1.525 -3.022 1.00 94.50 291 ASP A CA 1
ATOM 2061 C C . ASP A 1 291 ? -13.632 0.079 -2.800 1.00 94.50 291 ASP A C 1
ATOM 2063 O O . ASP A 1 291 ? -13.993 -0.549 -1.801 1.00 94.50 291 ASP A O 1
ATOM 2067 N N . TRP A 1 292 ? -12.787 -0.441 -3.696 1.00 92.50 292 TRP A N 1
ATOM 2068 C CA . TRP A 1 292 ? -12.224 -1.779 -3.553 1.00 92.50 292 TRP A CA 1
ATOM 2069 C C . TRP A 1 292 ? -11.356 -1.901 -2.294 1.00 92.50 292 TRP A C 1
ATOM 2071 O O . TRP A 1 292 ? -11.531 -2.834 -1.511 1.00 92.50 292 TRP A O 1
ATOM 2081 N N . LEU A 1 293 ? -10.451 -0.944 -2.058 1.00 92.94 293 LEU A N 1
ATOM 2082 C CA . LEU A 1 293 ? -9.579 -0.932 -0.877 1.00 92.94 293 LEU A CA 1
ATOM 2083 C C . LEU A 1 293 ? -10.389 -0.865 0.422 1.00 92.94 293 LEU A C 1
ATOM 2085 O O . LEU A 1 293 ? -10.100 -1.595 1.368 1.00 92.94 293 LEU A O 1
ATOM 2089 N N . GLN A 1 294 ? -11.419 -0.021 0.471 1.00 90.00 294 GLN A N 1
ATOM 2090 C CA . GLN A 1 294 ? -12.312 0.085 1.624 1.00 90.00 294 GLN A CA 1
ATOM 2091 C C . GLN A 1 294 ? -13.105 -1.207 1.846 1.00 90.00 294 GLN A C 1
ATOM 2093 O O . GLN A 1 294 ? -13.196 -1.674 2.982 1.00 90.00 294 GLN A O 1
ATOM 2098 N N . ALA A 1 295 ? -13.617 -1.830 0.780 1.00 86.44 295 ALA A N 1
ATOM 2099 C CA . ALA A 1 295 ? -14.279 -3.132 0.857 1.00 86.44 295 ALA A CA 1
ATOM 2100 C C . ALA A 1 295 ? -13.330 -4.247 1.337 1.00 86.44 295 ALA A C 1
ATOM 2102 O O . ALA A 1 295 ? -13.760 -5.145 2.060 1.00 86.44 295 ALA A O 1
ATOM 2103 N N . ALA A 1 296 ? -12.038 -4.154 1.002 1.00 80.94 296 ALA A N 1
ATOM 2104 C CA . ALA A 1 296 ? -10.978 -5.029 1.504 1.00 80.94 296 ALA A CA 1
ATOM 2105 C C . ALA A 1 296 ? -10.552 -4.725 2.959 1.00 80.94 296 ALA A C 1
ATOM 2107 O O . ALA A 1 296 ? -9.718 -5.436 3.516 1.00 80.94 296 ALA A O 1
ATOM 2108 N N . GLY A 1 297 ? -11.139 -3.705 3.598 1.00 82.19 297 GLY A N 1
ATOM 2109 C CA . GLY A 1 297 ? -10.919 -3.374 5.006 1.00 82.19 297 GLY A CA 1
ATOM 2110 C C . GLY A 1 297 ? -9.969 -2.202 5.264 1.00 82.19 297 GLY A C 1
ATOM 2111 O O . GLY A 1 297 ? -9.600 -1.998 6.423 1.00 82.19 297 GLY A O 1
ATOM 2112 N N . ALA A 1 298 ? -9.590 -1.428 4.234 1.00 88.69 298 ALA A N 1
ATOM 2113 C CA . ALA A 1 298 ? -8.752 -0.234 4.379 1.00 88.69 298 ALA A CA 1
ATOM 2114 C C . ALA A 1 298 ? -9.360 0.773 5.367 1.00 88.69 298 ALA A C 1
ATOM 2116 O O . ALA A 1 298 ? -10.436 1.318 5.124 1.00 88.69 298 ALA A O 1
ATOM 2117 N N . ARG A 1 299 ? -8.657 1.050 6.474 1.00 85.06 299 ARG A N 1
ATOM 2118 C CA . ARG A 1 299 ? -9.085 2.059 7.466 1.00 85.06 299 ARG A CA 1
ATOM 2119 C C . ARG A 1 299 ? -8.713 3.482 7.079 1.00 85.06 299 ARG A C 1
ATOM 2121 O O . ARG A 1 299 ? -9.447 4.412 7.396 1.00 85.06 299 ARG A O 1
ATOM 2128 N N . GLN A 1 300 ? -7.569 3.631 6.427 1.00 93.06 300 GLN A N 1
ATOM 2129 C CA . GLN A 1 300 ? -7.056 4.902 5.951 1.00 93.06 300 GLN A CA 1
ATOM 2130 C C . GLN A 1 300 ? -6.687 4.770 4.480 1.00 93.06 300 GLN A C 1
ATOM 2132 O O . GLN A 1 300 ? -6.020 3.813 4.078 1.00 93.06 300 GLN A O 1
ATOM 2137 N N . LEU A 1 301 ? -7.107 5.750 3.686 1.00 97.94 301 LEU A N 1
ATOM 2138 C CA . LEU A 1 301 ? -6.675 5.887 2.308 1.00 97.94 301 LEU A CA 1
ATOM 2139 C C . LEU A 1 301 ? -5.440 6.786 2.220 1.00 97.94 301 LEU A C 1
ATOM 2141 O O . LEU A 1 301 ? -5.320 7.796 2.915 1.00 97.94 301 LEU A O 1
ATOM 2145 N N . TYR A 1 302 ? -4.536 6.429 1.317 1.00 98.56 302 TYR A N 1
ATOM 2146 C CA . TYR A 1 302 ? -3.395 7.239 0.926 1.00 98.56 302 TYR A CA 1
ATOM 2147 C C . TYR A 1 302 ? -3.468 7.512 -0.575 1.00 98.56 302 TYR A C 1
ATOM 2149 O O . TYR A 1 302 ? -3.409 6.578 -1.374 1.00 98.56 302 TYR A O 1
ATOM 2157 N N . PHE A 1 303 ? -3.542 8.775 -0.989 1.00 98.69 303 PHE A N 1
ATOM 2158 C CA . PHE A 1 303 ? -3.397 9.114 -2.404 1.00 98.69 303 PHE A CA 1
ATOM 2159 C C . PHE A 1 303 ? -1.937 9.434 -2.738 1.00 98.69 303 PHE A C 1
ATOM 2161 O O . PHE A 1 303 ? -1.371 10.432 -2.283 1.00 98.69 303 PHE A O 1
ATOM 2168 N N . LYS A 1 304 ? -1.317 8.562 -3.534 1.00 98.31 304 LYS A N 1
ATOM 2169 C CA . LYS A 1 304 ? 0.072 8.669 -3.973 1.00 98.31 304 LYS A CA 1
ATOM 2170 C C . LYS A 1 304 ? 0.152 9.360 -5.334 1.00 98.31 304 LYS A C 1
ATOM 2172 O O . LYS A 1 304 ? -0.347 8.845 -6.330 1.00 98.31 304 LYS A O 1
ATOM 2177 N N . TYR A 1 305 ? 0.887 10.469 -5.375 1.00 97.06 305 TYR A N 1
ATOM 2178 C CA . TYR A 1 305 ? 1.234 11.202 -6.597 1.00 97.06 305 TYR A CA 1
ATOM 2179 C C . TYR A 1 305 ? 2.747 11.499 -6.660 1.00 97.06 305 TYR A C 1
ATOM 2181 O O . TYR A 1 305 ? 3.505 11.148 -5.747 1.00 97.06 305 TYR A O 1
ATOM 2189 N N . CYS A 1 306 ? 3.242 12.065 -7.764 1.00 93.81 306 CYS A N 1
ATOM 2190 C CA . CYS A 1 306 ? 4.682 12.275 -7.979 1.00 93.81 306 CYS A CA 1
ATOM 2191 C C . CYS A 1 306 ? 5.314 13.256 -6.967 1.00 93.81 306 CYS A C 1
ATOM 2193 O O . CYS A 1 306 ? 4.727 14.287 -6.641 1.00 93.81 306 CYS A O 1
ATOM 2195 N N . SER A 1 307 ? 6.553 13.000 -6.525 1.00 93.56 307 SER A N 1
ATOM 2196 C CA . SER A 1 307 ? 7.293 13.887 -5.603 1.00 93.56 307 SER A CA 1
ATOM 2197 C C . SER A 1 307 ? 7.693 15.234 -6.219 1.00 93.56 307 SER A C 1
ATOM 2199 O O . SER A 1 307 ? 8.111 16.143 -5.509 1.00 93.56 307 SER A O 1
ATOM 2201 N N . THR A 1 308 ? 7.541 15.387 -7.535 1.00 94.69 308 THR A N 1
ATOM 2202 C CA . THR A 1 308 ? 7.682 16.654 -8.270 1.00 94.69 308 THR A CA 1
ATOM 2203 C C . THR A 1 308 ? 6.343 17.321 -8.597 1.00 94.69 308 THR A C 1
ATOM 2205 O O . THR A 1 308 ? 6.316 18.323 -9.305 1.00 94.69 308 THR A O 1
ATOM 2208 N N . PHE A 1 309 ? 5.244 16.812 -8.028 1.00 97.81 309 PHE A N 1
ATOM 2209 C CA . PHE A 1 309 ? 3.888 17.351 -8.159 1.00 97.81 309 PHE A CA 1
ATOM 2210 C C . PHE A 1 309 ? 3.361 17.403 -9.606 1.00 97.81 309 PHE A C 1
ATOM 2212 O O . PHE A 1 309 ? 2.541 18.254 -9.943 1.00 97.81 309 PHE A O 1
ATOM 2219 N N . ASP A 1 310 ? 3.841 16.493 -10.458 1.00 93.56 310 ASP A N 1
ATOM 2220 C CA . ASP A 1 310 ? 3.538 16.382 -11.887 1.00 93.56 310 ASP A CA 1
ATOM 2221 C C . ASP A 1 310 ? 2.037 16.494 -12.174 1.00 93.56 310 ASP A C 1
ATOM 2223 O O . ASP A 1 310 ? 1.267 15.559 -11.960 1.00 93.56 310 ASP A O 1
ATOM 2227 N N . SER A 1 311 ? 1.623 17.658 -12.661 1.00 96.56 311 SER A N 1
ATOM 2228 C CA . SER A 1 311 ? 0.230 17.968 -12.964 1.00 96.56 311 SER A CA 1
ATOM 2229 C C . SER A 1 311 ? 0.151 19.220 -13.835 1.00 96.56 311 SER A C 1
ATOM 2231 O O . SER A 1 311 ? 1.150 19.900 -14.082 1.00 96.56 311 SER A O 1
ATOM 2233 N N . THR A 1 312 ? -1.044 19.520 -14.328 1.00 96.81 312 THR A N 1
ATOM 2234 C CA . THR A 1 312 ? -1.373 20.808 -14.947 1.00 96.81 312 THR A CA 1
ATOM 2235 C C . THR A 1 312 ? -2.476 21.489 -14.139 1.00 96.81 312 THR A C 1
ATOM 2237 O O . THR A 1 312 ? -2.986 20.912 -13.183 1.00 96.81 312 THR A O 1
ATOM 2240 N N . ALA A 1 313 ? -2.898 22.694 -14.532 1.00 96.62 313 ALA A N 1
ATOM 2241 C CA . ALA A 1 313 ? -4.068 23.335 -13.925 1.00 96.62 313 ALA A CA 1
ATOM 2242 C C . ALA A 1 313 ? -5.359 22.504 -14.085 1.00 96.62 313 ALA A C 1
ATOM 2244 O O . ALA A 1 313 ? -6.293 22.680 -13.317 1.00 96.62 313 ALA A O 1
ATOM 2245 N N . GLU A 1 314 ? -5.412 21.584 -15.052 1.00 95.12 314 GLU A N 1
ATOM 2246 C CA . GLU A 1 314 ? -6.573 20.714 -15.270 1.00 95.12 314 GLU A CA 1
ATOM 2247 C C . GLU A 1 314 ? -6.543 19.440 -14.413 1.00 95.12 314 GLU A C 1
ATOM 2249 O O . GLU A 1 314 ? -7.536 18.716 -14.385 1.00 95.12 314 GLU A O 1
ATOM 2254 N N . GLY A 1 315 ? -5.435 19.158 -13.713 1.00 95.94 315 GLY A N 1
ATOM 2255 C CA . GLY A 1 315 ? -5.312 17.965 -12.884 1.00 95.94 315 GLY A CA 1
ATOM 2256 C C . GLY A 1 315 ? -4.053 17.121 -13.121 1.00 95.94 315 GLY A C 1
ATOM 2257 O O . GLY A 1 315 ? -3.107 17.548 -13.790 1.00 95.94 315 GLY A O 1
ATOM 2258 N N . ASN A 1 316 ? -3.990 15.910 -12.553 1.00 98.12 316 ASN A N 1
ATOM 2259 C CA . ASN A 1 316 ? -5.103 15.193 -11.888 1.00 98.12 316 ASN A CA 1
ATOM 2260 C C . ASN A 1 316 ? -5.044 15.145 -10.356 1.00 98.12 316 ASN A C 1
ATOM 2262 O O . ASN A 1 316 ? -5.908 14.521 -9.747 1.00 98.12 316 ASN A O 1
ATOM 2266 N N . ILE A 1 317 ? -4.082 15.821 -9.720 1.00 98.69 317 ILE A N 1
ATOM 2267 C CA . ILE A 1 317 ? -3.924 15.763 -8.259 1.00 98.69 317 ILE A CA 1
ATOM 2268 C C . ILE A 1 317 ? -5.152 16.355 -7.554 1.00 98.69 317 ILE A C 1
ATOM 2270 O O . ILE A 1 317 ? -5.738 15.684 -6.710 1.00 98.69 317 ILE A O 1
ATOM 2274 N N . GLY A 1 318 ? -5.567 17.572 -7.925 1.00 98.69 318 GLY A N 1
ATOM 2275 C CA . GLY A 1 318 ? -6.740 18.237 -7.336 1.00 98.69 318 GLY A CA 1
ATOM 2276 C C . GLY A 1 318 ? -8.047 17.456 -7.526 1.00 98.69 318 GLY A C 1
ATOM 2277 O O . GLY A 1 318 ? -8.632 17.044 -6.527 1.00 98.69 318 GLY A O 1
ATOM 2278 N N . PRO A 1 319 ? -8.471 17.152 -8.771 1.00 98.81 319 PRO A N 1
ATOM 2279 C CA . PRO A 1 319 ? -9.736 16.459 -9.020 1.00 98.81 319 PRO A CA 1
ATOM 2280 C C . PRO A 1 319 ? -9.849 15.097 -8.325 1.00 98.81 319 PRO A C 1
ATOM 2282 O O . PRO A 1 319 ? -10.913 14.745 -7.817 1.00 98.81 319 PRO A O 1
ATOM 2285 N N . VAL A 1 320 ? -8.758 14.322 -8.277 1.00 98.81 320 VAL A N 1
ATOM 2286 C CA . VAL A 1 320 ? -8.747 13.024 -7.587 1.00 98.81 320 VAL A CA 1
ATOM 2287 C C . VAL A 1 320 ? -8.812 13.208 -6.071 1.00 98.81 320 VAL A C 1
ATOM 2289 O O . VAL A 1 320 ? -9.562 12.491 -5.410 1.00 98.81 320 VAL A O 1
ATOM 2292 N N . LEU A 1 321 ? -8.086 14.181 -5.510 1.00 98.69 321 LEU A N 1
ATOM 2293 C CA . LEU A 1 321 ? -8.174 14.504 -4.085 1.00 98.69 321 LEU A CA 1
ATOM 2294 C C . LEU A 1 321 ? -9.579 14.944 -3.674 1.00 98.69 321 LEU A C 1
ATOM 2296 O O . LEU A 1 321 ? -10.041 14.513 -2.620 1.00 98.69 321 LEU A O 1
ATOM 2300 N N . ASP A 1 322 ? -10.252 15.764 -4.482 1.00 98.62 322 ASP A N 1
ATOM 2301 C CA . ASP A 1 322 ? -11.624 16.213 -4.215 1.00 98.62 322 ASP A CA 1
ATOM 2302 C C . ASP A 1 322 ? -12.572 15.008 -4.130 1.00 98.62 322 ASP A C 1
ATOM 2304 O O . ASP A 1 322 ? -13.336 14.856 -3.173 1.00 98.62 322 ASP A O 1
ATOM 2308 N N . ALA A 1 323 ? -12.478 14.104 -5.109 1.00 98.62 323 ALA A N 1
ATOM 2309 C CA . ALA A 1 323 ? -13.312 12.911 -5.176 1.00 98.62 323 ALA A CA 1
ATOM 2310 C C . ALA A 1 323 ? -13.049 11.941 -4.010 1.00 98.62 323 ALA A C 1
ATOM 2312 O O . ALA A 1 323 ? -13.990 11.471 -3.368 1.00 98.62 323 ALA A O 1
ATOM 2313 N N . LEU A 1 324 ? -11.778 11.664 -3.700 1.00 98.62 324 LEU A N 1
ATOM 2314 C CA . LEU A 1 324 ? -11.393 10.761 -2.613 1.00 98.62 324 LEU A CA 1
ATOM 2315 C C . LEU A 1 324 ? -11.709 11.343 -1.230 1.00 98.62 324 LEU A C 1
ATOM 2317 O O . LEU A 1 324 ? -12.108 10.597 -0.334 1.00 98.62 324 LEU A O 1
ATOM 2321 N N . ALA A 1 325 ? -11.561 12.656 -1.034 1.00 98.25 325 ALA A N 1
ATOM 2322 C CA . ALA A 1 325 ? -11.943 13.319 0.211 1.00 98.25 325 ALA A CA 1
ATOM 2323 C C . ALA A 1 325 ? -13.455 13.199 0.443 1.00 98.25 325 ALA A C 1
ATOM 2325 O O . ALA A 1 325 ? -13.882 12.807 1.529 1.00 98.25 325 ALA A O 1
ATOM 2326 N N . ALA A 1 326 ? -14.258 13.428 -0.603 1.00 97.69 326 ALA A N 1
ATOM 2327 C CA . ALA A 1 326 ? -15.706 13.274 -0.534 1.00 97.69 326 ALA A CA 1
ATOM 2328 C C . ALA A 1 326 ? -16.130 11.824 -0.237 1.00 97.69 326 ALA A C 1
ATOM 2330 O O . ALA A 1 326 ? -16.997 11.606 0.607 1.00 97.69 326 ALA A O 1
ATOM 2331 N N . ALA A 1 327 ? -15.507 10.838 -0.890 1.00 96.38 327 ALA A N 1
ATOM 2332 C CA . ALA A 1 327 ? -15.813 9.420 -0.689 1.00 96.38 327 ALA A CA 1
ATOM 2333 C C . ALA A 1 327 ? -15.389 8.903 0.697 1.00 96.38 327 ALA A C 1
ATOM 2335 O O . ALA A 1 327 ? -16.102 8.118 1.317 1.00 96.38 327 ALA A O 1
ATOM 2336 N N . SER A 1 328 ? -14.246 9.361 1.208 1.00 95.12 328 SER A N 1
ATOM 2337 C CA . SER A 1 328 ? -13.728 8.940 2.516 1.00 95.12 328 SER A CA 1
ATOM 2338 C C . SER A 1 328 ? -14.316 9.715 3.703 1.00 95.12 328 SER A C 1
ATOM 2340 O O . SER A 1 328 ? -14.144 9.298 4.847 1.00 95.12 328 SER A O 1
ATOM 2342 N N . GLY A 1 329 ? -15.006 10.834 3.453 1.00 95.00 329 GLY A N 1
ATOM 2343 C CA . GLY A 1 329 ? -15.492 11.739 4.498 1.00 95.00 329 GLY A CA 1
ATOM 2344 C C . GLY A 1 329 ? -14.385 12.577 5.148 1.00 95.00 329 GLY A C 1
ATOM 2345 O O . GLY A 1 329 ? -14.532 13.005 6.292 1.00 95.00 329 GLY A O 1
ATOM 2346 N N . ALA A 1 330 ? -13.264 12.791 4.452 1.00 95.75 330 ALA A N 1
ATOM 2347 C CA . ALA A 1 330 ? -12.174 13.627 4.937 1.00 95.75 330 ALA A CA 1
ATOM 2348 C C . ALA A 1 330 ? -12.546 15.114 4.841 1.00 95.75 330 ALA A C 1
ATOM 2350 O O . ALA A 1 330 ? -12.764 15.630 3.748 1.00 95.75 330 ALA A O 1
ATOM 2351 N N . ASP A 1 331 ? -12.577 15.816 5.976 1.00 91.75 331 ASP A N 1
ATOM 2352 C CA . ASP A 1 331 ? -12.842 17.263 5.993 1.00 91.75 331 ASP A CA 1
ATOM 2353 C C . ASP A 1 331 ? -11.604 18.097 5.623 1.00 91.75 331 ASP A C 1
ATOM 2355 O O . ASP A 1 331 ? -11.725 19.144 4.995 1.00 91.75 331 ASP A O 1
ATOM 2359 N N . VAL A 1 332 ? -10.418 17.654 6.058 1.00 97.75 332 VAL A N 1
ATOM 2360 C CA . VAL A 1 332 ? -9.128 18.312 5.809 1.00 97.75 332 VAL A CA 1
ATOM 2361 C C . VAL A 1 332 ? -8.110 17.246 5.442 1.00 97.75 332 VAL A C 1
ATOM 2363 O O . VAL A 1 332 ? -7.835 16.356 6.246 1.00 97.75 332 VAL A O 1
ATOM 2366 N N . VAL A 1 333 ? -7.501 17.361 4.265 1.00 98.56 333 VAL A N 1
ATOM 2367 C CA . VAL A 1 333 ? -6.445 16.445 3.823 1.00 98.56 333 VAL A CA 1
ATOM 2368 C C . VAL A 1 333 ? -5.090 17.132 3.955 1.00 98.56 333 VAL A C 1
ATOM 2370 O O . VAL A 1 333 ? -4.808 18.142 3.305 1.00 98.56 333 VAL A O 1
ATOM 2373 N N . VAL A 1 334 ? -4.228 16.570 4.804 1.00 98.69 334 VAL A N 1
ATOM 2374 C CA . VAL A 1 334 ? -2.817 16.967 4.884 1.00 98.69 334 VAL A CA 1
ATOM 2375 C C . VAL A 1 334 ? -2.063 16.316 3.737 1.00 98.69 334 VAL A C 1
ATOM 2377 O O . VAL A 1 334 ? -2.218 15.120 3.474 1.00 98.69 334 VAL A O 1
ATOM 2380 N N . THR A 1 335 ? -1.237 17.101 3.049 1.00 98.62 335 THR A N 1
ATOM 2381 C CA . THR A 1 335 ? -0.536 16.598 1.880 1.00 98.62 335 THR A CA 1
ATOM 2382 C C . THR A 1 335 ? 0.858 17.176 1.686 1.00 98.62 335 THR A C 1
ATOM 2384 O O . THR A 1 335 ? 1.087 18.363 1.911 1.00 98.62 335 THR A O 1
ATOM 2387 N N . THR A 1 336 ? 1.818 16.343 1.274 1.00 98.56 336 THR A N 1
ATOM 2388 C CA . THR A 1 336 ? 3.152 16.822 0.886 1.00 98.56 336 THR A CA 1
ATOM 2389 C C . THR A 1 336 ? 3.856 15.874 -0.094 1.00 98.56 336 THR A C 1
ATOM 2391 O O . THR A 1 336 ? 3.892 14.662 0.132 1.00 98.56 336 THR A O 1
ATOM 2394 N N . PRO A 1 337 ? 4.461 16.394 -1.180 1.00 97.94 337 PRO A N 1
ATOM 2395 C CA . PRO A 1 337 ? 5.312 15.609 -2.073 1.00 97.94 337 PRO A CA 1
ATOM 2396 C C . PRO A 1 337 ? 6.728 15.382 -1.515 1.00 97.94 337 PRO A C 1
ATOM 2398 O O . PRO A 1 337 ? 7.556 14.784 -2.204 1.00 97.94 337 PRO A O 1
ATOM 2401 N N . SER A 1 338 ? 7.036 15.882 -0.311 1.00 97.88 338 SER A N 1
ATOM 2402 C CA . SER A 1 338 ? 8.382 15.805 0.255 1.00 97.88 338 SER A CA 1
ATOM 2403 C C . SER A 1 338 ? 8.862 14.355 0.393 1.00 97.88 338 SER A C 1
ATOM 2405 O O . SER A 1 338 ? 8.158 13.471 0.888 1.00 97.88 338 SER A O 1
ATOM 2407 N N . SER A 1 339 ? 10.082 14.118 -0.079 1.00 94.88 339 SER A N 1
ATOM 2408 C CA . SER A 1 339 ? 10.813 12.858 0.011 1.00 94.88 339 SER A CA 1
ATOM 2409 C C . SER A 1 339 ? 12.306 13.205 0.127 1.00 94.88 339 SER A C 1
ATOM 2411 O O . SER A 1 339 ? 13.013 13.237 -0.887 1.00 94.88 339 SER A O 1
ATOM 2413 N N . PRO A 1 340 ? 12.774 13.549 1.345 1.00 92.81 340 PRO A N 1
ATOM 2414 C CA . PRO A 1 340 ? 14.116 14.087 1.576 1.00 92.81 340 PRO A CA 1
ATOM 2415 C C . PRO A 1 340 ? 15.244 13.163 1.108 1.00 92.81 340 PRO A C 1
ATOM 2417 O O . PRO A 1 340 ? 16.199 13.646 0.503 1.00 92.81 340 PRO A O 1
ATOM 2420 N N . ASP A 1 341 ? 15.088 11.846 1.288 1.00 87.12 341 ASP A N 1
ATOM 2421 C CA . ASP A 1 341 ? 16.027 10.817 0.801 1.00 87.12 341 ASP A CA 1
ATOM 2422 C C . ASP A 1 341 ? 16.261 10.896 -0.721 1.00 87.12 341 ASP A C 1
ATOM 2424 O O . ASP A 1 341 ? 17.330 10.547 -1.220 1.00 87.12 341 ASP A O 1
ATOM 2428 N N . HIS A 1 342 ? 15.282 11.420 -1.462 1.00 85.25 342 HIS A N 1
ATOM 2429 C CA . HIS A 1 342 ? 15.348 11.637 -2.904 1.00 85.25 342 HIS A CA 1
ATOM 2430 C C . HIS A 1 342 ? 15.576 13.108 -3.274 1.00 85.25 342 HIS A C 1
ATOM 2432 O O . HIS A 1 342 ? 15.321 13.497 -4.411 1.00 85.25 342 HIS A O 1
ATOM 2438 N N . GLY A 1 343 ? 15.998 13.957 -2.335 1.00 92.19 343 GLY A N 1
ATOM 2439 C CA . GLY A 1 343 ? 16.285 15.370 -2.588 1.00 92.19 343 GLY A CA 1
ATOM 2440 C C . GLY A 1 343 ? 15.050 16.234 -2.862 1.00 92.19 343 GLY A C 1
ATOM 2441 O O . GLY A 1 343 ? 15.190 17.324 -3.418 1.00 92.19 343 GLY A O 1
ATOM 2442 N N . ARG A 1 344 ? 13.838 15.772 -2.515 1.00 97.75 344 ARG A N 1
ATOM 2443 C CA . ARG A 1 344 ? 12.597 16.558 -2.645 1.00 97.75 344 ARG A CA 1
ATOM 2444 C C . ARG A 1 344 ? 12.207 17.100 -1.280 1.00 97.75 344 ARG A C 1
ATOM 2446 O O . ARG A 1 344 ? 11.896 16.317 -0.390 1.00 97.75 344 ARG A O 1
ATOM 2453 N N . THR A 1 345 ? 12.208 18.419 -1.119 1.00 98.69 345 THR A N 1
ATOM 2454 C CA . THR A 1 345 ? 11.885 19.084 0.154 1.00 98.69 345 THR A CA 1
ATOM 2455 C C . THR A 1 345 ? 10.926 20.247 -0.053 1.00 98.69 345 THR A C 1
ATOM 2457 O O . THR A 1 345 ? 10.900 20.865 -1.118 1.00 98.69 345 THR A O 1
ATOM 2460 N N . VAL A 1 346 ? 10.120 20.548 0.966 1.00 98.81 346 VAL A N 1
ATOM 2461 C CA . VAL A 1 346 ? 9.127 21.629 0.920 1.00 98.81 346 VAL A CA 1
ATOM 2462 C C . VAL A 1 346 ? 9.391 22.620 2.047 1.00 98.81 346 VAL A C 1
ATOM 2464 O O . VAL A 1 346 ? 9.485 22.225 3.209 1.00 98.81 346 VAL A O 1
ATOM 2467 N N . TYR A 1 347 ? 9.505 23.904 1.702 1.00 98.69 347 TYR A N 1
ATOM 2468 C CA . TYR A 1 347 ? 9.716 24.990 2.659 1.00 98.69 347 TYR A CA 1
ATOM 2469 C C . TYR A 1 347 ? 8.915 26.235 2.281 1.00 98.69 347 TYR A C 1
ATOM 2471 O O . TYR A 1 347 ? 9.020 26.724 1.156 1.00 98.69 347 TYR A O 1
ATOM 2479 N N . HIS A 1 348 ? 8.117 26.760 3.213 1.00 98.25 348 HIS A N 1
ATOM 2480 C CA . HIS A 1 348 ? 7.127 27.808 2.950 1.00 98.25 348 HIS A CA 1
ATOM 2481 C C . HIS A 1 348 ? 6.227 27.495 1.739 1.00 98.25 348 HIS A C 1
ATOM 2483 O O . HIS A 1 348 ? 5.926 28.363 0.912 1.00 98.25 348 HIS A O 1
ATOM 2489 N N . GLY A 1 349 ? 5.832 26.227 1.609 1.00 98.44 349 GLY A N 1
ATOM 2490 C CA . GLY A 1 349 ? 5.024 25.719 0.505 1.00 98.44 349 GLY A CA 1
ATOM 2491 C C . GLY A 1 349 ? 5.727 25.744 -0.854 1.00 98.44 349 GLY A C 1
ATOM 2492 O O . GLY A 1 349 ? 5.057 25.549 -1.866 1.00 98.44 349 GLY A O 1
ATOM 2493 N N . GLN A 1 350 ? 7.035 26.018 -0.907 1.00 98.81 350 GLN A N 1
ATOM 2494 C CA . GLN A 1 350 ? 7.841 25.921 -2.122 1.00 98.81 350 GLN A CA 1
ATOM 2495 C C . GLN A 1 350 ? 8.479 24.536 -2.205 1.00 98.81 350 GLN A C 1
ATOM 2497 O O . GLN A 1 350 ? 9.157 24.125 -1.263 1.00 98.81 350 GLN A O 1
ATOM 2502 N N . LEU A 1 351 ? 8.285 23.838 -3.322 1.00 98.81 351 LEU A N 1
ATOM 2503 C CA . LEU A 1 351 ? 8.947 22.566 -3.599 1.00 98.81 351 LEU A CA 1
ATOM 2504 C C . LEU A 1 351 ? 10.340 22.799 -4.198 1.00 98.81 351 LEU A C 1
ATOM 2506 O O . LEU A 1 351 ? 10.496 23.549 -5.165 1.00 98.81 351 LEU A O 1
ATOM 2510 N N . PHE A 1 352 ? 11.332 22.103 -3.650 1.00 98.69 352 PHE A N 1
ATOM 2511 C CA . PHE A 1 352 ? 12.705 22.062 -4.135 1.00 98.69 352 PHE A CA 1
ATOM 2512 C C . PHE A 1 352 ? 13.065 20.658 -4.624 1.00 98.69 352 PHE A C 1
ATOM 2514 O O . PHE A 1 352 ? 12.691 19.657 -4.016 1.00 98.69 352 PHE A O 1
ATOM 2521 N N . VAL A 1 353 ? 13.834 20.606 -5.710 1.00 96.25 353 VAL A N 1
ATOM 2522 C CA . VAL A 1 353 ? 14.439 19.413 -6.304 1.00 96.25 353 VAL A CA 1
ATOM 2523 C C . VAL A 1 353 ? 15.951 19.580 -6.226 1.00 96.25 353 VAL A C 1
ATOM 2525 O O . VAL A 1 353 ? 16.514 20.455 -6.885 1.00 96.25 353 VAL A O 1
ATOM 2528 N N . ASP A 1 354 ? 16.602 18.789 -5.376 1.00 92.31 354 ASP A N 1
ATOM 2529 C CA . ASP A 1 354 ? 18.048 18.846 -5.126 1.00 92.31 354 ASP A CA 1
ATOM 2530 C C . ASP A 1 354 ? 18.519 20.266 -4.740 1.00 92.31 354 ASP A C 1
ATOM 2532 O O . ASP A 1 354 ? 19.558 20.761 -5.176 1.00 92.31 354 ASP A O 1
ATOM 2536 N N . GLY A 1 355 ? 17.696 20.963 -3.945 1.00 94.06 355 GLY A N 1
ATOM 2537 C CA . GLY A 1 355 ? 17.930 22.343 -3.504 1.00 94.06 355 GLY A CA 1
ATOM 2538 C C . GLY A 1 355 ? 17.587 23.433 -4.528 1.00 94.06 355 GLY A C 1
ATOM 2539 O O . GLY A 1 355 ? 17.693 24.613 -4.204 1.00 94.06 355 GLY A O 1
ATOM 2540 N N . THR A 1 356 ? 17.141 23.073 -5.734 1.00 97.88 356 THR A N 1
ATOM 2541 C CA . THR A 1 356 ? 16.691 24.022 -6.766 1.00 97.88 356 THR A CA 1
ATOM 2542 C C . THR A 1 356 ? 15.166 24.147 -6.729 1.00 97.88 356 THR A C 1
ATOM 2544 O O . THR A 1 356 ? 14.504 23.111 -6.673 1.00 97.88 356 THR A O 1
ATOM 2547 N N . PRO A 1 357 ? 14.564 25.351 -6.774 1.00 98.69 357 PRO A N 1
ATOM 2548 C CA . PRO A 1 357 ? 13.110 25.485 -6.888 1.00 98.69 357 PRO A CA 1
ATOM 2549 C C . PRO A 1 357 ? 12.557 24.662 -8.060 1.00 98.69 357 PRO A C 1
ATOM 2551 O O . PRO A 1 357 ? 13.178 24.607 -9.123 1.00 98.69 357 PRO A O 1
ATOM 2554 N N . LEU A 1 358 ? 11.391 24.031 -7.896 1.00 98.19 358 LEU A N 1
ATOM 2555 C CA . LEU A 1 358 ? 10.784 23.159 -8.911 1.00 98.19 358 LEU A CA 1
ATOM 2556 C C . LEU A 1 358 ? 10.754 23.802 -10.310 1.00 98.19 358 LEU A C 1
ATOM 2558 O O . LEU A 1 358 ? 11.174 23.171 -11.281 1.00 98.19 358 LEU A O 1
ATOM 2562 N N . ALA A 1 359 ? 10.338 25.069 -10.383 1.00 97.75 359 ALA A N 1
ATOM 2563 C CA . ALA A 1 359 ? 10.218 25.853 -11.617 1.00 97.75 359 ALA A CA 1
ATOM 2564 C C . ALA A 1 359 ? 11.550 26.227 -12.282 1.00 97.75 359 ALA A C 1
ATOM 2566 O O . ALA A 1 359 ? 11.567 26.698 -13.417 1.00 97.75 359 ALA A O 1
ATOM 2567 N N . GLU A 1 360 ? 12.663 26.025 -11.584 1.00 98.00 360 GLU A N 1
ATOM 2568 C CA . GLU A 1 360 ? 14.022 26.249 -12.084 1.00 98.00 360 GLU A CA 1
ATOM 2569 C C . GLU A 1 360 ? 14.758 24.924 -12.346 1.00 98.00 360 GLU A C 1
ATOM 2571 O O . GLU A 1 360 ? 15.867 24.910 -12.879 1.00 98.00 360 GLU A O 1
ATOM 2576 N N . SER A 1 361 ? 14.141 23.796 -11.987 1.00 92.25 361 SER A N 1
ATOM 2577 C CA . SER A 1 361 ? 14.685 22.460 -12.201 1.00 92.25 361 SER A CA 1
ATOM 2578 C C . SER A 1 361 ? 14.429 21.954 -13.628 1.00 92.25 361 SER A C 1
ATOM 2580 O O . SER A 1 361 ? 13.768 22.590 -14.453 1.00 92.25 361 SER A O 1
ATOM 2582 N N . HIS A 1 362 ? 14.901 20.740 -13.919 1.00 85.12 362 HIS A N 1
ATOM 2583 C CA . HIS A 1 362 ? 14.590 20.051 -15.174 1.00 85.12 362 HIS A CA 1
ATOM 2584 C C . HIS A 1 362 ? 13.076 19.868 -15.407 1.00 85.12 362 HIS A C 1
ATOM 2586 O O . HIS A 1 362 ? 12.649 19.795 -16.559 1.00 85.12 362 HIS A O 1
ATOM 2592 N N . MET A 1 363 ? 12.258 19.863 -14.346 1.00 91.88 363 MET A N 1
ATOM 2593 C CA . MET A 1 363 ? 10.801 19.703 -14.441 1.00 91.88 363 MET A CA 1
ATOM 2594 C C . MET A 1 363 ? 10.086 20.891 -15.090 1.00 91.88 363 MET A C 1
ATOM 2596 O O . MET A 1 363 ? 8.991 20.716 -15.624 1.00 91.88 363 MET A O 1
ATOM 2600 N N . ALA A 1 364 ? 10.709 22.072 -15.145 1.00 92.94 364 ALA A N 1
ATOM 2601 C CA . ALA A 1 364 ? 10.156 23.234 -15.847 1.00 92.94 364 ALA A CA 1
ATOM 2602 C C . ALA A 1 364 ? 9.926 22.982 -17.348 1.00 92.94 364 ALA A C 1
ATOM 2604 O O . ALA A 1 364 ? 9.075 23.614 -17.969 1.00 92.94 364 ALA A O 1
ATOM 2605 N N . HIS A 1 365 ? 10.669 22.032 -17.921 1.00 86.00 365 HIS A N 1
ATOM 2606 C CA . HIS A 1 365 ? 10.597 21.645 -19.329 1.00 86.00 365 HIS A CA 1
ATOM 2607 C C . HIS A 1 365 ? 10.099 20.204 -19.507 1.00 86.00 365 HIS A C 1
ATOM 2609 O O . HIS A 1 365 ? 10.359 19.591 -20.545 1.00 86.00 365 HIS A O 1
ATOM 2615 N N . HIS A 1 366 ? 9.427 19.636 -18.497 1.00 83.88 366 HIS A N 1
ATOM 2616 C CA . HIS A 1 366 ? 8.884 18.284 -18.591 1.00 83.88 366 HIS A CA 1
ATOM 2617 C C . HIS A 1 366 ? 7.921 18.187 -19.793 1.00 83.88 366 HIS A C 1
ATOM 2619 O O . HIS A 1 366 ? 7.067 19.061 -19.954 1.00 83.88 366 HIS A O 1
ATOM 2625 N N . PRO A 1 367 ? 8.032 17.156 -20.652 1.00 70.94 367 PRO A N 1
ATOM 2626 C CA . PRO A 1 367 ? 7.320 17.113 -21.932 1.00 70.94 367 PRO A CA 1
ATOM 2627 C C . PRO A 1 367 ? 5.797 16.998 -21.805 1.00 70.94 367 PRO A C 1
ATOM 2629 O O . PRO A 1 367 ? 5.090 17.363 -22.740 1.00 70.94 367 PRO A O 1
ATOM 2632 N N . LEU A 1 368 ? 5.296 16.480 -20.679 1.00 81.69 368 LEU A N 1
ATOM 2633 C CA . LEU A 1 368 ? 3.862 16.260 -20.452 1.00 81.69 368 LEU A CA 1
ATOM 2634 C C . LEU A 1 368 ? 3.258 17.218 -19.419 1.00 81.69 368 LEU A C 1
ATOM 2636 O O . LEU A 1 368 ? 2.107 17.617 -19.548 1.00 81.69 368 LEU A O 1
ATOM 2640 N N . THR A 1 369 ? 4.030 17.583 -18.399 1.00 90.00 369 THR A N 1
ATOM 2641 C CA . THR A 1 369 ? 3.564 18.332 -17.217 1.00 90.00 369 THR A CA 1
ATOM 2642 C C . THR A 1 369 ? 4.622 19.360 -16.811 1.00 90.00 369 THR A C 1
ATOM 2644 O O . THR A 1 369 ? 5.295 19.180 -15.795 1.00 90.00 369 THR A O 1
ATOM 2647 N N . PRO A 1 370 ? 4.875 20.386 -17.644 1.00 92.81 370 PRO A N 1
ATOM 2648 C CA . PRO A 1 370 ? 5.898 21.386 -17.360 1.00 92.81 370 PRO A CA 1
ATOM 2649 C C . PRO A 1 370 ? 5.556 22.152 -16.077 1.00 92.81 370 PRO A C 1
ATOM 2651 O O . PRO A 1 370 ? 4.540 22.841 -15.996 1.00 92.81 370 PRO A O 1
ATOM 2654 N N . MET A 1 371 ? 6.426 22.045 -15.076 1.00 97.06 371 MET A N 1
ATOM 2655 C CA . MET A 1 371 ? 6.210 22.633 -13.755 1.00 97.06 371 MET A CA 1
ATOM 2656 C C . MET A 1 371 ? 6.819 24.036 -13.699 1.00 97.06 371 MET A C 1
ATOM 2658 O O . MET A 1 371 ? 7.999 24.180 -13.408 1.00 97.06 371 MET A O 1
ATOM 2662 N N . THR A 1 372 ? 6.043 25.080 -14.007 1.00 96.94 372 THR A N 1
ATOM 2663 C CA . THR A 1 372 ? 6.538 26.475 -14.108 1.00 96.94 372 THR A CA 1
ATOM 2664 C C . THR A 1 372 ? 6.283 27.339 -12.868 1.00 96.94 372 THR A C 1
ATOM 2666 O O . THR A 1 372 ? 6.535 28.542 -12.885 1.00 96.94 372 THR A O 1
ATOM 2669 N N . ASP A 1 373 ? 5.766 26.750 -11.793 1.00 98.44 373 ASP A N 1
ATOM 2670 C CA . ASP A 1 373 ? 5.632 27.363 -10.470 1.00 98.44 373 ASP A CA 1
ATOM 2671 C C . ASP A 1 373 ? 6.199 26.383 -9.433 1.00 98.44 373 ASP A C 1
ATOM 2673 O O . ASP A 1 373 ? 6.178 25.176 -9.649 1.00 98.44 373 ASP A O 1
ATOM 2677 N N . SER A 1 374 ? 6.742 26.894 -8.331 1.00 98.69 374 SER A N 1
ATOM 2678 C CA . SER A 1 374 ? 7.254 26.078 -7.220 1.00 98.69 374 SER A CA 1
ATOM 2679 C C . SER A 1 374 ? 6.323 26.079 -6.009 1.00 98.69 374 SER A C 1
ATOM 2681 O O . SER A 1 374 ? 6.517 25.283 -5.095 1.00 98.69 374 SER A O 1
ATOM 2683 N N . SER A 1 375 ? 5.305 26.946 -5.987 1.00 98.75 375 SER A N 1
ATOM 2684 C CA . SER A 1 375 ? 4.370 27.050 -4.870 1.00 98.75 375 SER A CA 1
ATOM 2685 C C . SER A 1 375 ? 3.289 25.980 -4.948 1.00 98.75 375 SER A C 1
ATOM 2687 O O . SER A 1 375 ? 2.331 26.103 -5.708 1.00 98.75 375 SER A O 1
ATOM 2689 N N . LEU A 1 376 ? 3.399 24.971 -4.092 1.00 98.81 376 LEU A N 1
ATOM 2690 C CA . LEU A 1 376 ? 2.438 23.878 -3.991 1.00 98.81 376 LEU A CA 1
ATOM 2691 C C . LEU A 1 376 ? 1.008 24.346 -3.663 1.00 98.81 376 LEU A C 1
ATOM 2693 O O . LEU A 1 376 ? 0.095 23.869 -4.333 1.00 98.81 376 LEU A O 1
ATOM 2697 N N . PRO A 1 377 ? 0.767 25.319 -2.752 1.00 98.69 377 PRO A N 1
ATOM 2698 C CA . PRO A 1 377 ? -0.583 25.846 -2.554 1.00 98.69 377 PRO A CA 1
ATOM 2699 C C . PRO A 1 377 ? -1.203 26.443 -3.823 1.00 98.69 377 PRO A C 1
ATOM 2701 O O . PRO A 1 377 ? -2.389 26.249 -4.069 1.00 98.69 377 PRO A O 1
ATOM 2704 N N . ARG A 1 378 ? -0.414 27.132 -4.666 1.00 98.69 378 ARG A N 1
ATOM 2705 C CA . ARG A 1 378 ? -0.912 27.669 -5.945 1.00 98.69 378 ARG A CA 1
ATOM 2706 C C . ARG A 1 378 ? -1.117 26.581 -6.991 1.00 98.69 378 ARG A C 1
ATOM 2708 O O . ARG A 1 378 ? -2.113 26.625 -7.702 1.00 98.69 378 ARG A O 1
ATOM 2715 N N . LEU A 1 379 ? -0.193 25.624 -7.083 1.00 98.69 379 LEU A N 1
ATOM 2716 C CA . LEU A 1 379 ? -0.298 24.503 -8.018 1.00 98.69 379 LEU A CA 1
ATOM 2717 C C . LEU A 1 379 ? -1.530 23.642 -7.726 1.00 98.69 379 LEU A C 1
ATOM 2719 O O . LEU A 1 379 ? -2.256 23.303 -8.657 1.00 98.69 379 LEU A O 1
ATOM 2723 N N . LEU A 1 380 ? -1.783 23.323 -6.452 1.00 98.69 380 LEU A N 1
ATOM 2724 C CA . LEU A 1 380 ? -2.975 22.583 -6.042 1.00 98.69 380 LEU A CA 1
ATOM 2725 C C . LEU A 1 380 ? -4.232 23.444 -6.179 1.00 98.69 380 LEU A C 1
ATOM 2727 O O . LEU A 1 380 ? -5.199 22.997 -6.776 1.00 98.69 380 LEU A O 1
ATOM 2731 N N . GLY A 1 381 ? -4.206 24.698 -5.714 1.00 98.56 381 GLY A N 1
ATOM 2732 C CA . GLY A 1 381 ? -5.354 25.608 -5.796 1.00 98.56 381 GLY A CA 1
ATOM 2733 C C . GLY A 1 381 ? -5.785 25.969 -7.224 1.00 98.56 381 GLY A C 1
ATOM 2734 O O . GLY A 1 381 ? -6.885 26.469 -7.418 1.00 98.56 381 GLY A O 1
ATOM 2735 N N . ALA A 1 382 ? -4.950 25.713 -8.235 1.00 98.31 382 ALA A N 1
ATOM 2736 C CA . ALA A 1 382 ? -5.344 25.819 -9.638 1.00 98.31 382 ALA A CA 1
ATOM 2737 C C . ALA A 1 382 ? -6.203 24.633 -10.124 1.00 98.31 382 ALA A C 1
ATOM 2739 O O . ALA A 1 382 ? -6.817 24.750 -11.179 1.00 98.31 382 ALA A O 1
ATOM 2740 N N . GLN A 1 383 ? -6.227 23.521 -9.380 1.00 98.25 383 GLN A N 1
ATOM 2741 C CA . GLN A 1 383 ? -6.826 22.235 -9.765 1.00 98.25 383 GLN A CA 1
ATOM 2742 C C . GLN A 1 383 ? -8.094 21.867 -8.975 1.00 98.25 383 GLN A C 1
ATOM 2744 O O . GLN A 1 383 ? -8.744 20.885 -9.319 1.00 98.25 383 GLN A O 1
ATOM 2749 N N . THR A 1 384 ? -8.422 22.599 -7.908 1.00 97.94 384 THR A N 1
ATOM 2750 C CA . THR A 1 384 ? -9.563 22.325 -7.015 1.00 97.94 384 THR A CA 1
ATOM 2751 C C . THR A 1 384 ? -10.308 23.616 -6.678 1.00 97.94 384 THR A C 1
ATOM 2753 O O . THR A 1 384 ? -9.728 24.703 -6.682 1.00 97.94 384 THR A O 1
ATOM 2756 N N . GLU A 1 385 ? -11.601 23.496 -6.372 1.00 95.81 385 GLU A N 1
ATOM 2757 C CA . GLU A 1 385 ? -12.403 24.588 -5.809 1.00 95.81 385 GLU A CA 1
ATOM 2758 C C . GLU A 1 385 ? -12.237 24.729 -4.285 1.00 95.81 385 GLU A C 1
ATOM 2760 O O . GLU A 1 385 ? -12.606 25.763 -3.720 1.00 95.81 385 GLU A O 1
ATOM 2765 N N . ALA A 1 386 ? -11.696 23.716 -3.600 1.00 97.31 386 ALA A N 1
ATOM 2766 C CA . ALA A 1 386 ? -11.503 23.762 -2.158 1.00 97.31 386 ALA A CA 1
ATOM 2767 C C . ALA A 1 386 ? -10.369 24.723 -1.776 1.00 97.31 386 ALA A C 1
ATOM 2769 O O . ALA A 1 386 ? -9.379 24.891 -2.492 1.00 97.31 386 ALA A O 1
ATOM 2770 N N . GLN A 1 387 ? -10.479 25.338 -0.597 1.00 98.12 387 GLN A N 1
ATOM 2771 C CA . GLN A 1 387 ? -9.421 26.209 -0.101 1.00 98.12 387 GLN A CA 1
ATOM 2772 C C . GLN A 1 387 ? -8.173 25.390 0.274 1.00 98.12 387 GLN A C 1
ATOM 2774 O O . GLN A 1 387 ? -8.258 24.407 1.016 1.00 98.12 387 GLN A O 1
ATOM 2779 N N . VAL A 1 388 ? -7.016 25.841 -0.222 1.00 98.69 388 VAL A N 1
ATOM 2780 C CA . VAL A 1 388 ? -5.694 25.256 0.029 1.00 98.69 388 VAL A CA 1
ATOM 2781 C C . VAL A 1 388 ? -4.860 26.217 0.871 1.00 98.69 388 VAL A C 1
ATOM 2783 O O . VAL A 1 388 ? -4.503 27.299 0.402 1.00 98.69 388 VAL A O 1
ATOM 2786 N N . ASP A 1 389 ? -4.483 25.788 2.072 1.00 98.56 389 ASP A N 1
ATOM 2787 C CA . ASP A 1 389 ? -3.611 26.542 2.972 1.00 98.56 389 ASP A CA 1
ATOM 2788 C C . ASP A 1 389 ? -2.273 25.813 3.202 1.00 98.56 389 ASP A C 1
ATOM 2790 O O . ASP A 1 389 ? -2.078 24.645 2.857 1.00 98.56 389 ASP A O 1
ATOM 2794 N N . LEU A 1 390 ? -1.314 26.539 3.779 1.00 98.75 390 LEU A N 1
ATOM 2795 C CA . LEU A 1 390 ? 0.002 26.028 4.155 1.00 98.75 390 LEU A CA 1
ATOM 2796 C C . LEU A 1 390 ? -0.004 25.588 5.623 1.00 98.75 390 LEU A C 1
ATOM 2798 O O . LEU A 1 390 ? -0.375 26.366 6.501 1.00 98.75 390 LEU A O 1
ATOM 2802 N N . LEU A 1 391 ? 0.520 24.396 5.896 1.00 98.69 391 LEU A N 1
ATOM 2803 C CA . LEU A 1 391 ? 0.967 23.975 7.219 1.00 98.69 391 LEU A CA 1
ATOM 2804 C C . LEU A 1 391 ? 2.491 24.201 7.309 1.00 98.69 391 LEU A C 1
ATOM 2806 O O . LEU A 1 391 ? 3.265 23.392 6.790 1.00 98.69 391 LEU A O 1
ATOM 2810 N N . PRO A 1 392 ? 2.945 25.322 7.902 1.00 98.56 392 PRO A N 1
ATOM 2811 C CA . PRO A 1 392 ? 4.339 25.734 7.816 1.00 98.56 392 PRO A CA 1
ATOM 2812 C C . PRO A 1 392 ? 5.236 24.912 8.740 1.00 98.56 392 PRO A C 1
ATOM 2814 O O . PRO A 1 392 ? 4.815 24.440 9.801 1.00 98.56 392 PRO A O 1
ATOM 2817 N N . LEU A 1 393 ? 6.522 24.848 8.391 1.00 98.62 393 LEU A N 1
ATOM 2818 C CA . LEU A 1 393 ? 7.529 24.080 9.126 1.00 98.62 393 LEU A CA 1
ATOM 2819 C C . LEU A 1 393 ? 7.595 24.429 10.622 1.00 98.62 393 LEU A C 1
ATOM 2821 O O . LEU A 1 393 ? 7.801 23.553 11.459 1.00 98.62 393 LEU A O 1
ATOM 2825 N N . SER A 1 394 ? 7.397 25.704 10.975 1.00 98.19 394 SER A N 1
ATOM 2826 C CA . SER A 1 394 ? 7.380 26.153 12.373 1.00 98.19 394 SER A CA 1
ATOM 2827 C C . SER A 1 394 ? 6.297 25.451 13.192 1.00 98.19 394 SER A C 1
ATOM 2829 O O . SER A 1 394 ? 6.568 25.007 14.300 1.00 98.19 394 SER A O 1
ATOM 2831 N N . THR A 1 395 ? 5.100 25.293 12.623 1.00 98.38 395 THR A N 1
ATOM 2832 C CA . THR A 1 395 ? 3.959 24.631 13.267 1.00 98.38 395 THR A CA 1
ATOM 2833 C C . THR A 1 395 ? 4.182 23.127 13.382 1.00 98.38 395 THR A C 1
ATOM 2835 O O . THR A 1 395 ? 3.838 22.533 14.399 1.00 98.38 395 THR A O 1
ATOM 2838 N N . ILE A 1 396 ? 4.803 22.512 12.372 1.00 97.44 396 ILE A N 1
ATOM 2839 C CA . ILE A 1 396 ? 5.134 21.080 12.376 1.00 97.44 396 ILE A CA 1
ATOM 2840 C C . ILE A 1 396 ? 6.164 20.775 13.465 1.00 97.44 396 ILE A C 1
ATOM 2842 O O . ILE A 1 396 ? 5.988 19.847 14.250 1.00 97.44 396 ILE A O 1
ATOM 2846 N N . ARG A 1 397 ? 7.204 21.603 13.591 1.00 96.69 397 ARG A N 1
ATOM 2847 C CA . ARG A 1 397 ? 8.277 21.410 14.581 1.00 96.69 397 ARG A CA 1
ATOM 2848 C C . ARG A 1 397 ? 7.872 21.713 16.024 1.00 96.69 397 ARG A C 1
ATOM 2850 O O . ARG A 1 397 ? 8.597 21.338 16.941 1.00 96.69 397 ARG A O 1
ATOM 2857 N N . GLU A 1 398 ? 6.711 22.326 16.248 1.00 90.12 398 GLU A N 1
ATOM 2858 C CA . GLU A 1 398 ? 6.082 22.397 17.577 1.00 90.12 398 GLU A CA 1
ATOM 2859 C C . GLU A 1 398 ? 5.492 21.042 18.025 1.00 90.12 398 GLU A C 1
ATOM 2861 O O . GLU A 1 398 ? 5.205 20.852 19.208 1.00 90.12 398 GLU A O 1
ATOM 2866 N N . GLY A 1 399 ? 5.359 20.077 17.107 1.00 81.19 399 GLY A N 1
ATOM 2867 C CA . GLY A 1 399 ? 5.000 18.691 17.388 1.00 81.19 399 GLY A CA 1
ATOM 2868 C C . GLY A 1 399 ? 3.534 18.336 17.122 1.00 81.19 399 GLY A C 1
ATOM 2869 O O . GLY A 1 399 ? 2.700 19.165 16.755 1.00 81.19 399 GLY A O 1
ATOM 2870 N N . VAL A 1 400 ? 3.219 17.055 17.341 1.00 84.69 400 VAL A N 1
ATOM 2871 C CA . VAL A 1 400 ? 1.933 16.419 16.992 1.00 84.69 400 VAL A CA 1
ATOM 2872 C C . VAL A 1 400 ? 0.700 17.178 17.515 1.00 84.69 400 VAL A C 1
ATOM 2874 O O . VAL A 1 400 ? -0.202 17.427 16.714 1.00 84.69 400 VAL A O 1
ATOM 2877 N N . PRO A 1 401 ? 0.632 17.623 18.792 1.00 83.06 401 PRO A N 1
ATOM 2878 C CA . PRO A 1 401 ? -0.551 18.331 19.288 1.00 83.06 401 PRO A CA 1
ATOM 2879 C C . PRO A 1 401 ? -0.817 19.651 18.557 1.00 83.06 401 PRO A C 1
ATOM 2881 O O . PRO A 1 401 ? -1.974 20.005 18.328 1.00 83.06 401 PRO A O 1
ATOM 2884 N N . ARG A 1 402 ? 0.240 20.378 18.164 1.00 96.12 402 ARG A N 1
ATOM 2885 C CA . ARG A 1 402 ? 0.089 21.648 17.447 1.00 96.12 402 ARG A CA 1
ATOM 2886 C C . ARG A 1 402 ? -0.411 21.426 16.024 1.00 96.12 402 ARG A C 1
ATOM 2888 O O . ARG A 1 402 ? -1.281 22.183 15.589 1.00 96.12 402 ARG A O 1
ATOM 2895 N N . VAL A 1 403 ? 0.100 20.404 15.334 1.00 94.44 403 VAL A N 1
ATOM 2896 C CA . VAL A 1 403 ? -0.390 20.004 14.004 1.00 94.44 403 VAL A CA 1
ATOM 2897 C C . VAL A 1 403 ? -1.865 19.611 14.078 1.00 94.44 403 VAL A C 1
ATOM 2899 O O . VAL A 1 403 ? -2.664 20.136 13.308 1.00 94.44 403 VAL A O 1
ATOM 2902 N N . GLY A 1 404 ? -2.255 18.800 15.067 1.00 92.56 404 GLY A N 1
ATOM 2903 C CA . GLY A 1 404 ? -3.661 18.457 15.296 1.00 92.56 404 GLY A CA 1
ATOM 2904 C C . GLY A 1 404 ? -4.546 19.690 15.516 1.00 92.56 404 GLY A C 1
ATOM 2905 O O . GLY A 1 404 ? -5.610 19.802 14.911 1.00 92.56 404 GLY A O 1
ATOM 2906 N N . ALA A 1 405 ? -4.090 20.666 16.311 1.00 91.81 405 ALA A N 1
ATOM 2907 C CA . ALA A 1 405 ? -4.806 21.931 16.489 1.00 91.81 405 ALA A CA 1
ATOM 2908 C C . ALA A 1 405 ? -4.922 22.733 15.179 1.00 91.81 405 ALA A C 1
ATOM 2910 O O . ALA A 1 405 ? -5.992 23.260 14.890 1.00 91.81 405 ALA A O 1
ATOM 2911 N N . ALA A 1 406 ? -3.866 22.778 14.359 1.00 97.81 406 ALA A N 1
ATOM 2912 C CA . ALA A 1 406 ? -3.888 23.465 13.066 1.00 97.81 406 ALA A CA 1
ATOM 2913 C C . ALA A 1 406 ? -4.888 22.823 12.090 1.00 97.81 406 ALA A C 1
ATOM 2915 O O . ALA A 1 406 ? -5.589 23.530 11.375 1.00 97.81 406 ALA A O 1
ATOM 2916 N N . MET A 1 407 ? -5.014 21.494 12.103 1.00 97.38 407 MET A N 1
ATOM 2917 C CA . MET A 1 407 ? -6.018 20.781 11.306 1.00 97.38 407 MET A CA 1
ATOM 2918 C C . MET A 1 407 ? -7.448 21.108 11.754 1.00 97.38 407 MET A C 1
ATOM 2920 O O . MET A 1 407 ? -8.326 21.295 10.915 1.00 97.38 407 MET A O 1
ATOM 2924 N N . GLN A 1 408 ? -7.696 21.235 13.063 1.00 96.56 408 GLN A N 1
ATOM 2925 C CA . GLN A 1 408 ? -9.009 21.653 13.575 1.00 96.56 408 GLN A CA 1
ATOM 2926 C C . GLN A 1 408 ? -9.325 23.119 13.243 1.00 96.56 408 GLN A C 1
ATOM 2928 O O . GLN A 1 408 ? -10.460 23.437 12.890 1.00 96.56 408 GLN A O 1
ATOM 2933 N N . GLU A 1 409 ? -8.330 24.007 13.324 1.00 98.00 409 GLU A N 1
ATOM 2934 C CA . GLU A 1 409 ? -8.436 25.410 12.900 1.00 98.00 409 GLU A CA 1
ATOM 2935 C C . GLU A 1 409 ? -8.786 25.504 11.404 1.00 98.00 409 GLU A C 1
ATOM 2937 O O . GLU A 1 409 ? -9.723 26.212 11.035 1.00 98.00 409 GLU A O 1
ATOM 2942 N N . ALA A 1 410 ? -8.092 24.731 10.563 1.00 97.50 410 ALA A N 1
ATOM 2943 C CA . ALA A 1 410 ? -8.335 24.628 9.126 1.00 97.50 410 ALA A CA 1
ATOM 2944 C C . ALA A 1 410 ? -9.758 24.125 8.823 1.00 97.50 410 ALA A C 1
ATOM 2946 O O . ALA A 1 410 ? -10.498 24.777 8.084 1.00 97.50 410 ALA A O 1
ATOM 2947 N N . LYS A 1 411 ? -10.186 23.040 9.485 1.00 95.44 411 LYS A N 1
ATOM 2948 C CA . LYS A 1 411 ? -11.548 22.496 9.375 1.00 95.44 411 LYS A CA 1
ATOM 2949 C C . LYS A 1 411 ? -12.607 23.542 9.726 1.00 95.44 411 LYS A C 1
ATOM 2951 O O . LYS A 1 411 ? -13.569 23.725 8.987 1.00 95.44 411 LYS A O 1
ATOM 2956 N N . ALA A 1 412 ? -12.431 24.255 10.840 1.00 96.81 412 ALA A N 1
ATOM 2957 C CA . ALA A 1 412 ? -13.360 25.304 11.266 1.00 96.81 412 ALA A CA 1
ATOM 2958 C C . ALA A 1 412 ? -13.394 26.504 10.300 1.00 96.81 412 ALA A C 1
ATOM 2960 O O . ALA A 1 412 ? -14.416 27.184 10.203 1.00 96.81 412 ALA A O 1
ATOM 2961 N N . GLY A 1 413 ? -12.289 26.759 9.593 1.00 96.31 413 GLY A N 1
ATOM 2962 C CA . GLY A 1 413 ? -12.166 27.793 8.567 1.00 96.31 413 GLY A CA 1
ATOM 2963 C C . GLY A 1 413 ? -12.685 27.398 7.181 1.00 96.31 413 GLY A C 1
ATOM 2964 O O . GLY A 1 413 ? -12.741 28.265 6.314 1.00 96.31 413 GLY A O 1
ATOM 2965 N N . GLY A 1 414 ? -13.076 26.137 6.962 1.00 96.25 414 GLY A N 1
ATOM 2966 C CA . GLY A 1 414 ? -13.501 25.638 5.647 1.00 96.25 414 GLY A CA 1
ATOM 2967 C C . GLY A 1 414 ? -12.348 25.353 4.675 1.00 96.25 414 GLY A C 1
ATOM 2968 O O . GLY A 1 414 ? -12.565 25.308 3.467 1.00 96.25 414 GLY A O 1
ATOM 2969 N N . VAL A 1 415 ? -11.128 25.177 5.188 1.00 98.19 415 VAL A N 1
ATOM 2970 C CA . VAL A 1 415 ? -9.961 24.750 4.405 1.00 98.19 415 VAL A CA 1
ATOM 2971 C C . VAL A 1 415 ? -10.091 23.262 4.096 1.00 98.19 415 VAL A C 1
ATOM 2973 O O . VAL A 1 415 ? -10.257 22.476 5.021 1.00 98.19 415 VAL A O 1
ATOM 2976 N N . GLY A 1 416 ? -9.979 22.870 2.826 1.00 97.88 416 GLY A N 1
ATOM 2977 C CA . GLY A 1 416 ? -10.009 21.458 2.422 1.00 97.88 416 GLY A CA 1
ATOM 2978 C C . GLY A 1 416 ? -8.628 20.801 2.435 1.00 97.88 416 GLY A C 1
ATOM 2979 O O . GLY A 1 416 ? -8.500 19.618 2.748 1.00 97.88 416 GLY A O 1
ATOM 2980 N N . TYR A 1 417 ? -7.575 21.572 2.145 1.00 98.75 417 TYR A N 1
ATOM 2981 C CA . TYR A 1 417 ? -6.222 21.041 1.973 1.00 98.75 417 TYR A CA 1
ATOM 2982 C C . TYR A 1 417 ? -5.181 21.814 2.771 1.00 98.75 417 TYR A C 1
ATOM 2984 O O . TYR A 1 417 ? -5.114 23.041 2.710 1.00 98.75 417 TYR A O 1
ATOM 2992 N N . LEU A 1 418 ? -4.313 21.073 3.460 1.00 98.81 418 LEU A N 1
ATOM 2993 C CA . LEU A 1 418 ? -3.120 21.603 4.112 1.00 98.81 418 LEU A CA 1
ATOM 2994 C C . LEU A 1 418 ? -1.875 21.053 3.421 1.00 98.81 418 LEU A C 1
ATOM 2996 O O . LEU A 1 418 ? -1.474 19.910 3.650 1.00 98.81 418 LEU A O 1
ATOM 3000 N N . VAL A 1 419 ? -1.239 21.880 2.594 1.00 98.75 419 VAL A N 1
ATOM 3001 C CA . VAL A 1 419 ? 0.080 21.564 2.039 1.00 98.75 419 VAL A CA 1
ATOM 3002 C C . VAL A 1 419 ? 1.109 21.710 3.152 1.00 98.75 419 VAL A C 1
ATOM 3004 O O . VAL A 1 419 ? 1.256 22.795 3.705 1.00 98.75 419 VAL A O 1
ATOM 3007 N N . ALA A 1 420 ? 1.822 20.639 3.482 1.00 98.81 420 ALA A N 1
ATOM 3008 C CA . ALA A 1 420 ? 2.772 20.626 4.586 1.00 98.81 420 ALA A CA 1
ATOM 3009 C C . ALA A 1 420 ? 4.222 20.822 4.124 1.00 98.81 420 ALA A C 1
ATOM 3011 O O . ALA A 1 420 ? 4.696 20.162 3.192 1.00 98.81 420 ALA A O 1
ATOM 3012 N N . ASP A 1 421 ? 4.939 21.697 4.828 1.00 98.88 421 ASP A N 1
ATOM 3013 C CA . ASP A 1 421 ? 6.398 21.759 4.749 1.00 98.88 421 ASP A CA 1
ATOM 3014 C C . ASP A 1 421 ? 7.026 20.477 5.314 1.00 98.88 421 ASP A C 1
ATOM 3016 O O . ASP A 1 421 ? 6.517 19.884 6.260 1.00 98.88 421 ASP A O 1
ATOM 3020 N N . ALA A 1 422 ? 8.166 20.066 4.769 1.00 98.56 422 ALA A N 1
ATOM 3021 C CA . ALA A 1 422 ? 8.998 19.010 5.340 1.00 98.56 422 ALA A CA 1
ATOM 3022 C C . ALA A 1 422 ? 10.383 19.064 4.694 1.00 98.56 422 ALA A C 1
ATOM 3024 O O . ALA A 1 422 ? 10.497 18.984 3.464 1.00 98.56 422 ALA A O 1
ATOM 3025 N N . LEU A 1 423 ? 11.423 19.197 5.518 1.00 98.25 423 LEU A N 1
ATOM 3026 C CA . LEU A 1 423 ? 12.816 19.243 5.073 1.00 98.25 423 LEU A CA 1
ATOM 3027 C C . LEU A 1 423 ? 13.558 17.929 5.322 1.00 98.25 423 LEU A C 1
ATOM 3029 O O . LEU A 1 423 ? 14.526 17.645 4.622 1.00 98.25 423 LEU A O 1
ATOM 3033 N N . ASP A 1 424 ? 13.116 17.153 6.308 1.00 96.81 424 ASP A N 1
ATOM 3034 C CA . ASP A 1 424 ? 13.736 15.899 6.723 1.00 96.81 424 ASP A CA 1
ATOM 3035 C C . ASP A 1 424 ? 12.691 14.865 7.195 1.00 96.81 424 ASP A C 1
ATOM 3037 O O . ASP A 1 424 ? 11.496 15.152 7.320 1.00 96.81 424 ASP A O 1
ATOM 3041 N N . ASP A 1 425 ? 13.149 13.635 7.443 1.00 90.69 425 ASP A N 1
ATOM 3042 C CA . ASP A 1 425 ? 12.304 12.522 7.893 1.00 90.69 425 ASP A CA 1
ATOM 3043 C C . ASP A 1 425 ? 11.655 12.781 9.267 1.00 90.69 425 ASP A C 1
ATOM 3045 O O . ASP A 1 425 ? 10.607 12.207 9.570 1.00 90.69 425 ASP A O 1
ATOM 3049 N N . ALA A 1 426 ? 12.227 13.657 10.106 1.00 91.62 426 ALA A N 1
ATOM 3050 C CA . ALA A 1 426 ? 11.641 13.986 11.405 1.00 91.62 426 ALA A CA 1
ATOM 3051 C C . ALA A 1 426 ? 10.387 14.856 11.245 1.00 91.62 426 ALA A C 1
ATOM 3053 O O . ALA A 1 426 ? 9.396 14.628 11.943 1.00 91.62 426 ALA A O 1
ATOM 3054 N N . ASP A 1 427 ? 10.399 15.794 10.295 1.00 97.62 427 ASP A N 1
ATOM 3055 C CA . ASP A 1 427 ? 9.218 16.583 9.938 1.00 97.62 427 ASP A CA 1
ATOM 3056 C C . ASP A 1 427 ? 8.086 15.665 9.421 1.00 97.62 427 ASP A C 1
ATOM 3058 O O . ASP A 1 427 ? 6.946 15.741 9.891 1.00 97.62 427 ASP A O 1
ATOM 3062 N N . LEU A 1 428 ? 8.414 14.722 8.526 1.00 97.56 428 LEU A N 1
ATOM 3063 C CA . LEU A 1 428 ? 7.465 13.724 8.008 1.00 97.56 428 LEU A CA 1
ATOM 3064 C C . LEU A 1 428 ? 6.904 12.817 9.113 1.00 97.56 428 LEU A C 1
ATOM 3066 O O . LEU A 1 428 ? 5.708 12.519 9.123 1.00 97.56 428 LEU A O 1
ATOM 3070 N N . ALA A 1 429 ? 7.732 12.416 10.080 1.00 89.88 429 ALA A N 1
ATOM 3071 C CA . ALA A 1 429 ? 7.303 11.599 11.213 1.00 89.88 429 ALA A CA 1
ATOM 3072 C C . ALA A 1 429 ? 6.295 12.319 12.124 1.00 89.88 429 ALA A C 1
ATOM 3074 O O . ALA A 1 429 ? 5.427 11.666 12.708 1.00 89.88 429 ALA A O 1
ATOM 3075 N N . VAL A 1 430 ? 6.382 13.646 12.270 1.00 88.75 430 VAL A N 1
ATOM 3076 C CA . VAL A 1 430 ? 5.369 14.417 13.009 1.00 88.75 430 VAL A CA 1
ATOM 3077 C C . VAL A 1 430 ? 4.046 14.433 12.249 1.00 88.75 430 VAL A C 1
ATOM 3079 O O . VAL A 1 430 ? 3.003 14.173 12.854 1.00 88.75 430 VAL A O 1
ATOM 3082 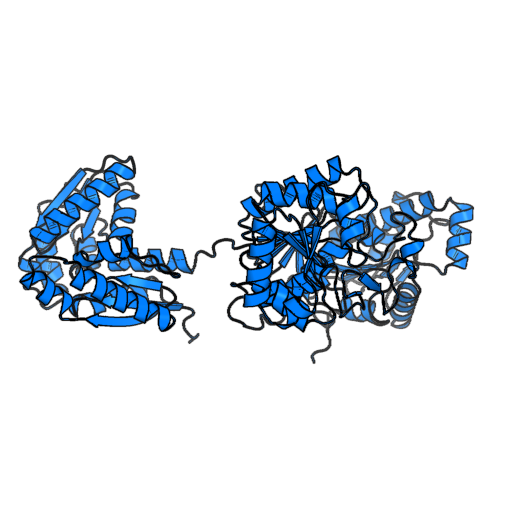N N . LEU A 1 431 ? 4.086 14.693 10.938 1.00 97.12 431 LEU A N 1
ATOM 3083 C CA . LEU A 1 431 ? 2.896 14.700 10.082 1.00 97.12 431 LEU A CA 1
ATOM 3084 C C . LEU A 1 431 ? 2.180 13.347 10.113 1.00 97.12 431 LEU A C 1
ATOM 3086 O O . LEU A 1 431 ? 0.977 13.303 10.356 1.00 97.12 431 LEU A O 1
ATOM 3090 N N . ALA A 1 432 ? 2.927 12.253 9.954 1.00 93.19 432 ALA A N 1
ATOM 3091 C CA . ALA A 1 432 ? 2.395 10.896 9.998 1.00 93.19 432 ALA A CA 1
ATOM 3092 C C . ALA A 1 432 ? 1.659 10.594 11.313 1.00 93.19 432 ALA A C 1
ATOM 3094 O O . ALA A 1 432 ? 0.521 10.134 11.286 1.00 93.19 432 ALA A O 1
ATOM 3095 N N . ARG A 1 433 ? 2.256 10.916 12.471 1.00 88.56 433 ARG A N 1
ATOM 3096 C CA . ARG A 1 433 ? 1.608 10.704 13.782 1.00 88.56 433 ARG A CA 1
ATOM 3097 C C . ARG A 1 433 ? 0.365 11.566 13.967 1.00 88.56 433 ARG A C 1
ATOM 3099 O O . ARG A 1 433 ? -0.613 11.097 14.531 1.00 88.56 433 ARG A O 1
ATOM 3106 N N . ALA A 1 434 ? 0.404 12.822 13.523 1.00 89.94 434 ALA A N 1
ATOM 3107 C CA . ALA A 1 434 ? -0.742 13.723 13.628 1.00 89.94 434 ALA A CA 1
ATOM 3108 C C . ALA A 1 434 ? -1.907 13.306 12.718 1.00 89.94 434 ALA A C 1
ATOM 3110 O O . ALA A 1 434 ? -3.060 13.596 13.031 1.00 89.94 434 ALA A O 1
ATOM 3111 N N . CYS A 1 435 ? -1.605 12.615 11.617 1.00 93.81 435 CYS A N 1
ATOM 3112 C CA . CYS A 1 435 ? -2.585 12.187 10.628 1.00 93.81 435 CYS A CA 1
ATOM 3113 C C . CYS A 1 435 ? -2.970 10.703 10.732 1.00 93.81 435 CYS A C 1
ATOM 3115 O O . CYS A 1 435 ? -3.706 10.228 9.874 1.00 93.81 435 CYS A O 1
ATOM 3117 N N . ALA A 1 436 ? -2.503 9.968 11.748 1.00 86.06 436 ALA A N 1
ATOM 3118 C CA . ALA A 1 436 ? -2.688 8.515 11.843 1.00 86.06 436 ALA A CA 1
ATOM 3119 C C . ALA A 1 436 ? -4.166 8.078 11.819 1.00 86.06 436 ALA A C 1
ATOM 3121 O O . ALA A 1 436 ? -4.490 7.048 11.240 1.00 86.06 436 ALA A O 1
ATOM 3122 N N . ASP A 1 437 ? -5.060 8.897 12.381 1.00 85.31 437 ASP A N 1
ATOM 3123 C CA . ASP A 1 437 ? -6.503 8.622 12.441 1.00 85.31 437 ASP A CA 1
ATOM 3124 C C . ASP A 1 437 ? -7.313 9.335 11.339 1.00 85.31 437 ASP A C 1
ATOM 3126 O O . ASP A 1 437 ? -8.544 9.337 11.373 1.00 85.31 437 ASP A O 1
ATOM 3130 N N . GLN A 1 438 ? -6.657 9.998 10.376 1.00 92.50 438 GLN A N 1
ATOM 3131 C CA . GLN A 1 438 ? -7.368 10.668 9.282 1.00 92.50 438 GLN A CA 1
ATOM 3132 C C . GLN A 1 438 ? -7.840 9.656 8.234 1.00 92.50 438 GLN A C 1
ATOM 3134 O O . GLN A 1 438 ? -7.074 8.765 7.877 1.00 92.50 438 GLN A O 1
ATOM 3139 N N . PRO A 1 439 ? -9.046 9.811 7.666 1.00 95.31 439 PRO A N 1
ATOM 3140 C CA . PRO A 1 439 ? -9.561 8.875 6.666 1.00 95.31 439 PRO A CA 1
ATOM 3141 C C . PRO A 1 439 ? -8.799 8.943 5.331 1.00 95.31 439 PRO A C 1
ATOM 3143 O O . PRO A 1 439 ? -8.717 7.938 4.626 1.00 95.31 439 PRO A O 1
ATOM 3146 N N . LEU A 1 440 ? -8.211 10.100 5.000 1.00 98.31 440 LEU A N 1
ATOM 3147 C CA . LEU A 1 440 ? -7.403 10.312 3.801 1.00 98.31 440 LEU A CA 1
ATOM 3148 C C . LEU A 1 440 ? -6.186 11.193 4.102 1.00 98.31 440 LEU A C 1
ATOM 3150 O O . LEU A 1 440 ? -6.294 12.254 4.716 1.00 98.31 440 LEU A O 1
ATOM 3154 N N . ILE A 1 441 ? -5.038 10.770 3.590 1.00 97.62 441 ILE A N 1
ATOM 3155 C CA . ILE A 1 441 ? -3.788 11.532 3.524 1.00 97.62 441 ILE A CA 1
ATOM 3156 C C . ILE A 1 441 ? -3.213 11.391 2.109 1.00 97.62 441 ILE A C 1
ATOM 3158 O O . ILE A 1 441 ? -3.563 10.461 1.384 1.00 97.62 441 ILE A O 1
ATOM 3162 N N . ALA A 1 442 ? -2.352 12.306 1.670 1.00 98.50 442 ALA A N 1
ATOM 3163 C CA . ALA A 1 442 ? -1.804 12.225 0.318 1.00 98.50 442 ALA A CA 1
ATOM 3164 C C . ALA A 1 442 ? -0.376 12.749 0.211 1.00 98.50 442 ALA A C 1
ATOM 3166 O O . ALA A 1 442 ? 0.027 13.635 0.963 1.00 98.50 442 ALA A O 1
ATOM 3167 N N . GLY A 1 443 ? 0.392 12.261 -0.754 1.00 97.75 443 GLY A N 1
ATOM 3168 C CA . GLY A 1 443 ? 1.775 12.695 -0.920 1.00 97.75 443 GLY A CA 1
ATOM 3169 C C . GLY A 1 443 ? 2.633 11.748 -1.742 1.00 97.75 443 GLY A C 1
ATOM 3170 O O . GLY A 1 443 ? 2.134 10.914 -2.496 1.00 97.75 443 GLY A O 1
ATOM 3171 N N . ALA A 1 444 ? 3.947 11.892 -1.588 1.00 95.81 444 ALA A N 1
ATOM 3172 C CA . ALA A 1 444 ? 4.940 10.986 -2.160 1.00 95.81 444 ALA A CA 1
ATOM 3173 C C . ALA A 1 444 ? 5.374 9.892 -1.163 1.00 95.81 444 ALA A C 1
ATOM 3175 O O . ALA A 1 444 ? 4.987 9.893 0.004 1.00 95.81 444 ALA A O 1
ATOM 3176 N N . ALA A 1 445 ? 6.241 8.973 -1.601 1.00 93.62 445 ALA A N 1
ATOM 3177 C CA . ALA A 1 445 ? 6.666 7.823 -0.798 1.00 93.62 445 ALA A CA 1
ATOM 3178 C C . ALA A 1 445 ? 7.310 8.193 0.554 1.00 93.62 445 ALA A C 1
ATOM 3180 O O . ALA A 1 445 ? 7.188 7.427 1.505 1.00 93.62 445 ALA A O 1
ATOM 3181 N N . GLY A 1 446 ? 7.917 9.382 0.687 1.00 94.69 446 GLY A N 1
ATOM 3182 C CA . GLY A 1 446 ? 8.482 9.856 1.959 1.00 94.69 446 GLY A CA 1
ATOM 3183 C C . GLY A 1 446 ? 7.452 9.915 3.094 1.00 94.69 446 GLY A C 1
ATOM 3184 O O . GLY A 1 446 ? 7.674 9.361 4.170 1.00 94.69 446 GLY A O 1
ATOM 3185 N N . LEU A 1 447 ? 6.290 10.529 2.852 1.00 97.25 447 LEU A N 1
ATOM 3186 C CA . LEU A 1 447 ? 5.224 10.593 3.856 1.00 97.25 447 LEU A CA 1
ATOM 3187 C C . LEU A 1 447 ? 4.589 9.215 4.101 1.00 97.25 447 LEU A C 1
ATOM 3189 O O . LEU A 1 447 ? 4.232 8.905 5.234 1.00 97.25 447 LEU A O 1
ATOM 3193 N N . ALA A 1 448 ? 4.483 8.372 3.071 1.00 95.81 448 ALA A N 1
ATOM 3194 C CA . ALA A 1 448 ? 3.978 7.007 3.224 1.00 95.81 448 ALA A CA 1
ATOM 3195 C C . ALA A 1 448 ? 4.903 6.120 4.077 1.00 95.81 448 ALA A C 1
ATOM 3197 O O . ALA A 1 448 ? 4.413 5.387 4.930 1.00 95.81 448 ALA A O 1
ATOM 3198 N N . LYS A 1 449 ? 6.231 6.235 3.919 1.00 93.44 449 LYS A N 1
ATOM 3199 C CA . LYS A 1 449 ? 7.235 5.599 4.796 1.00 93.44 449 LYS A CA 1
ATOM 3200 C C . LYS A 1 449 ? 6.986 5.989 6.253 1.00 93.44 449 LYS A C 1
ATOM 3202 O O . LYS A 1 449 ? 6.858 5.129 7.119 1.00 93.44 449 LYS A O 1
ATOM 3207 N N . ALA A 1 450 ? 6.859 7.293 6.515 1.00 92.94 450 ALA A N 1
ATOM 3208 C CA . ALA A 1 450 ? 6.601 7.812 7.856 1.00 92.94 450 ALA A CA 1
ATOM 3209 C C . ALA A 1 450 ? 5.261 7.323 8.433 1.00 92.94 450 ALA A C 1
ATOM 3211 O O . ALA A 1 450 ? 5.190 7.016 9.622 1.00 92.94 450 ALA A O 1
ATOM 3212 N N . LEU A 1 451 ? 4.222 7.214 7.597 1.00 92.38 451 LEU A N 1
ATOM 3213 C CA . LEU A 1 451 ? 2.923 6.651 7.966 1.00 92.38 451 LEU A CA 1
ATOM 3214 C C . LEU A 1 451 ? 3.020 5.169 8.334 1.00 92.38 451 LEU A C 1
ATOM 3216 O O . LEU A 1 451 ? 2.497 4.758 9.370 1.00 92.38 451 LEU A O 1
ATOM 3220 N N . GLY A 1 452 ? 3.733 4.379 7.529 1.00 89.62 452 GLY A N 1
ATOM 3221 C CA . GLY A 1 452 ? 3.953 2.960 7.797 1.00 89.62 452 GLY A CA 1
ATOM 3222 C C . GLY A 1 452 ? 4.585 2.724 9.170 1.00 89.62 452 GLY A C 1
ATOM 3223 O O . GLY A 1 452 ? 4.107 1.883 9.924 1.00 89.62 452 GLY A O 1
ATOM 3224 N N . LEU A 1 453 ? 5.567 3.552 9.552 1.00 84.69 453 LEU A N 1
ATOM 3225 C CA . LEU A 1 453 ? 6.278 3.451 10.837 1.00 84.69 453 LEU A CA 1
ATOM 3226 C C . LEU A 1 453 ? 5.402 3.718 12.072 1.00 84.69 453 LEU A C 1
ATOM 3228 O O . LEU A 1 453 ? 5.806 3.398 13.190 1.00 84.69 453 LEU A O 1
ATOM 3232 N N . VAL A 1 454 ? 4.243 4.357 11.902 1.00 81.75 454 VAL A N 1
ATOM 3233 C CA . VAL A 1 454 ? 3.337 4.721 13.006 1.00 81.75 454 VAL A CA 1
ATOM 3234 C C . VAL A 1 454 ? 1.999 3.989 12.936 1.00 81.75 454 VAL A C 1
ATOM 3236 O O . VAL A 1 454 ? 1.167 4.166 13.823 1.00 81.75 454 VAL A O 1
ATOM 3239 N N . THR A 1 455 ? 1.792 3.168 11.905 1.00 80.25 455 THR A N 1
ATOM 3240 C CA . THR A 1 455 ? 0.553 2.425 11.680 1.00 80.25 455 THR A CA 1
ATOM 3241 C C . THR A 1 455 ? 0.450 1.245 12.659 1.00 80.25 455 THR A C 1
ATOM 3243 O O . THR A 1 455 ? 1.305 0.353 12.638 1.00 80.25 455 THR A O 1
ATOM 3246 N N . PRO A 1 456 ? -0.597 1.181 13.507 1.00 61.50 456 PRO A N 1
ATOM 3247 C CA . PRO A 1 456 ? -0.823 0.041 14.393 1.00 61.50 456 PRO A CA 1
ATOM 3248 C C . PRO A 1 456 ? -1.086 -1.237 13.587 1.00 61.50 456 PRO A C 1
ATOM 3250 O O . PRO A 1 456 ? -1.918 -1.242 12.679 1.00 61.50 456 PRO A O 1
ATOM 3253 N N . GLY A 1 457 ? -0.414 -2.334 13.936 1.00 51.19 457 GLY A N 1
ATOM 3254 C CA . GLY A 1 457 ? -0.501 -3.592 13.185 1.00 51.19 457 GLY A CA 1
ATOM 3255 C C . GLY A 1 457 ? 0.708 -3.894 12.299 1.00 51.19 457 GLY A C 1
ATOM 3256 O O . GLY A 1 457 ? 0.750 -4.985 11.746 1.00 51.19 457 GLY A O 1
ATOM 3257 N N . ALA A 1 458 ? 1.729 -3.025 12.250 1.00 52.59 458 ALA A N 1
ATOM 3258 C CA . ALA A 1 458 ? 3.099 -3.506 12.063 1.00 52.59 458 ALA A CA 1
ATOM 3259 C C . ALA A 1 458 ? 3.352 -4.515 13.193 1.00 52.59 458 ALA A C 1
ATOM 3261 O O . ALA A 1 458 ? 3.469 -4.114 14.352 1.00 52.59 458 ALA A O 1
ATOM 3262 N N . ILE A 1 459 ? 3.247 -5.813 12.907 1.00 43.59 459 ILE A N 1
ATOM 3263 C CA . ILE A 1 459 ? 3.147 -6.856 13.931 1.00 43.59 459 ILE A CA 1
ATOM 3264 C C . ILE A 1 459 ? 4.351 -6.740 14.879 1.00 43.59 459 ILE A C 1
ATOM 3266 O O . ILE A 1 459 ? 5.488 -7.037 14.528 1.00 43.59 459 ILE A O 1
ATOM 3270 N N . GLY A 1 460 ? 4.090 -6.253 16.095 1.00 38.56 460 GLY A N 1
ATOM 3271 C CA . GLY A 1 460 ? 4.967 -6.355 17.257 1.00 38.56 460 GLY A CA 1
ATOM 3272 C C . GLY A 1 460 ? 6.377 -5.772 17.157 1.00 38.56 460 GLY A C 1
ATOM 3273 O O . GLY A 1 460 ? 7.216 -6.218 17.930 1.00 38.56 460 GLY A O 1
ATOM 3274 N N . GLY A 1 461 ? 6.695 -4.845 16.242 1.00 35.75 461 GLY A N 1
ATOM 3275 C CA . GLY A 1 461 ? 8.079 -4.350 16.112 1.00 35.75 461 GLY A CA 1
ATOM 3276 C C . GLY A 1 461 ? 9.112 -5.474 15.921 1.00 35.75 461 GLY A C 1
ATOM 3277 O O . GLY A 1 461 ? 10.290 -5.295 16.230 1.00 35.75 461 GLY A O 1
ATOM 3278 N N . GLN A 1 462 ? 8.649 -6.641 15.462 1.00 37.66 462 GLN A N 1
ATOM 3279 C CA . GLN A 1 462 ? 9.472 -7.786 15.131 1.00 37.66 462 GLN A CA 1
ATOM 3280 C C . GLN A 1 462 ? 9.963 -7.534 13.712 1.00 37.66 462 GLN A C 1
ATOM 3282 O O . GLN A 1 462 ? 9.171 -7.447 12.774 1.00 37.66 462 GLN A O 1
ATOM 3287 N N . ASP A 1 463 ? 11.273 -7.380 13.567 1.00 40.25 463 ASP A N 1
ATOM 3288 C CA . ASP A 1 463 ? 11.939 -7.526 12.283 1.00 40.25 463 ASP A CA 1
ATOM 3289 C C . ASP A 1 463 ? 11.484 -8.868 11.686 1.00 40.25 463 ASP A C 1
ATOM 3291 O O . ASP A 1 463 ? 11.800 -9.930 12.225 1.00 40.25 463 ASP A O 1
ATOM 3295 N N . HIS A 1 464 ? 10.659 -8.840 10.634 1.00 44.50 464 HIS A N 1
ATOM 3296 C CA . HIS A 1 464 ? 10.070 -10.052 10.051 1.00 44.50 464 HIS A CA 1
ATOM 3297 C C . HIS A 1 464 ? 11.107 -10.959 9.371 1.00 44.50 464 HIS A C 1
ATOM 3299 O O . HIS A 1 464 ? 10.737 -11.959 8.752 1.00 44.50 464 HIS A O 1
ATOM 3305 N N . GLY A 1 465 ? 12.397 -10.635 9.490 1.00 44.38 465 GLY A N 1
ATOM 3306 C CA . GLY A 1 465 ? 13.450 -11.284 8.742 1.00 44.38 465 GLY A CA 1
ATOM 3307 C C . GLY A 1 465 ? 13.217 -11.130 7.236 1.00 44.38 465 GLY A C 1
ATOM 3308 O O . GLY A 1 465 ? 12.255 -10.497 6.782 1.00 44.38 465 GLY A O 1
ATOM 3309 N N . PRO A 1 466 ? 14.097 -11.699 6.410 1.00 51.16 466 PRO A N 1
ATOM 3310 C CA . PRO A 1 466 ? 13.814 -11.806 4.990 1.00 51.16 466 PRO A CA 1
ATOM 3311 C C . PRO A 1 466 ? 12.528 -12.624 4.796 1.00 51.16 466 PRO A C 1
ATOM 3313 O O . PRO A 1 466 ? 12.379 -13.700 5.385 1.00 51.16 466 PRO A O 1
ATOM 3316 N N . THR A 1 467 ? 11.606 -12.142 3.949 1.00 57.00 467 THR A N 1
ATOM 3317 C CA . THR A 1 467 ? 10.525 -12.991 3.419 1.00 57.00 467 THR A CA 1
ATOM 3318 C C . THR A 1 467 ? 11.169 -14.296 2.923 1.00 57.00 467 THR A C 1
ATOM 3320 O O . THR A 1 467 ? 12.286 -14.245 2.405 1.00 57.00 467 THR A O 1
ATOM 3323 N N . PRO A 1 468 ? 10.563 -15.480 3.099 1.00 62.53 468 PRO A N 1
ATOM 3324 C CA . PRO A 1 468 ? 11.069 -16.698 2.473 1.00 62.53 468 PRO A CA 1
ATOM 3325 C C .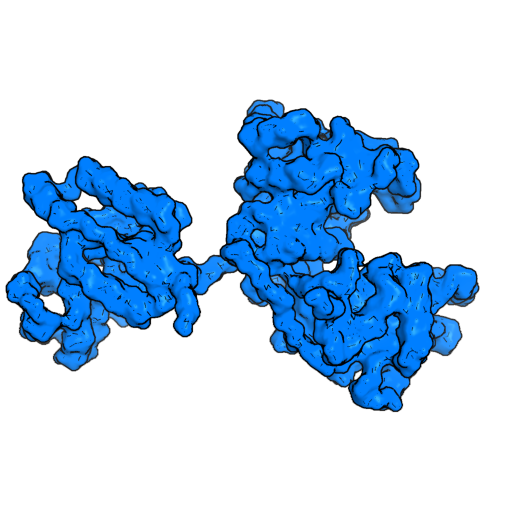 PRO A 1 468 ? 10.978 -16.575 0.954 1.00 62.53 468 PRO A C 1
ATOM 3327 O O . PRO A 1 468 ? 9.965 -16.094 0.452 1.00 62.53 468 PRO A O 1
ATOM 3330 N N . ASP A 1 469 ? 12.014 -16.989 0.221 1.00 75.31 469 ASP A N 1
ATOM 3331 C CA . ASP A 1 469 ? 11.984 -16.947 -1.242 1.00 75.31 469 ASP A CA 1
ATOM 3332 C C . ASP A 1 469 ? 11.041 -18.028 -1.767 1.00 75.31 469 ASP A C 1
ATOM 3334 O O . ASP A 1 469 ? 11.376 -19.214 -1.670 1.00 75.31 469 ASP A O 1
ATOM 3338 N N . PRO A 1 470 ? 9.861 -17.664 -2.307 1.00 76.12 470 PRO A N 1
ATOM 3339 C CA . PRO A 1 470 ? 8.862 -18.658 -2.658 1.00 76.12 470 PRO A CA 1
ATOM 3340 C C . PRO A 1 470 ? 9.247 -19.441 -3.919 1.00 76.12 470 PRO A C 1
ATOM 3342 O O . PRO A 1 470 ? 8.654 -20.486 -4.184 1.00 76.12 470 PRO A O 1
ATOM 3345 N N . VAL A 1 471 ? 10.229 -18.964 -4.697 1.00 81.00 471 VAL A N 1
ATOM 3346 C CA . VAL A 1 471 ? 10.706 -19.641 -5.911 1.00 81.00 471 VAL A CA 1
ATOM 3347 C C . VAL A 1 471 ? 12.069 -20.311 -5.726 1.00 81.00 471 VAL A C 1
ATOM 3349 O O . VAL A 1 471 ? 12.460 -21.116 -6.572 1.00 81.00 471 VAL A O 1
ATOM 3352 N N . GLY A 1 472 ? 12.782 -20.037 -4.629 1.00 80.31 472 GLY A N 1
ATOM 3353 C CA . GLY A 1 472 ? 14.042 -20.692 -4.273 1.00 80.31 472 GLY A CA 1
ATOM 3354 C C . GLY A 1 472 ? 15.061 -20.685 -5.419 1.00 80.31 472 GLY A C 1
ATOM 3355 O O . GLY A 1 472 ? 15.320 -19.652 -6.038 1.00 80.31 472 GLY A O 1
ATOM 3356 N N . THR A 1 473 ? 15.612 -21.856 -5.746 1.00 78.06 473 THR A N 1
ATOM 3357 C CA . THR A 1 473 ? 16.618 -22.047 -6.810 1.00 78.06 473 THR A CA 1
ATOM 3358 C C . THR A 1 473 ? 16.016 -22.249 -8.207 1.00 78.06 473 THR A C 1
ATOM 3360 O O . THR A 1 473 ? 16.644 -22.851 -9.081 1.00 78.06 473 THR A O 1
ATOM 3363 N N . ALA A 1 474 ? 14.779 -21.797 -8.439 1.00 85.12 474 ALA A N 1
ATOM 3364 C CA . ALA A 1 474 ? 14.154 -21.903 -9.752 1.00 85.12 474 ALA A CA 1
ATOM 3365 C C . ALA A 1 474 ? 14.955 -21.174 -10.844 1.00 85.12 474 ALA A C 1
ATOM 3367 O O . ALA A 1 474 ? 15.697 -20.230 -10.577 1.00 85.12 474 ALA A O 1
ATOM 3368 N N . ARG A 1 475 ? 14.768 -21.605 -12.100 1.00 91.44 475 ARG A N 1
ATOM 3369 C CA . ARG A 1 475 ? 15.488 -21.044 -13.251 1.00 91.44 475 ARG A CA 1
ATOM 3370 C C . ARG A 1 475 ? 15.206 -19.547 -13.398 1.00 91.44 475 ARG A C 1
ATOM 3372 O O . ARG A 1 475 ? 14.049 -19.108 -13.304 1.00 91.44 475 ARG A O 1
ATOM 3379 N N . SER A 1 476 ? 16.274 -18.814 -13.698 1.00 93.62 476 SER A N 1
ATOM 3380 C CA . SER A 1 476 ? 16.317 -17.354 -13.747 1.00 93.62 476 SER A CA 1
ATOM 3381 C C . SER A 1 476 ? 16.642 -16.855 -15.150 1.00 93.62 476 SER A C 1
ATOM 3383 O O . SER A 1 476 ? 17.431 -17.481 -15.853 1.00 93.62 476 SER A O 1
ATOM 3385 N N . ALA A 1 477 ? 16.070 -15.726 -15.560 1.00 96.62 477 ALA A N 1
ATOM 3386 C CA . ALA A 1 477 ? 16.421 -15.061 -16.814 1.00 96.62 477 ALA A CA 1
ATOM 3387 C C . ALA A 1 477 ? 16.406 -13.537 -16.663 1.00 96.62 477 ALA A C 1
ATOM 3389 O O . ALA A 1 477 ? 15.668 -12.994 -15.837 1.00 96.62 477 ALA A O 1
ATOM 3390 N N . VAL A 1 478 ? 17.194 -12.852 -17.493 1.00 97.62 478 VAL A N 1
ATOM 3391 C CA . VAL A 1 478 ? 17.226 -11.388 -17.577 1.00 97.62 478 VAL A CA 1
ATOM 3392 C C . VAL A 1 478 ? 16.663 -10.934 -18.923 1.00 97.62 478 VAL A C 1
ATOM 3394 O O . VAL A 1 478 ? 17.062 -11.437 -19.970 1.00 97.62 478 VAL A O 1
ATOM 3397 N N . LEU A 1 479 ? 15.748 -9.967 -18.898 1.00 98.00 479 LEU A N 1
ATOM 3398 C CA . LEU A 1 479 ? 15.121 -9.338 -20.057 1.00 98.00 479 LEU A CA 1
ATOM 3399 C C . LEU A 1 479 ? 15.372 -7.826 -20.004 1.00 98.00 479 LEU A C 1
ATOM 3401 O O . LEU A 1 479 ? 14.882 -7.143 -19.106 1.00 98.00 479 LEU A O 1
ATOM 3405 N N . ALA A 1 480 ? 16.144 -7.275 -20.941 1.00 96.19 480 ALA A N 1
ATOM 3406 C CA . ALA A 1 480 ? 16.542 -5.864 -20.896 1.00 96.19 480 ALA A CA 1
ATOM 3407 C C . ALA A 1 480 ? 16.178 -5.104 -22.180 1.00 96.19 480 ALA A C 1
ATOM 3409 O O . ALA A 1 480 ? 16.735 -5.358 -23.245 1.00 96.19 480 ALA A O 1
ATOM 3410 N N . GLY A 1 481 ? 15.268 -4.131 -22.070 1.00 92.81 481 GLY A N 1
ATOM 3411 C CA . GLY A 1 481 ? 14.908 -3.230 -23.174 1.00 92.81 481 GLY A CA 1
ATOM 3412 C C . GLY A 1 481 ? 15.436 -1.800 -23.015 1.00 92.81 481 GLY A C 1
ATOM 3413 O O . GLY A 1 481 ? 15.569 -1.065 -23.994 1.00 92.81 481 GLY A O 1
ATOM 3414 N N . SER A 1 482 ? 15.783 -1.389 -21.791 1.00 87.62 482 SER A N 1
ATOM 3415 C CA . SER A 1 482 ? 16.298 -0.045 -21.497 1.00 87.62 482 SER A CA 1
ATOM 3416 C C . SER A 1 482 ? 17.644 0.228 -22.176 1.00 87.62 482 SER A C 1
ATOM 3418 O O . SER A 1 482 ? 18.615 -0.493 -21.961 1.00 87.62 482 SER A O 1
ATOM 3420 N N . CYS A 1 483 ? 17.744 1.336 -22.914 1.00 87.06 483 CYS A N 1
ATOM 3421 C CA . CYS A 1 483 ? 18.999 1.832 -23.499 1.00 87.06 483 CYS A CA 1
ATOM 3422 C C . CYS A 1 483 ? 19.748 2.819 -22.577 1.00 87.06 483 CYS A C 1
ATOM 3424 O O . CYS A 1 483 ? 20.560 3.620 -23.040 1.00 87.06 483 CYS A O 1
ATOM 3426 N N . SER A 1 484 ? 19.455 2.819 -21.271 1.00 83.88 484 SER A N 1
ATOM 3427 C CA . SER A 1 484 ? 20.147 3.685 -20.313 1.00 83.88 484 SER A CA 1
ATOM 3428 C C . SER A 1 484 ? 21.634 3.321 -20.195 1.00 83.88 484 SER A C 1
ATOM 3430 O O . SER A 1 484 ? 22.028 2.163 -20.356 1.00 83.88 484 SER A O 1
ATOM 3432 N N . ALA A 1 485 ? 22.464 4.298 -19.818 1.00 86.19 485 ALA A N 1
ATOM 3433 C CA . ALA A 1 485 ? 23.885 4.052 -19.574 1.00 86.19 485 ALA A CA 1
ATOM 3434 C C . ALA A 1 485 ? 24.112 2.971 -18.501 1.00 86.19 485 ALA A C 1
ATOM 3436 O O . ALA A 1 485 ? 25.008 2.143 -18.645 1.00 86.19 485 ALA A O 1
ATOM 3437 N N . ARG A 1 486 ? 23.278 2.942 -17.449 1.00 91.19 486 ARG A N 1
ATOM 3438 C CA . ARG A 1 486 ? 23.383 1.935 -16.386 1.00 91.19 486 ARG A CA 1
ATOM 3439 C C . ARG A 1 486 ? 23.025 0.535 -16.881 1.00 91.19 486 ARG A C 1
ATOM 3441 O O . ARG A 1 486 ? 23.753 -0.402 -16.577 1.00 91.19 486 ARG A O 1
ATOM 3448 N N . THR A 1 487 ? 21.952 0.393 -17.661 1.00 93.12 487 THR A N 1
ATOM 3449 C CA . THR A 1 487 ? 21.551 -0.905 -18.224 1.00 93.12 487 THR A CA 1
ATOM 3450 C C . THR A 1 487 ? 22.619 -1.445 -19.169 1.00 93.12 487 THR A C 1
ATOM 3452 O O . THR A 1 487 ? 22.959 -2.618 -19.076 1.00 93.12 487 THR A O 1
ATOM 3455 N N . LEU A 1 488 ? 23.221 -0.598 -20.011 1.00 94.12 488 LEU A N 1
ATOM 3456 C CA . LEU A 1 488 ? 24.322 -1.013 -20.888 1.00 94.12 488 LEU A CA 1
ATOM 3457 C C . LEU A 1 488 ? 25.545 -1.514 -20.098 1.00 94.12 488 LEU A C 1
ATOM 3459 O O . LEU A 1 488 ? 26.157 -2.503 -20.486 1.00 94.12 488 LEU A O 1
ATOM 3463 N N . GLN A 1 489 ? 25.875 -0.879 -18.968 1.00 95.19 489 GLN A N 1
ATOM 3464 C CA . GLN A 1 489 ? 26.944 -1.351 -18.075 1.00 95.19 489 GLN A CA 1
ATOM 3465 C C . GLN A 1 489 ? 26.610 -2.702 -17.428 1.00 95.19 489 GLN A C 1
ATOM 3467 O O . GLN A 1 489 ? 27.478 -3.563 -17.349 1.00 95.19 489 GLN A O 1
ATOM 3472 N N . GLN A 1 490 ? 25.362 -2.893 -16.987 1.00 96.94 490 GLN A N 1
ATOM 3473 C CA . GLN A 1 490 ? 24.894 -4.151 -16.393 1.00 96.94 490 GLN A CA 1
ATOM 3474 C C . GLN A 1 490 ? 24.925 -5.308 -17.403 1.00 96.94 490 GLN A C 1
ATOM 3476 O O . GLN A 1 490 ? 25.327 -6.412 -17.052 1.00 96.94 490 GLN A O 1
ATOM 3481 N N . ILE A 1 491 ? 24.552 -5.049 -18.663 1.00 97.12 491 ILE A N 1
ATOM 3482 C CA . ILE A 1 491 ? 24.644 -6.021 -19.767 1.00 97.12 491 ILE A CA 1
ATOM 3483 C C . ILE A 1 491 ? 26.102 -6.412 -20.017 1.00 97.12 491 ILE A C 1
ATOM 3485 O O . ILE A 1 491 ? 26.412 -7.600 -20.028 1.00 97.12 491 ILE A O 1
ATOM 3489 N N . ALA A 1 492 ? 26.995 -5.427 -20.156 1.00 97.00 492 ALA A N 1
ATOM 3490 C CA . ALA A 1 492 ? 28.413 -5.686 -20.399 1.00 97.00 492 ALA A CA 1
ATOM 3491 C C . ALA A 1 492 ? 29.037 -6.534 -19.279 1.00 97.00 492 ALA A C 1
ATOM 3493 O O . ALA A 1 492 ? 29.712 -7.519 -19.555 1.00 97.00 492 ALA A O 1
ATOM 3494 N N . TYR A 1 493 ? 28.742 -6.212 -18.015 1.00 97.38 493 TYR A N 1
ATOM 3495 C CA . TYR A 1 493 ? 29.210 -7.000 -16.874 1.00 97.38 493 TYR A CA 1
ATOM 3496 C C . TYR A 1 493 ? 28.662 -8.437 -16.889 1.00 97.38 493 TYR A C 1
ATOM 3498 O O . TYR A 1 493 ? 29.387 -9.387 -16.598 1.00 97.38 493 TYR A O 1
ATOM 3506 N N . PHE A 1 494 ? 27.391 -8.615 -17.266 1.00 96.75 494 PHE A N 1
ATOM 3507 C CA . PHE A 1 494 ? 26.763 -9.932 -17.378 1.00 96.75 494 PHE A CA 1
ATOM 3508 C C . PHE A 1 494 ? 27.425 -10.811 -18.449 1.00 96.75 494 PHE A C 1
ATOM 3510 O O . PHE A 1 494 ? 27.661 -11.998 -18.214 1.00 96.75 494 PHE A O 1
ATOM 3517 N N . GLU A 1 495 ? 27.759 -10.217 -19.599 1.00 96.62 495 GLU A N 1
ATOM 3518 C CA . GLU A 1 495 ? 28.489 -10.865 -20.695 1.00 96.62 495 GLU A CA 1
ATOM 3519 C C . GLU A 1 495 ? 29.942 -11.190 -20.306 1.00 96.62 495 GLU A C 1
ATOM 3521 O O . GLU A 1 495 ? 30.415 -12.300 -20.554 1.00 96.62 495 GLU A O 1
ATOM 3526 N N . GLU A 1 496 ? 30.646 -10.261 -19.652 1.00 96.62 496 GLU A N 1
ATOM 3527 C CA . GLU A 1 496 ? 32.025 -10.450 -19.174 1.00 96.62 496 GLU A CA 1
ATOM 3528 C C . GLU A 1 496 ? 32.143 -11.573 -18.132 1.00 96.62 496 GLU A C 1
ATOM 3530 O O . GLU A 1 496 ? 33.151 -12.282 -18.099 1.00 96.62 496 GLU A O 1
ATOM 3535 N N . ALA A 1 497 ? 31.097 -11.787 -17.329 1.00 94.38 497 ALA A N 1
ATOM 3536 C CA . ALA A 1 497 ? 30.987 -12.911 -16.400 1.00 94.38 497 ALA A CA 1
ATOM 3537 C C . ALA A 1 497 ? 30.789 -14.280 -17.093 1.00 94.38 497 ALA A C 1
ATOM 3539 O O . ALA A 1 497 ? 30.803 -15.313 -16.424 1.00 94.38 497 ALA A O 1
ATOM 3540 N N . GLY A 1 498 ? 30.638 -14.316 -18.423 1.00 94.44 498 GLY A N 1
ATOM 3541 C CA . GLY A 1 498 ? 30.518 -15.544 -19.212 1.00 94.44 498 GLY A CA 1
ATOM 3542 C C . GLY A 1 498 ? 29.105 -16.125 -19.276 1.00 94.44 498 GLY A C 1
ATOM 3543 O O . GLY A 1 498 ? 28.938 -17.262 -19.725 1.00 94.44 498 GLY A O 1
ATOM 3544 N N . ASN A 1 499 ? 28.091 -15.372 -18.844 1.00 95.25 499 ASN A N 1
ATOM 3545 C CA . ASN A 1 499 ? 26.702 -15.801 -18.951 1.00 95.25 499 ASN A CA 1
ATOM 3546 C C . ASN A 1 499 ? 26.210 -15.713 -20.409 1.00 95.25 499 ASN A C 1
ATOM 3548 O O . ASN A 1 499 ? 26.618 -14.812 -21.147 1.00 95.25 499 ASN A O 1
ATOM 3552 N N . PRO A 1 500 ? 25.336 -16.634 -20.852 1.00 97.12 500 PRO A N 1
ATOM 3553 C CA . PRO A 1 500 ? 24.819 -16.616 -22.212 1.00 97.12 500 PRO A CA 1
ATOM 3554 C C . PRO A 1 500 ? 23.906 -15.409 -22.432 1.00 97.12 500 PRO A C 1
ATOM 3556 O O . PRO A 1 500 ? 22.912 -15.229 -21.726 1.00 97.12 500 PRO A O 1
ATOM 3559 N N . SER A 1 501 ? 24.214 -14.634 -23.469 1.00 97.88 501 SER A N 1
ATOM 3560 C CA . SER A 1 501 ? 23.493 -13.410 -23.814 1.00 97.88 501 SER A CA 1
ATOM 3561 C C . SER A 1 501 ? 23.092 -13.405 -25.287 1.00 97.88 501 SER A C 1
ATOM 3563 O O . SER A 1 501 ? 23.904 -13.725 -26.157 1.00 97.88 501 SER A O 1
ATOM 3565 N N . LEU A 1 502 ? 21.848 -13.018 -25.569 1.00 97.88 502 LEU A N 1
ATOM 3566 C CA . LEU A 1 502 ? 21.303 -12.856 -26.914 1.00 97.88 502 LEU A CA 1
ATOM 3567 C C . LEU A 1 502 ? 20.781 -11.431 -27.102 1.00 97.88 502 LEU A C 1
ATOM 3569 O O . LEU A 1 502 ? 19.886 -10.978 -26.386 1.00 97.88 502 LEU A O 1
ATOM 3573 N N . ARG A 1 503 ? 21.308 -10.743 -28.115 1.00 96.81 503 ARG A N 1
ATOM 3574 C CA . ARG A 1 503 ? 20.823 -9.427 -28.530 1.00 96.81 503 ARG A CA 1
ATOM 3575 C C . ARG A 1 503 ? 19.722 -9.575 -29.579 1.00 96.81 503 ARG A C 1
ATOM 3577 O O . ARG A 1 503 ? 19.943 -10.201 -30.609 1.00 96.81 503 ARG A O 1
ATOM 3584 N N . LEU A 1 504 ? 18.577 -8.945 -29.348 1.00 94.50 504 LEU A N 1
ATOM 3585 C CA . LEU A 1 504 ? 17.496 -8.796 -30.317 1.00 94.50 504 LEU A CA 1
ATOM 3586 C C . LEU A 1 504 ? 17.759 -7.575 -31.203 1.00 94.50 504 LEU A C 1
ATOM 3588 O O . LEU A 1 504 ? 18.002 -6.474 -30.706 1.00 94.50 504 LEU A O 1
ATOM 3592 N N . ASP A 1 505 ? 17.674 -7.762 -32.519 1.00 88.38 505 ASP A N 1
ATOM 3593 C CA . ASP A 1 505 ? 17.840 -6.696 -33.507 1.00 88.38 505 ASP A CA 1
ATOM 3594 C C . ASP A 1 505 ? 16.619 -6.646 -34.436 1.00 88.38 505 ASP A C 1
ATOM 3596 O O . ASP A 1 505 ? 16.397 -7.539 -35.257 1.00 88.38 505 ASP A O 1
ATOM 3600 N N . ALA A 1 506 ? 15.833 -5.571 -34.331 1.00 85.50 506 ALA A N 1
ATOM 3601 C CA . ALA A 1 506 ? 14.630 -5.359 -35.143 1.00 85.50 506 ALA A CA 1
ATOM 3602 C C . ALA A 1 506 ? 14.922 -5.238 -36.653 1.00 85.50 506 ALA A C 1
ATOM 3604 O O . ALA A 1 506 ? 14.004 -5.259 -37.473 1.00 85.50 506 ALA A O 1
ATOM 3605 N N . ARG A 1 507 ? 16.194 -5.085 -37.051 1.00 83.81 507 ARG A N 1
ATOM 3606 C CA . ARG A 1 507 ? 16.602 -5.060 -38.464 1.00 83.81 507 ARG A CA 1
ATOM 3607 C C . ARG A 1 507 ? 16.786 -6.462 -39.032 1.00 83.81 507 ARG A C 1
ATOM 3609 O O . ARG A 1 507 ? 16.557 -6.637 -40.232 1.00 83.81 507 ARG A O 1
ATOM 3616 N N . GLU A 1 508 ? 17.209 -7.402 -38.188 1.00 84.88 508 GLU A N 1
ATOM 3617 C CA . GLU A 1 508 ? 17.461 -8.804 -38.535 1.00 84.88 508 GLU A CA 1
ATOM 3618 C C . GLU A 1 508 ? 16.157 -9.601 -38.518 1.00 84.88 508 GLU A C 1
ATOM 3620 O O . GLU A 1 508 ? 15.850 -10.274 -39.499 1.00 84.88 508 GLU A O 1
ATOM 3625 N N . HIS A 1 509 ? 15.342 -9.420 -37.475 1.00 85.88 509 HIS A N 1
ATOM 3626 C CA . HIS A 1 509 ? 14.018 -10.028 -37.354 1.00 85.88 509 HIS A CA 1
ATOM 3627 C C . HIS A 1 509 ? 12.951 -8.934 -37.318 1.00 85.88 509 HIS A C 1
ATOM 3629 O O . HIS A 1 509 ? 12.848 -8.178 -36.353 1.00 85.88 509 HIS A O 1
ATOM 3635 N N . ARG A 1 510 ? 12.170 -8.820 -38.396 1.00 84.50 510 ARG A N 1
ATOM 3636 C CA . ARG A 1 510 ? 11.155 -7.759 -38.550 1.00 84.50 510 ARG A CA 1
ATOM 3637 C C . ARG A 1 510 ? 9.756 -8.192 -38.131 1.00 84.50 510 ARG A C 1
ATOM 3639 O O . ARG A 1 510 ? 8.919 -7.340 -37.849 1.00 84.50 510 ARG A O 1
ATOM 3646 N N . GLU A 1 511 ? 9.523 -9.498 -38.087 1.00 90.75 511 GLU A N 1
ATOM 3647 C CA . GLU A 1 511 ? 8.255 -10.088 -37.679 1.00 90.75 511 GLU A CA 1
ATOM 3648 C C . GLU A 1 511 ? 8.341 -10.559 -36.224 1.00 90.75 511 GLU A C 1
ATOM 3650 O O . GLU A 1 511 ? 9.316 -11.195 -35.817 1.00 90.75 511 GLU A O 1
ATOM 3655 N N . LEU A 1 512 ? 7.305 -10.246 -35.441 1.00 93.19 512 LEU A N 1
ATOM 3656 C CA . LEU A 1 512 ? 7.254 -10.524 -34.003 1.00 93.19 512 LEU A CA 1
ATOM 3657 C C . LEU A 1 512 ? 7.422 -12.019 -33.697 1.00 93.19 512 LEU A C 1
ATOM 3659 O O . LEU A 1 512 ? 8.271 -12.390 -32.889 1.00 93.19 512 LEU A O 1
ATOM 3663 N N . ASP A 1 513 ? 6.652 -12.870 -34.378 1.00 94.94 513 ASP A N 1
ATOM 3664 C CA . ASP A 1 513 ? 6.660 -14.320 -34.151 1.00 94.94 513 ASP A CA 1
ATOM 3665 C C . ASP A 1 513 ? 8.025 -14.945 -34.469 1.00 94.94 513 ASP A C 1
ATOM 3667 O O . ASP A 1 513 ? 8.475 -15.846 -33.764 1.00 94.94 513 ASP A O 1
ATOM 3671 N N . GLU A 1 514 ? 8.709 -14.443 -35.501 1.00 95.19 514 GLU A N 1
ATOM 3672 C CA . GLU A 1 514 ? 10.044 -14.906 -35.883 1.00 95.19 514 GLU A CA 1
ATOM 3673 C C . GLU A 1 514 ? 11.081 -14.550 -34.811 1.00 95.19 514 GLU A C 1
ATOM 3675 O O . GLU A 1 514 ? 11.865 -15.406 -34.403 1.00 95.19 514 GLU A O 1
ATOM 3680 N N . MET A 1 515 ? 11.056 -13.308 -34.316 1.00 95.56 515 MET A N 1
ATOM 3681 C CA . MET A 1 515 ? 11.977 -12.843 -33.275 1.00 95.56 515 MET A CA 1
ATOM 3682 C C . MET A 1 515 ? 11.793 -13.621 -31.966 1.00 95.56 515 MET A C 1
ATOM 3684 O O . MET A 1 515 ? 12.771 -14.027 -31.337 1.00 95.56 515 MET A O 1
ATOM 3688 N N . VAL A 1 516 ? 10.539 -13.854 -31.567 1.00 97.81 516 VAL A N 1
ATOM 3689 C CA . VAL A 1 516 ? 10.205 -14.625 -30.362 1.00 97.81 516 VAL A CA 1
ATOM 3690 C C . VAL A 1 516 ? 10.644 -16.080 -30.516 1.00 97.81 516 VAL A C 1
ATOM 3692 O O . VAL A 1 516 ? 11.284 -16.616 -29.612 1.00 97.81 516 VAL A O 1
ATOM 3695 N N . ALA A 1 517 ? 10.351 -16.714 -31.658 1.00 97.06 517 ALA A N 1
ATOM 3696 C CA . ALA A 1 517 ? 10.763 -18.090 -31.927 1.00 97.06 517 ALA A CA 1
ATOM 3697 C C . ALA A 1 517 ? 12.290 -18.233 -31.905 1.00 97.06 517 ALA A C 1
ATOM 3699 O O . ALA A 1 517 ? 12.804 -19.109 -31.217 1.00 97.06 517 ALA A O 1
ATOM 3700 N N . HIS A 1 518 ? 13.015 -17.323 -32.563 1.00 97.25 518 HIS A N 1
ATOM 3701 C CA . HIS A 1 518 ? 14.476 -17.317 -32.573 1.00 97.25 518 HIS A CA 1
ATOM 3702 C C . HIS A 1 518 ? 15.072 -17.272 -31.158 1.00 97.25 518 HIS A C 1
ATOM 3704 O O . HIS A 1 518 ? 15.960 -18.061 -30.830 1.00 97.25 518 HIS A O 1
ATOM 3710 N N . ALA A 1 519 ? 14.566 -16.376 -30.308 1.00 97.94 519 ALA A N 1
ATOM 3711 C CA . ALA A 1 519 ? 15.063 -16.228 -28.947 1.00 97.94 519 ALA A CA 1
ATOM 3712 C C . ALA A 1 519 ? 14.761 -17.454 -28.072 1.00 97.94 519 ALA A C 1
ATOM 3714 O O . ALA A 1 519 ? 15.613 -17.889 -27.299 1.00 97.94 519 ALA A O 1
ATOM 3715 N N . LEU A 1 520 ? 13.565 -18.032 -28.201 1.00 98.19 520 LEU A N 1
ATOM 3716 C CA . LEU A 1 520 ? 13.168 -19.209 -27.431 1.00 98.19 520 LEU A CA 1
ATOM 3717 C C . LEU A 1 520 ? 13.892 -20.483 -27.894 1.00 98.19 520 LEU A C 1
ATOM 3719 O O . LEU A 1 520 ? 14.328 -21.255 -27.043 1.00 98.19 520 LEU A O 1
ATOM 3723 N N . ASP A 1 521 ? 14.096 -20.662 -29.202 1.00 97.88 521 ASP A N 1
ATOM 3724 C CA . ASP A 1 521 ? 14.896 -21.760 -29.762 1.00 97.88 521 ASP A CA 1
ATOM 3725 C C . ASP A 1 521 ? 16.357 -21.675 -29.296 1.00 97.88 521 ASP A C 1
ATOM 3727 O O . ASP A 1 521 ? 16.985 -22.690 -28.989 1.00 97.88 521 ASP A O 1
ATOM 3731 N N . TRP A 1 522 ? 16.905 -20.458 -29.203 1.00 98.19 522 TRP A N 1
ATOM 3732 C CA . TRP A 1 522 ? 18.233 -20.237 -28.634 1.00 98.19 522 TRP A CA 1
ATOM 3733 C C . TRP A 1 522 ? 18.296 -20.648 -27.156 1.00 98.19 522 TRP A C 1
ATOM 3735 O O . TRP A 1 522 ? 19.233 -21.348 -26.771 1.00 98.19 522 TRP A O 1
ATOM 3745 N N . VAL A 1 523 ? 17.289 -20.292 -26.345 1.00 97.75 523 VAL A N 1
ATOM 3746 C CA . VAL A 1 523 ? 17.202 -20.714 -24.932 1.00 97.75 523 VAL A CA 1
ATOM 3747 C C . VAL A 1 523 ? 17.093 -22.234 -24.797 1.00 97.75 523 VAL A C 1
ATOM 3749 O O . VAL A 1 523 ? 17.727 -22.806 -23.911 1.00 97.75 523 VAL A O 1
ATOM 3752 N N . ASP A 1 524 ? 16.344 -22.896 -25.679 1.00 96.62 524 ASP A N 1
ATOM 3753 C CA . ASP A 1 524 ? 16.191 -24.358 -25.685 1.00 96.62 524 ASP A CA 1
ATOM 3754 C C . ASP A 1 524 ? 17.504 -25.099 -26.002 1.00 96.62 524 ASP A C 1
ATOM 3756 O O . ASP A 1 524 ? 17.653 -26.276 -25.670 1.00 96.62 524 ASP A O 1
ATOM 3760 N N . GLY A 1 525 ? 18.478 -24.416 -26.613 1.00 96.69 525 GLY A N 1
ATOM 3761 C CA . GLY A 1 525 ? 19.825 -24.934 -26.857 1.00 96.69 525 GLY A CA 1
ATOM 3762 C C . GLY A 1 525 ? 20.806 -24.777 -25.687 1.00 96.69 525 GLY A C 1
ATOM 3763 O O . GLY A 1 525 ? 21.920 -25.304 -25.764 1.00 96.69 525 GLY A O 1
ATOM 3764 N N . LEU A 1 526 ? 20.438 -24.053 -24.625 1.00 95.94 526 LEU A N 1
ATOM 3765 C CA . LEU A 1 526 ? 21.290 -23.830 -23.453 1.00 95.94 526 LEU A CA 1
ATOM 3766 C C . LEU A 1 526 ? 21.193 -24.988 -22.449 1.00 95.94 526 LEU A C 1
ATOM 3768 O O . LEU A 1 526 ? 20.252 -25.777 -22.457 1.00 95.94 526 LEU A O 1
ATOM 3772 N N . SER A 1 527 ? 22.169 -25.091 -21.542 1.00 91.50 527 SER A N 1
ATOM 3773 C CA . SER A 1 527 ? 22.081 -26.036 -20.423 1.00 91.50 527 SER A CA 1
ATOM 3774 C C . SER A 1 527 ? 20.997 -25.620 -19.424 1.00 91.50 527 SER A C 1
ATOM 3776 O O . SER A 1 527 ? 20.774 -24.431 -19.210 1.00 91.50 527 SER A O 1
ATOM 3778 N N . ASP A 1 528 ? 20.395 -26.579 -18.717 1.00 85.31 528 ASP A N 1
ATOM 3779 C CA . ASP A 1 528 ? 19.341 -26.294 -17.725 1.00 85.31 528 ASP A CA 1
ATOM 3780 C C . ASP A 1 528 ? 19.795 -25.357 -16.591 1.00 85.31 528 ASP A C 1
ATOM 3782 O O . ASP A 1 528 ? 18.981 -24.608 -16.050 1.00 85.31 528 ASP A O 1
ATOM 3786 N N . SER A 1 529 ? 21.094 -25.367 -16.267 1.00 85.06 529 SER A N 1
ATOM 3787 C CA . SER A 1 529 ? 21.729 -24.496 -15.268 1.00 85.06 529 SER A CA 1
ATOM 3788 C C . SER A 1 529 ? 22.115 -23.108 -15.789 1.00 85.06 529 SER A C 1
ATOM 3790 O O . SER A 1 529 ? 22.688 -22.324 -15.041 1.00 85.06 529 SER A O 1
ATOM 3792 N N . ALA A 1 530 ? 21.905 -22.822 -17.076 1.00 90.94 530 ALA A N 1
ATOM 3793 C CA . ALA A 1 530 ? 22.259 -21.536 -17.655 1.00 90.94 530 ALA A CA 1
ATOM 3794 C C . ALA A 1 530 ? 21.222 -20.465 -17.302 1.00 90.94 530 ALA A C 1
ATOM 3796 O O . ALA A 1 530 ? 20.016 -20.715 -17.371 1.00 90.94 530 ALA A O 1
ATOM 3797 N N . THR A 1 531 ? 21.705 -19.253 -17.032 1.00 93.88 531 THR A N 1
ATOM 3798 C CA . THR A 1 531 ? 20.869 -18.062 -16.868 1.00 93.88 531 THR A CA 1
ATOM 3799 C C . THR A 1 531 ? 20.993 -17.179 -18.115 1.00 93.88 531 THR A C 1
ATOM 3801 O O . THR A 1 531 ? 22.002 -16.486 -18.262 1.00 93.88 531 THR A O 1
ATOM 3804 N N . PRO A 1 532 ? 20.006 -17.191 -19.028 1.00 97.12 532 PRO A N 1
ATOM 3805 C CA . PRO A 1 532 ? 20.042 -16.367 -20.227 1.00 97.12 532 PRO A CA 1
ATOM 3806 C C . PRO A 1 532 ? 19.764 -14.890 -19.928 1.00 97.12 532 PRO A C 1
ATOM 3808 O O . PRO A 1 532 ? 18.852 -14.554 -19.168 1.00 97.12 532 PRO A O 1
ATOM 3811 N N . LEU A 1 533 ? 20.496 -14.013 -20.615 1.00 98.12 533 LEU A N 1
ATOM 3812 C CA . LEU A 1 533 ? 20.148 -12.607 -20.813 1.00 98.12 533 LEU A CA 1
ATOM 3813 C C . LEU A 1 533 ? 19.650 -12.411 -22.249 1.00 98.12 533 LEU A C 1
ATOM 3815 O O . LEU A 1 533 ? 20.360 -12.716 -23.201 1.00 98.12 533 LEU A O 1
ATOM 3819 N N . ILE A 1 534 ? 18.447 -11.869 -22.416 1.00 98.38 534 ILE A N 1
ATOM 3820 C CA . ILE A 1 534 ? 17.912 -11.464 -23.720 1.00 98.38 534 ILE A CA 1
ATOM 3821 C C . ILE A 1 534 ? 17.675 -9.959 -23.680 1.00 98.38 534 ILE A C 1
ATOM 3823 O O . ILE A 1 534 ? 16.981 -9.456 -22.795 1.00 98.38 534 ILE A O 1
ATOM 3827 N N . TYR A 1 535 ? 18.267 -9.220 -24.614 1.00 97.50 535 TYR A N 1
ATOM 3828 C CA . TYR A 1 535 ? 18.234 -7.760 -24.566 1.00 97.50 535 TYR A CA 1
ATOM 3829 C C . TYR A 1 535 ? 18.064 -7.112 -25.932 1.00 97.50 535 TYR A C 1
ATOM 3831 O O . TYR A 1 535 ? 18.524 -7.635 -26.936 1.00 97.50 535 TYR A O 1
ATOM 3839 N N . SER A 1 536 ? 17.445 -5.935 -25.969 1.00 93.19 536 SER A N 1
ATOM 3840 C CA . SER A 1 536 ? 17.382 -5.076 -27.161 1.00 93.19 536 SER A CA 1
ATOM 3841 C C . SER A 1 536 ? 18.161 -3.766 -27.000 1.00 93.19 536 SER A C 1
ATOM 3843 O O . SER A 1 536 ? 18.177 -2.930 -27.902 1.00 93.19 536 SER A O 1
ATOM 3845 N N . SER A 1 537 ? 18.778 -3.561 -25.834 1.00 88.00 537 SER A N 1
ATOM 3846 C CA . SER A 1 537 ? 19.522 -2.355 -25.480 1.00 88.00 537 SER A CA 1
ATOM 3847 C C . SER A 1 537 ? 20.710 -2.108 -26.409 1.00 88.00 537 SER A C 1
ATOM 3849 O O . SER A 1 537 ? 21.538 -2.992 -26.629 1.00 88.00 537 SER A O 1
ATOM 3851 N N . VAL A 1 538 ? 20.837 -0.875 -26.895 1.00 84.75 538 VAL A N 1
ATOM 3852 C CA . VAL A 1 538 ? 21.978 -0.420 -27.700 1.00 84.75 538 VAL A CA 1
ATOM 3853 C C . VAL A 1 538 ? 22.415 0.991 -27.282 1.00 84.75 538 VAL A C 1
ATOM 3855 O O . VAL A 1 538 ? 21.614 1.740 -26.714 1.00 84.75 538 VAL A O 1
ATOM 3858 N N . PRO A 1 539 ? 23.674 1.385 -27.552 1.00 83.44 539 PRO A N 1
ATOM 3859 C CA . PRO A 1 539 ? 24.123 2.767 -27.403 1.00 83.44 539 PRO A CA 1
ATOM 3860 C C . PRO A 1 539 ? 23.265 3.769 -28.199 1.00 83.44 539 PRO A C 1
ATOM 3862 O O . PRO A 1 539 ? 22.656 3.427 -29.213 1.00 83.44 539 PRO A O 1
ATOM 3865 N N . ALA A 1 540 ? 23.210 5.025 -27.744 1.00 77.38 540 ALA A N 1
ATOM 3866 C CA . ALA A 1 540 ? 22.283 6.039 -28.266 1.00 77.38 540 ALA A CA 1
ATOM 3867 C C . ALA A 1 540 ? 22.479 6.387 -29.757 1.00 77.38 540 ALA A C 1
ATOM 3869 O O . ALA A 1 540 ? 21.520 6.743 -30.442 1.00 77.38 540 ALA A O 1
ATOM 3870 N N . ASP A 1 541 ? 23.708 6.301 -30.259 1.00 76.44 541 ASP A N 1
ATOM 3871 C CA . ASP A 1 541 ? 24.048 6.454 -31.676 1.00 76.44 541 ASP A CA 1
ATOM 3872 C C . ASP A 1 541 ? 23.445 5.324 -32.521 1.00 76.44 541 ASP A C 1
ATOM 3874 O O . ASP A 1 541 ? 22.752 5.594 -33.500 1.00 76.44 541 ASP A O 1
ATOM 3878 N N . GLN A 1 542 ? 23.591 4.074 -32.083 1.00 76.38 542 GLN A N 1
ATOM 3879 C CA . GLN A 1 542 ? 23.002 2.913 -32.760 1.00 76.38 542 GLN A CA 1
ATOM 3880 C C . GLN A 1 542 ? 21.473 2.873 -32.641 1.00 76.38 542 GLN A C 1
ATOM 3882 O O . GLN A 1 542 ? 20.790 2.451 -33.577 1.00 76.38 542 GLN A O 1
ATOM 3887 N N . LEU A 1 543 ? 20.920 3.344 -31.516 1.00 76.00 543 LEU A N 1
ATOM 3888 C CA . LEU A 1 543 ? 19.475 3.482 -31.342 1.00 76.00 543 LEU A CA 1
ATOM 3889 C C . LEU A 1 543 ? 18.899 4.431 -32.397 1.00 76.00 543 LEU A C 1
ATOM 3891 O O . LEU A 1 543 ? 17.913 4.094 -33.045 1.00 76.00 543 LEU A O 1
ATOM 3895 N N . ARG A 1 544 ? 19.539 5.587 -32.615 1.00 73.75 544 ARG A N 1
ATOM 3896 C CA . ARG A 1 544 ? 19.125 6.546 -33.649 1.00 73.75 544 ARG A CA 1
ATOM 3897 C C . ARG A 1 544 ? 19.134 5.929 -35.043 1.00 73.75 544 ARG A C 1
ATOM 3899 O O . ARG A 1 544 ? 18.144 6.055 -35.754 1.00 73.75 544 ARG A O 1
ATOM 3906 N N . GLU A 1 545 ? 20.197 5.219 -35.407 1.00 73.06 545 GLU A N 1
ATOM 3907 C CA . GLU A 1 545 ? 20.291 4.554 -36.713 1.00 73.06 545 GLU A CA 1
ATOM 3908 C C . GLU A 1 545 ? 19.176 3.512 -36.922 1.00 73.06 545 GLU A C 1
ATOM 3910 O O . GLU A 1 545 ? 18.571 3.441 -37.994 1.00 73.06 545 GLU A O 1
ATOM 3915 N N . ALA A 1 546 ? 18.857 2.716 -35.895 1.00 70.31 546 ALA A N 1
ATOM 3916 C CA . ALA A 1 546 ? 17.764 1.744 -35.955 1.00 70.31 546 ALA A CA 1
ATOM 3917 C C . ALA A 1 546 ? 16.388 2.425 -36.085 1.00 70.31 546 ALA A C 1
ATOM 3919 O O . ALA A 1 546 ? 15.547 2.000 -36.882 1.00 70.31 546 ALA A O 1
ATOM 3920 N N . GLN A 1 547 ? 16.178 3.516 -35.344 1.00 76.56 547 GLN A N 1
ATOM 3921 C CA . GLN A 1 547 ? 14.952 4.314 -35.385 1.00 76.56 547 GLN A CA 1
ATOM 3922 C C . GLN A 1 547 ? 14.751 5.014 -36.738 1.00 76.56 547 GLN A C 1
ATOM 3924 O O . GLN A 1 547 ? 13.615 5.121 -37.201 1.00 76.56 547 GLN A O 1
ATOM 3929 N N . GLU A 1 548 ? 15.826 5.455 -37.396 1.00 76.06 548 GLU A N 1
ATOM 3930 C CA . GLU A 1 548 ? 15.783 6.035 -38.744 1.00 76.06 548 GLU A CA 1
ATOM 3931 C C . GLU A 1 548 ? 15.420 4.995 -39.816 1.00 76.06 548 GLU A C 1
ATOM 3933 O O . GLU A 1 548 ? 14.719 5.317 -40.776 1.00 76.06 548 GLU A O 1
ATOM 3938 N N . ALA A 1 549 ? 15.850 3.741 -39.649 1.00 72.75 549 ALA A N 1
ATOM 3939 C CA . ALA A 1 549 ? 15.609 2.677 -40.622 1.00 72.75 549 ALA A CA 1
ATOM 3940 C C . ALA A 1 549 ? 14.188 2.083 -40.570 1.00 72.75 549 ALA A C 1
ATOM 3942 O O . ALA A 1 549 ? 13.665 1.668 -41.606 1.00 72.75 549 ALA A O 1
ATOM 3943 N N . LEU A 1 550 ? 13.582 1.997 -39.380 1.00 69.25 550 LEU A N 1
ATOM 3944 C CA . LEU A 1 550 ? 12.318 1.274 -39.145 1.00 69.25 550 LEU A CA 1
ATOM 3945 C C . LEU A 1 550 ? 11.195 2.153 -38.573 1.00 69.25 550 LEU A C 1
ATOM 3947 O O . LEU A 1 550 ? 10.061 1.698 -38.465 1.00 69.25 550 LEU A O 1
ATOM 3951 N N . GLY A 1 551 ? 11.489 3.406 -38.221 1.00 78.31 551 GLY A N 1
ATOM 3952 C CA . GLY A 1 551 ? 10.584 4.273 -37.472 1.00 78.31 551 GLY A CA 1
ATOM 3953 C C . GLY A 1 551 ? 10.674 4.008 -35.967 1.00 78.31 551 GLY A C 1
ATOM 3954 O O . GLY A 1 551 ? 10.522 2.878 -35.501 1.00 78.31 551 GLY A O 1
ATOM 3955 N N . ALA A 1 552 ? 10.900 5.069 -35.186 1.00 75.31 552 ALA A N 1
ATOM 3956 C CA . ALA A 1 552 ? 11.225 4.951 -33.765 1.00 75.31 552 ALA A CA 1
ATOM 3957 C C . ALA A 1 552 ? 10.166 4.206 -32.939 1.00 75.31 552 ALA A C 1
ATOM 3959 O O . ALA A 1 552 ? 10.493 3.309 -32.166 1.00 75.31 552 ALA A O 1
ATOM 3960 N N . GLN A 1 553 ? 8.896 4.556 -33.143 1.00 76.88 553 GLN A N 1
ATOM 3961 C CA . GLN A 1 553 ? 7.777 3.972 -32.407 1.00 76.88 553 GLN A CA 1
ATOM 3962 C C . GLN A 1 553 ? 7.545 2.505 -32.785 1.00 76.88 553 GLN A C 1
ATOM 3964 O O . GLN A 1 553 ? 7.346 1.669 -31.910 1.00 76.88 553 GLN A O 1
ATOM 3969 N N . GLN A 1 554 ? 7.620 2.181 -34.079 1.00 80.50 554 GLN A N 1
ATOM 3970 C CA . GLN A 1 554 ? 7.392 0.823 -34.569 1.00 80.50 554 GLN A CA 1
ATOM 3971 C C . GLN A 1 554 ? 8.490 -0.137 -34.092 1.00 80.50 554 GLN A C 1
ATOM 3973 O O . GLN A 1 554 ? 8.183 -1.232 -33.626 1.00 80.50 554 GLN A O 1
ATOM 3978 N N . SER A 1 555 ? 9.759 0.284 -34.152 1.00 82.75 555 SER A N 1
ATOM 3979 C CA . SER A 1 555 ? 10.879 -0.528 -33.664 1.00 82.75 555 SER A CA 1
ATOM 3980 C C . SER A 1 555 ? 10.807 -0.763 -32.155 1.00 82.75 555 SER A C 1
ATOM 3982 O O . SER A 1 555 ? 11.062 -1.878 -31.709 1.00 82.75 555 SER A O 1
ATOM 3984 N N . ALA A 1 556 ? 10.471 0.267 -31.372 1.00 83.12 556 ALA A N 1
ATOM 3985 C CA . ALA A 1 556 ? 10.343 0.139 -29.923 1.00 83.12 556 ALA A CA 1
ATOM 3986 C C . ALA A 1 556 ? 9.204 -0.819 -29.546 1.00 83.12 556 ALA A C 1
ATOM 3988 O O . ALA A 1 556 ? 9.414 -1.743 -28.766 1.00 83.12 556 ALA A O 1
ATOM 3989 N N . GLN A 1 557 ? 8.033 -0.659 -30.171 1.00 87.88 557 GLN A N 1
ATOM 3990 C CA . GLN A 1 557 ? 6.864 -1.497 -29.911 1.00 87.88 557 GLN A CA 1
ATOM 3991 C C . GLN A 1 557 ? 7.100 -2.968 -30.286 1.00 87.88 557 GLN A C 1
ATOM 3993 O O . GLN A 1 557 ? 6.662 -3.859 -29.559 1.00 87.88 557 GLN A O 1
ATOM 3998 N N . LEU A 1 558 ? 7.803 -3.234 -31.393 1.00 90.00 558 LEU A N 1
ATOM 3999 C CA . LEU A 1 558 ? 8.163 -4.595 -31.802 1.00 90.00 558 LEU A CA 1
ATOM 4000 C C . LEU A 1 558 ? 9.063 -5.274 -30.762 1.00 90.00 558 LEU A C 1
ATOM 4002 O O . LEU A 1 558 ? 8.760 -6.383 -30.331 1.00 90.00 558 LEU A O 1
ATOM 4006 N N . LEU A 1 559 ? 10.145 -4.607 -30.347 1.00 92.19 559 LEU A N 1
ATOM 4007 C CA . LEU A 1 559 ? 11.111 -5.149 -29.383 1.00 92.19 559 LEU A CA 1
ATOM 4008 C C . LEU A 1 559 ? 10.486 -5.350 -27.999 1.00 92.19 559 LEU A C 1
ATOM 4010 O O . LEU A 1 559 ? 10.713 -6.375 -27.361 1.00 92.19 559 LEU A O 1
ATOM 4014 N N . GLU A 1 560 ? 9.660 -4.404 -27.556 1.00 93.12 560 GLU A N 1
ATOM 4015 C CA . GLU A 1 560 ? 8.905 -4.513 -26.309 1.00 93.12 560 GLU A CA 1
ATOM 4016 C C . GLU A 1 560 ? 7.935 -5.700 -26.335 1.00 93.12 560 GLU A C 1
ATOM 4018 O O . GLU A 1 560 ? 7.947 -6.530 -25.424 1.00 93.12 560 GLU A O 1
ATOM 4023 N N . SER A 1 561 ? 7.153 -5.831 -27.412 1.00 94.62 561 SER A N 1
ATOM 4024 C CA . SER A 1 561 ? 6.224 -6.953 -27.592 1.00 94.62 561 SER A CA 1
ATOM 4025 C C . SER A 1 561 ? 6.966 -8.290 -27.648 1.00 94.62 561 SER A C 1
ATOM 4027 O O . SER A 1 561 ? 6.498 -9.282 -27.090 1.00 94.62 561 SER A O 1
ATOM 4029 N N . ALA A 1 562 ? 8.140 -8.322 -28.288 1.00 97.06 562 ALA A N 1
ATOM 4030 C CA . ALA A 1 562 ? 8.969 -9.517 -28.367 1.00 97.06 562 ALA A CA 1
ATOM 4031 C C . ALA A 1 562 ? 9.478 -9.932 -26.984 1.00 97.06 562 ALA A C 1
ATOM 4033 O O . ALA A 1 562 ? 9.279 -11.078 -26.592 1.00 97.06 562 ALA A O 1
ATOM 4034 N N . LEU A 1 563 ? 10.064 -9.011 -26.209 1.00 97.69 563 LEU A N 1
ATOM 4035 C CA . LEU A 1 563 ? 10.529 -9.293 -24.844 1.00 97.69 563 LEU A CA 1
ATOM 4036 C C . LEU A 1 563 ? 9.387 -9.774 -23.935 1.00 97.69 563 LEU A C 1
ATOM 4038 O O . LEU A 1 563 ? 9.576 -10.710 -23.157 1.00 97.69 563 LEU A O 1
ATOM 4042 N N . ALA A 1 564 ? 8.192 -9.197 -24.073 1.00 96.44 564 ALA A N 1
ATOM 4043 C CA . ALA A 1 564 ? 7.010 -9.614 -23.326 1.00 96.44 564 ALA A CA 1
ATOM 4044 C C . ALA A 1 564 ? 6.564 -11.051 -23.666 1.00 96.44 564 ALA A C 1
ATOM 4046 O O . ALA A 1 564 ? 6.333 -11.864 -22.770 1.00 96.44 564 ALA A O 1
ATOM 4047 N N . LEU A 1 565 ? 6.495 -11.409 -24.953 1.00 98.00 565 LEU A N 1
ATOM 4048 C CA . LEU A 1 565 ? 6.142 -12.769 -25.381 1.00 98.00 565 LEU A CA 1
ATOM 4049 C C . LEU A 1 565 ? 7.245 -13.793 -25.080 1.00 98.00 565 LEU A C 1
ATOM 4051 O O . LEU A 1 565 ? 6.947 -14.941 -24.746 1.00 98.00 565 LEU A O 1
ATOM 4055 N N . ILE A 1 566 ? 8.511 -13.379 -25.133 1.00 98.50 566 ILE A N 1
ATOM 4056 C CA . ILE A 1 566 ? 9.644 -14.192 -24.686 1.00 98.50 566 ILE A CA 1
ATOM 4057 C C . ILE A 1 566 ? 9.502 -14.502 -23.194 1.00 98.50 566 ILE A C 1
ATOM 4059 O O . ILE A 1 566 ? 9.668 -15.659 -22.817 1.00 98.50 566 ILE A O 1
ATOM 4063 N N . ALA A 1 567 ? 9.114 -13.536 -22.352 1.00 97.94 567 ALA A N 1
ATOM 4064 C CA . ALA A 1 567 ? 8.845 -13.790 -20.934 1.00 97.94 567 ALA A CA 1
ATOM 4065 C C . ALA A 1 567 ? 7.795 -14.896 -20.742 1.00 97.94 567 ALA A C 1
ATOM 4067 O O . ALA A 1 567 ? 8.035 -15.849 -20.002 1.00 97.94 567 ALA A O 1
ATOM 4068 N N . VAL A 1 568 ? 6.673 -14.837 -21.469 1.00 97.69 568 VAL A N 1
ATOM 4069 C CA . VAL A 1 568 ? 5.640 -15.892 -21.455 1.00 97.69 568 VAL A CA 1
ATOM 4070 C C . VAL A 1 568 ? 6.229 -17.249 -21.862 1.00 97.69 568 VAL A C 1
ATOM 4072 O O . VAL A 1 568 ? 6.000 -18.262 -21.194 1.00 97.69 568 VAL A O 1
ATOM 4075 N N . GLY A 1 569 ? 7.028 -17.277 -22.932 1.00 97.81 569 GLY A N 1
ATOM 4076 C CA . GLY A 1 569 ? 7.695 -18.484 -23.419 1.00 97.81 569 GLY A CA 1
ATOM 4077 C C . GLY A 1 569 ? 8.722 -19.069 -22.442 1.00 97.81 569 GLY A C 1
ATOM 4078 O O . GLY A 1 569 ? 8.854 -20.293 -22.369 1.00 97.81 569 GLY A O 1
ATOM 4079 N N . LEU A 1 570 ? 9.412 -18.224 -21.671 1.00 97.19 570 LEU A N 1
ATOM 4080 C CA . LEU A 1 570 ? 10.326 -18.628 -20.600 1.00 97.19 570 LEU A CA 1
ATOM 4081 C C . LEU A 1 570 ? 9.558 -19.246 -19.427 1.00 97.19 570 LEU A C 1
ATOM 4083 O O . LEU A 1 570 ? 9.918 -20.326 -18.961 1.00 97.19 570 LEU A O 1
ATOM 4087 N N . ILE A 1 571 ? 8.455 -18.638 -18.985 1.00 95.50 571 ILE A N 1
ATOM 4088 C CA . ILE A 1 571 ? 7.628 -19.219 -17.916 1.00 95.50 571 ILE A CA 1
ATOM 4089 C C . ILE A 1 571 ? 7.105 -20.609 -18.315 1.00 95.50 571 ILE A C 1
ATOM 4091 O O . ILE A 1 571 ? 7.143 -21.544 -17.512 1.00 95.50 571 ILE A O 1
ATOM 4095 N N . ALA A 1 572 ? 6.704 -20.790 -19.578 1.00 94.56 572 ALA A N 1
ATOM 4096 C CA . ALA A 1 572 ? 6.303 -22.095 -20.112 1.00 94.56 572 ALA A CA 1
ATOM 4097 C C . ALA A 1 572 ? 7.436 -23.148 -20.096 1.00 94.56 572 ALA A C 1
ATOM 4099 O O . ALA A 1 572 ? 7.158 -24.346 -20.079 1.00 94.56 572 ALA A O 1
ATOM 4100 N N . ARG A 1 573 ? 8.703 -22.714 -20.049 1.00 93.94 573 ARG A N 1
ATOM 4101 C CA . ARG A 1 573 ? 9.920 -23.548 -19.954 1.00 93.94 573 ARG A CA 1
ATOM 4102 C C . ARG A 1 573 ? 10.421 -23.745 -18.517 1.00 93.94 573 ARG A C 1
ATOM 4104 O O . ARG A 1 573 ? 11.534 -24.227 -18.300 1.00 93.94 573 ARG A O 1
ATOM 4111 N N . GLY A 1 574 ? 9.608 -23.377 -17.527 1.00 92.19 574 GLY A N 1
ATOM 4112 C CA . GLY A 1 574 ? 9.905 -23.591 -16.110 1.00 92.19 574 GLY A CA 1
ATOM 4113 C C . GLY A 1 574 ? 10.784 -22.518 -15.470 1.00 92.19 574 GLY A C 1
ATOM 4114 O O . GLY A 1 574 ? 11.211 -22.702 -14.331 1.00 92.19 574 GLY A O 1
ATOM 4115 N N . PHE A 1 575 ? 11.036 -21.399 -16.154 1.00 94.12 575 PHE A N 1
ATOM 4116 C CA . PHE A 1 575 ? 11.587 -20.216 -15.495 1.00 94.12 575 PHE A CA 1
ATOM 4117 C C . PHE A 1 575 ? 10.558 -19.660 -14.514 1.00 94.12 575 PHE A C 1
ATOM 4119 O O . PHE A 1 575 ? 9.363 -19.620 -14.811 1.00 94.12 575 PHE A O 1
ATOM 4126 N N . ARG A 1 576 ? 11.014 -19.264 -13.325 1.00 93.12 576 ARG A N 1
ATOM 4127 C CA . ARG A 1 576 ? 10.152 -18.657 -12.293 1.00 93.12 576 ARG A CA 1
ATOM 4128 C C . ARG A 1 576 ? 10.718 -17.364 -11.726 1.00 93.12 576 ARG A C 1
ATOM 4130 O O . ARG A 1 576 ? 9.978 -16.656 -11.055 1.00 93.12 576 ARG A O 1
ATOM 4137 N N . ARG A 1 577 ? 11.979 -17.037 -12.022 1.00 93.38 577 ARG A N 1
ATOM 4138 C CA . ARG A 1 577 ? 12.617 -15.779 -11.638 1.00 93.38 577 ARG A CA 1
ATOM 4139 C C . ARG A 1 577 ? 12.948 -14.962 -12.884 1.00 93.38 577 ARG A C 1
ATOM 4141 O O . ARG A 1 577 ? 13.709 -15.417 -13.734 1.00 93.38 577 ARG A O 1
ATOM 4148 N N . LEU A 1 578 ? 12.385 -13.765 -13.010 1.00 95.00 578 LEU A N 1
ATOM 4149 C CA . LEU A 1 578 ? 12.643 -12.869 -14.138 1.00 95.00 578 LEU A CA 1
ATOM 4150 C C . LEU A 1 578 ? 13.156 -11.519 -13.643 1.00 95.00 578 LEU A C 1
ATOM 4152 O O . LEU A 1 578 ? 12.511 -10.863 -12.829 1.00 95.00 578 LEU A O 1
ATOM 4156 N N . VAL A 1 579 ? 14.290 -11.081 -14.180 1.00 94.94 579 VAL A N 1
ATOM 4157 C CA . VAL A 1 579 ? 14.798 -9.718 -14.008 1.00 94.94 579 VAL A CA 1
ATOM 4158 C C . VAL A 1 579 ? 14.463 -8.924 -15.262 1.00 94.94 579 VAL A C 1
ATOM 4160 O O . VAL A 1 579 ? 14.883 -9.297 -16.351 1.00 94.94 579 VAL A O 1
ATOM 4163 N N . SER A 1 580 ? 13.719 -7.831 -15.122 1.00 94.44 580 SER A N 1
ATOM 4164 C CA . SER A 1 580 ? 13.352 -6.934 -16.219 1.00 94.44 580 SER A CA 1
ATOM 4165 C C . SER A 1 580 ? 14.028 -5.574 -16.059 1.00 94.44 580 SER A C 1
ATOM 4167 O O . SER A 1 580 ? 14.032 -5.007 -14.965 1.00 94.44 580 SER A O 1
ATOM 4169 N N . ALA A 1 581 ? 14.576 -5.020 -17.143 1.00 91.88 581 ALA A N 1
ATOM 4170 C CA . ALA A 1 581 ? 15.189 -3.693 -17.151 1.00 91.88 581 ALA A CA 1
ATOM 4171 C C . ALA A 1 581 ? 14.578 -2.763 -18.211 1.00 91.88 581 ALA A C 1
ATOM 4173 O O . ALA A 1 581 ? 14.795 -2.931 -19.413 1.00 91.88 581 ALA A O 1
ATOM 4174 N N . GLY A 1 582 ? 13.890 -1.721 -17.737 1.00 84.56 582 GLY A N 1
ATOM 4175 C CA . GLY A 1 582 ? 13.134 -0.746 -18.531 1.00 84.56 582 GLY A CA 1
ATOM 4176 C C . GLY A 1 582 ? 11.697 -0.646 -18.030 1.00 84.56 582 GLY A C 1
ATOM 4177 O O . GLY A 1 582 ? 11.094 -1.672 -17.725 1.00 84.56 582 GLY A O 1
ATOM 4178 N N . GLY A 1 583 ? 11.157 0.568 -17.897 1.00 78.62 583 GLY A N 1
ATOM 4179 C CA . GLY A 1 583 ? 9.810 0.766 -17.347 1.00 78.62 583 GLY A CA 1
ATOM 4180 C C . GLY A 1 583 ? 8.740 0.197 -18.274 1.00 78.62 583 GLY A C 1
ATOM 4181 O O . GLY A 1 583 ? 7.896 -0.589 -17.856 1.00 78.62 583 GLY A O 1
ATOM 4182 N N . GLU A 1 584 ? 8.853 0.522 -19.554 1.00 83.19 584 GLU A N 1
ATOM 4183 C CA . GLU A 1 584 ? 7.965 0.093 -20.624 1.00 83.19 584 GLU A CA 1
ATOM 4184 C C . GLU A 1 584 ? 8.101 -1.419 -20.868 1.00 83.19 584 GLU A C 1
ATOM 4186 O O . GLU A 1 584 ? 7.106 -2.140 -20.855 1.00 83.19 584 GLU A O 1
ATOM 4191 N N . THR A 1 585 ? 9.336 -1.939 -20.896 1.00 88.56 585 THR A N 1
ATOM 4192 C CA . THR A 1 585 ? 9.615 -3.387 -20.936 1.00 88.56 585 THR A CA 1
ATOM 4193 C C . THR A 1 585 ? 8.992 -4.135 -19.756 1.00 88.56 585 THR A C 1
ATOM 4195 O O . THR A 1 585 ? 8.355 -5.168 -19.945 1.00 88.56 585 THR A O 1
ATOM 4198 N N . SER A 1 586 ? 9.145 -3.613 -18.536 1.00 88.50 586 SER A N 1
ATOM 4199 C CA . SER A 1 586 ? 8.582 -4.228 -17.329 1.00 88.50 586 SER A CA 1
ATOM 4200 C C . SER A 1 586 ? 7.057 -4.210 -17.352 1.00 88.50 586 SER A C 1
ATOM 4202 O O . SER A 1 586 ? 6.442 -5.223 -17.033 1.00 88.50 586 SER A O 1
ATOM 4204 N N . GLY A 1 587 ? 6.453 -3.095 -17.777 1.00 83.50 587 GLY A N 1
ATOM 4205 C CA . GLY A 1 587 ? 5.007 -2.985 -17.963 1.00 83.50 587 GLY A CA 1
ATOM 4206 C C . GLY A 1 587 ? 4.480 -4.007 -18.969 1.00 83.50 587 GLY A C 1
ATOM 4207 O O . GLY A 1 587 ? 3.563 -4.755 -18.650 1.00 83.50 587 GLY A O 1
ATOM 4208 N N . ALA A 1 588 ? 5.117 -4.116 -20.138 1.00 88.38 588 ALA A N 1
ATOM 4209 C CA . ALA A 1 588 ? 4.721 -5.074 -21.166 1.00 88.38 588 ALA A CA 1
ATOM 4210 C C . ALA A 1 588 ? 4.849 -6.536 -20.703 1.00 88.38 588 ALA A C 1
ATOM 4212 O O . ALA A 1 588 ? 3.983 -7.355 -21.010 1.00 88.38 588 ALA A O 1
ATOM 4213 N N . ILE A 1 589 ? 5.890 -6.873 -19.930 1.00 92.00 589 ILE A N 1
ATOM 4214 C CA . ILE A 1 589 ? 6.055 -8.209 -19.335 1.00 92.00 589 ILE A CA 1
ATOM 4215 C C . ILE A 1 589 ? 4.948 -8.499 -18.312 1.00 92.00 589 ILE A C 1
ATOM 4217 O O . ILE A 1 589 ? 4.343 -9.568 -18.371 1.00 92.00 589 ILE A O 1
ATOM 4221 N N . VAL A 1 590 ? 4.664 -7.568 -17.395 1.00 88.31 590 VAL A N 1
ATOM 4222 C CA . VAL A 1 590 ? 3.590 -7.698 -16.389 1.00 88.31 590 VAL A CA 1
ATOM 4223 C C . VAL A 1 590 ? 2.232 -7.910 -17.068 1.00 88.31 590 VAL A C 1
ATOM 4225 O O . VAL A 1 590 ? 1.508 -8.845 -16.711 1.00 88.31 590 VAL A O 1
ATOM 4228 N N . ASP A 1 591 ? 1.936 -7.114 -18.098 1.00 86.56 591 ASP A N 1
ATOM 4229 C CA . ASP A 1 591 ? 0.695 -7.192 -18.873 1.00 86.56 591 ASP A CA 1
ATOM 4230 C C . ASP A 1 591 ? 0.587 -8.533 -19.628 1.00 86.56 591 ASP A C 1
ATOM 4232 O O . ASP A 1 591 ? -0.438 -9.218 -19.557 1.00 86.56 591 ASP A O 1
ATOM 4236 N N . ALA A 1 592 ? 1.654 -8.965 -20.314 1.00 91.94 592 ALA A N 1
ATOM 4237 C CA . ALA A 1 592 ? 1.667 -10.219 -21.074 1.00 91.94 592 ALA A CA 1
ATOM 4238 C C . ALA A 1 592 ? 1.565 -11.465 -20.181 1.00 91.94 592 ALA A C 1
ATOM 4240 O O . ALA A 1 592 ? 0.901 -12.438 -20.551 1.00 91.94 592 ALA A O 1
ATOM 4241 N N . LEU A 1 593 ? 2.175 -11.425 -18.993 1.00 91.12 593 LEU A N 1
ATOM 4242 C CA . LEU A 1 593 ? 2.052 -12.468 -17.973 1.00 91.12 593 LEU A CA 1
ATOM 4243 C C . LEU A 1 593 ? 0.702 -12.432 -17.239 1.00 91.12 593 LEU A C 1
ATOM 4245 O O . LEU A 1 593 ? 0.403 -13.363 -16.492 1.00 91.12 593 LEU A O 1
ATOM 4249 N N . ARG A 1 594 ? -0.126 -11.402 -17.474 1.00 89.06 594 ARG A N 1
ATOM 4250 C CA . ARG A 1 594 ? -1.431 -11.186 -16.826 1.00 89.06 594 ARG A CA 1
ATOM 4251 C C . ARG A 1 594 ? -1.325 -11.152 -15.302 1.00 89.06 594 ARG A C 1
ATOM 4253 O O . ARG A 1 594 ? -2.149 -11.735 -14.597 1.00 89.06 594 ARG A O 1
ATOM 4260 N N . VAL A 1 595 ? -0.291 -10.489 -14.798 1.00 87.06 595 VAL A N 1
ATOM 4261 C CA . VAL A 1 595 ? -0.080 -10.333 -13.359 1.00 87.06 595 VAL A CA 1
ATOM 4262 C C . VAL A 1 595 ? -1.065 -9.292 -12.834 1.00 87.06 595 VAL A C 1
ATOM 4264 O O . VAL A 1 595 ? -0.926 -8.107 -13.108 1.00 87.06 595 VAL A O 1
ATOM 4267 N N . SER A 1 596 ? -2.066 -9.738 -12.074 1.00 84.19 596 SER A N 1
ATOM 4268 C CA . SER A 1 596 ? -3.053 -8.855 -11.435 1.00 84.19 596 SER A CA 1
ATOM 4269 C C . SER A 1 596 ? -2.513 -8.168 -10.181 1.00 84.19 596 SER A C 1
ATOM 4271 O O . SER A 1 596 ? -2.953 -7.078 -9.821 1.00 84.19 596 SER A O 1
ATOM 4273 N N . GLY A 1 597 ? -1.542 -8.795 -9.519 1.00 90.31 597 GLY A N 1
ATOM 4274 C CA . GLY A 1 597 ? -0.943 -8.280 -8.304 1.00 90.31 597 GLY A CA 1
ATOM 4275 C C . GLY A 1 597 ? 0.266 -9.080 -7.854 1.00 90.31 597 GLY A C 1
ATOM 4276 O O . GLY A 1 597 ? 0.498 -10.212 -8.298 1.00 90.31 597 GLY A O 1
ATOM 4277 N N . VAL A 1 598 ? 1.027 -8.470 -6.956 1.00 90.69 598 VAL A N 1
ATOM 4278 C CA . VAL A 1 598 ? 2.255 -9.006 -6.388 1.00 90.69 598 VAL A CA 1
ATOM 4279 C C . VAL A 1 598 ? 2.374 -8.687 -4.896 1.00 90.69 598 VAL A C 1
ATOM 4281 O O . VAL A 1 598 ? 1.936 -7.635 -4.439 1.00 90.69 598 VAL A O 1
ATOM 4284 N N . GLU A 1 599 ? 3.002 -9.568 -4.130 1.00 90.69 599 GLU A N 1
ATOM 4285 C CA . GLU A 1 599 ? 3.523 -9.259 -2.799 1.00 90.69 599 GLU A CA 1
ATOM 4286 C C . GLU A 1 599 ? 4.898 -8.597 -2.933 1.00 90.69 599 GLU A C 1
ATOM 4288 O O . GLU A 1 599 ? 5.745 -9.066 -3.699 1.00 90.69 599 GLU A O 1
ATOM 4293 N N . VAL A 1 600 ? 5.129 -7.508 -2.196 1.00 89.75 600 VAL A N 1
ATOM 4294 C CA . VAL A 1 600 ? 6.417 -6.805 -2.201 1.00 89.75 600 VAL A CA 1
ATOM 4295 C C . VAL A 1 600 ? 7.384 -7.466 -1.223 1.00 89.75 600 VAL A C 1
ATOM 4297 O O . VAL A 1 600 ? 7.127 -7.562 -0.017 1.00 89.75 600 VAL A O 1
ATOM 4300 N N . GLY A 1 601 ? 8.500 -7.932 -1.777 1.00 86.75 601 GLY A N 1
ATOM 4301 C CA . GLY A 1 601 ? 9.587 -8.608 -1.087 1.00 86.75 601 GLY A CA 1
ATOM 4302 C C . GLY A 1 601 ? 10.749 -7.693 -0.726 1.00 86.75 601 GLY A C 1
ATOM 4303 O O . GLY A 1 601 ? 10.589 -6.497 -0.485 1.00 86.75 601 GLY A O 1
ATOM 4304 N N . GLN A 1 602 ? 11.936 -8.295 -0.663 1.00 81.88 602 GLN A N 1
ATOM 4305 C CA . GLN A 1 602 ? 13.164 -7.614 -0.276 1.00 81.88 602 GLN A CA 1
ATOM 4306 C C . GLN A 1 602 ? 13.679 -6.682 -1.377 1.00 81.88 602 GLN A C 1
ATOM 4308 O O . GLN A 1 602 ? 13.652 -7.011 -2.565 1.00 81.88 602 GLN A O 1
ATOM 4313 N N . GLU A 1 603 ? 14.198 -5.533 -0.955 1.00 85.62 603 GLU A N 1
ATOM 4314 C CA . GLU A 1 603 ? 14.910 -4.589 -1.807 1.00 85.62 603 GLU A CA 1
ATOM 4315 C C . GLU A 1 603 ? 16.338 -5.080 -2.103 1.00 85.62 603 GLU A C 1
ATOM 4317 O O . GLU A 1 603 ? 17.103 -5.366 -1.184 1.00 85.62 603 GLU A O 1
ATOM 4322 N N . VAL A 1 604 ? 16.707 -5.174 -3.386 1.00 83.88 604 VAL A N 1
ATOM 4323 C CA . VAL A 1 604 ? 18.053 -5.617 -3.829 1.00 83.88 604 VAL A CA 1
ATOM 4324 C C . VAL A 1 604 ? 18.947 -4.473 -4.306 1.00 83.88 604 VAL A C 1
ATOM 4326 O O . VAL A 1 604 ? 20.157 -4.636 -4.499 1.00 83.88 604 VAL A O 1
ATOM 4329 N N . ALA A 1 605 ? 18.337 -3.318 -4.552 1.00 84.19 605 ALA A N 1
ATOM 4330 C CA . ALA A 1 605 ? 18.972 -2.036 -4.803 1.00 84.19 605 ALA A CA 1
ATOM 4331 C C . ALA A 1 605 ? 17.950 -0.929 -4.494 1.00 84.19 605 ALA A C 1
ATOM 4333 O O . ALA A 1 605 ? 16.758 -1.197 -4.636 1.00 84.19 605 ALA A O 1
ATOM 4334 N N . PRO A 1 606 ? 18.380 0.302 -4.156 1.00 80.75 606 PRO A N 1
ATOM 4335 C CA . PRO A 1 606 ? 17.459 1.401 -3.863 1.00 80.75 606 PRO A CA 1
ATOM 4336 C C . PRO A 1 606 ? 16.400 1.566 -4.961 1.00 80.75 606 PRO A C 1
ATOM 4338 O O . PRO A 1 606 ? 16.764 1.770 -6.120 1.00 80.75 606 PRO A O 1
ATOM 4341 N N . GLY A 1 607 ? 15.118 1.447 -4.614 1.00 78.75 607 GLY A N 1
ATOM 4342 C CA . GLY A 1 607 ? 13.971 1.517 -5.521 1.00 78.75 607 GLY A CA 1
ATOM 4343 C C . GLY A 1 607 ? 13.672 0.238 -6.318 1.00 78.75 607 GLY A C 1
ATOM 4344 O O . GLY A 1 607 ? 12.874 0.288 -7.254 1.00 78.75 607 GLY A O 1
ATOM 4345 N N . VAL A 1 608 ? 14.323 -0.893 -6.019 1.00 85.19 608 VAL A N 1
ATOM 4346 C CA . VAL A 1 608 ? 14.235 -2.134 -6.811 1.00 85.19 608 VAL A CA 1
ATOM 4347 C C . VAL A 1 608 ? 14.009 -3.351 -5.898 1.00 85.19 608 VAL A C 1
ATOM 4349 O O . VAL A 1 608 ? 14.977 -3.971 -5.449 1.00 85.19 608 VAL A O 1
ATOM 4352 N N . PRO A 1 609 ? 12.747 -3.725 -5.618 1.00 87.69 609 PRO A N 1
ATOM 4353 C CA . PRO A 1 609 ? 12.408 -4.930 -4.872 1.00 87.69 609 PRO A CA 1
ATOM 4354 C C . PRO A 1 609 ? 12.204 -6.142 -5.762 1.00 87.69 609 PRO A C 1
ATOM 4356 O O . PRO A 1 609 ? 11.761 -6.034 -6.909 1.00 87.69 609 PRO A O 1
ATOM 4359 N N . TRP A 1 610 ? 12.405 -7.312 -5.162 1.00 89.31 610 TRP A N 1
ATOM 4360 C CA . TRP A 1 610 ? 11.700 -8.509 -5.593 1.00 89.31 610 TRP A CA 1
ATOM 4361 C C . TRP A 1 610 ? 10.210 -8.373 -5.324 1.00 89.31 610 TRP A C 1
ATOM 4363 O O . TRP A 1 610 ? 9.798 -7.937 -4.251 1.00 89.31 610 TRP A O 1
ATOM 4373 N N . VAL A 1 611 ? 9.400 -8.801 -6.283 1.00 90.12 611 VAL A N 1
ATOM 4374 C CA . VAL A 1 611 ? 7.953 -8.909 -6.120 1.00 90.12 611 VAL A CA 1
ATOM 4375 C C . VAL A 1 611 ? 7.478 -10.302 -6.528 1.00 90.12 611 VAL A C 1
ATOM 4377 O O . VAL A 1 611 ? 8.019 -10.885 -7.470 1.00 90.12 611 VAL A O 1
ATOM 4380 N N . PHE A 1 612 ? 6.480 -10.846 -5.830 1.00 89.81 612 PHE A N 1
ATOM 4381 C CA . PHE A 1 612 ? 5.976 -12.207 -6.063 1.00 89.81 612 PHE A CA 1
ATOM 4382 C C . PHE A 1 612 ? 4.530 -12.189 -6.503 1.00 89.81 612 PHE A C 1
ATOM 4384 O O . PHE A 1 612 ? 3.686 -11.647 -5.804 1.00 89.81 612 PHE A O 1
ATOM 4391 N N . THR A 1 613 ? 4.209 -12.806 -7.633 1.00 90.50 613 THR A N 1
ATOM 4392 C CA . THR A 1 613 ? 2.817 -12.864 -8.105 1.00 90.50 613 THR A CA 1
ATOM 4393 C C . THR A 1 613 ? 1.918 -13.606 -7.118 1.00 90.50 613 THR A C 1
ATOM 4395 O O . THR A 1 613 ? 2.321 -14.645 -6.598 1.00 90.50 613 THR A O 1
ATOM 4398 N N . LEU A 1 614 ? 0.674 -13.155 -6.955 1.00 83.94 614 LEU A N 1
ATOM 4399 C CA . LEU A 1 614 ? -0.311 -13.715 -6.011 1.00 83.94 614 LEU A CA 1
ATOM 4400 C C . LEU A 1 614 ? -0.940 -15.065 -6.445 1.00 83.94 614 LEU A C 1
ATOM 4402 O O . LEU A 1 614 ? -2.109 -15.323 -6.178 1.00 83.94 614 LEU A O 1
ATOM 4406 N N . ALA A 1 615 ? -0.198 -15.917 -7.153 1.00 77.62 615 ALA A N 1
ATOM 4407 C CA . ALA A 1 615 ? -0.678 -17.200 -7.675 1.00 77.62 615 ALA A CA 1
ATOM 4408 C C . ALA A 1 615 ? -0.141 -18.387 -6.859 1.00 77.62 615 ALA A C 1
ATOM 4410 O O . ALA A 1 615 ? 0.946 -18.298 -6.293 1.00 77.62 615 ALA A O 1
ATOM 4411 N N . ASP A 1 616 ? -0.839 -19.531 -6.896 1.00 70.75 616 ASP A N 1
ATOM 4412 C CA . ASP A 1 616 ? -0.412 -20.782 -6.233 1.00 70.75 616 ASP A CA 1
ATOM 4413 C C . ASP A 1 616 ? 1.014 -21.217 -6.621 1.00 70.75 616 ASP A C 1
ATOM 4415 O O . ASP A 1 616 ? 1.743 -21.802 -5.823 1.00 70.75 616 ASP A O 1
ATOM 4419 N N . ALA A 1 617 ? 1.413 -20.931 -7.864 1.00 81.75 617 ALA A N 1
ATOM 4420 C CA . ALA A 1 617 ? 2.776 -21.086 -8.357 1.00 81.75 617 ALA A CA 1
ATOM 4421 C C . ALA A 1 617 ? 3.363 -19.692 -8.643 1.00 81.75 617 ALA A C 1
ATOM 4423 O O . ALA A 1 617 ? 3.246 -19.212 -9.778 1.00 81.75 617 ALA A O 1
ATOM 4424 N N . PRO A 1 618 ? 3.955 -19.025 -7.637 1.00 87.94 618 PRO A N 1
ATOM 4425 C CA . PRO A 1 618 ? 4.380 -17.641 -7.769 1.00 87.94 618 PRO A CA 1
ATOM 4426 C C . PRO A 1 618 ? 5.559 -17.498 -8.739 1.00 87.94 618 PRO A C 1
ATOM 4428 O O . PRO A 1 618 ? 6.407 -18.383 -8.872 1.00 87.94 618 PRO A O 1
ATOM 4431 N N . LEU A 1 619 ? 5.613 -16.355 -9.417 1.00 91.94 619 LEU A N 1
ATOM 4432 C CA . LEU A 1 619 ? 6.787 -15.868 -10.129 1.00 91.94 619 LEU A CA 1
ATOM 4433 C C . LEU A 1 619 ? 7.477 -14.820 -9.262 1.00 91.94 619 LEU A C 1
ATOM 4435 O O . LEU A 1 619 ? 6.797 -13.961 -8.706 1.00 91.94 619 LEU A O 1
ATOM 4439 N N . ALA A 1 620 ? 8.805 -14.854 -9.205 1.00 91.94 620 ALA A N 1
ATOM 4440 C CA . ALA A 1 620 ? 9.609 -13.767 -8.668 1.00 91.94 620 ALA A CA 1
ATOM 4441 C C . ALA A 1 620 ? 10.007 -12.831 -9.807 1.00 91.94 620 ALA A C 1
ATOM 4443 O O . ALA A 1 620 ? 10.662 -13.242 -10.769 1.00 91.94 620 ALA A O 1
ATOM 4444 N N . LEU A 1 621 ? 9.613 -11.569 -9.703 1.00 92.25 621 LEU A N 1
ATOM 4445 C CA . LEU A 1 621 ? 9.916 -10.540 -10.684 1.00 92.25 621 LEU A CA 1
ATOM 4446 C C . LEU A 1 621 ? 10.786 -9.465 -10.036 1.00 92.25 621 LEU A C 1
ATOM 4448 O O . LEU A 1 621 ? 10.500 -9.011 -8.931 1.00 92.25 621 LEU A O 1
ATOM 4452 N N . LEU A 1 622 ? 11.826 -9.035 -10.742 1.00 91.69 622 LEU A N 1
ATOM 4453 C CA . LEU A 1 622 ? 12.614 -7.860 -10.392 1.00 91.69 622 LEU A CA 1
ATOM 4454 C C . LEU A 1 622 ? 12.410 -6.805 -11.476 1.00 91.69 622 LEU A C 1
ATOM 4456 O O . LEU A 1 622 ? 12.948 -6.932 -12.575 1.00 91.69 622 LEU A O 1
ATOM 4460 N N . LEU A 1 623 ? 11.603 -5.785 -11.190 1.00 89.88 623 LEU A N 1
ATOM 4461 C CA . LEU A 1 623 ? 11.201 -4.775 -12.172 1.00 89.88 623 LEU A CA 1
ATOM 4462 C C . LEU A 1 623 ? 12.051 -3.513 -12.000 1.00 89.88 623 LEU A C 1
ATOM 4464 O O . LEU A 1 623 ? 11.786 -2.672 -11.144 1.00 89.88 623 LEU A O 1
ATOM 4468 N N . LYS A 1 624 ? 13.103 -3.381 -12.808 1.00 88.31 624 LYS A N 1
ATOM 4469 C CA . LYS A 1 624 ? 14.096 -2.316 -12.665 1.00 88.31 624 LYS A CA 1
ATOM 4470 C C . LYS A 1 624 ? 13.881 -1.201 -13.685 1.00 88.31 624 LYS A C 1
ATOM 4472 O O . LYS A 1 624 ? 13.968 -1.420 -14.894 1.00 88.31 624 LYS A O 1
ATOM 4477 N N . SER A 1 625 ? 13.746 0.039 -13.216 1.00 83.00 625 SER A N 1
ATOM 4478 C CA . SER A 1 625 ? 13.850 1.211 -14.097 1.00 83.00 625 SER A CA 1
ATOM 4479 C C . SER A 1 625 ? 15.275 1.375 -14.650 1.00 83.00 625 SER A C 1
ATOM 4481 O O . SER A 1 625 ? 16.264 0.946 -14.047 1.00 83.00 625 SER A O 1
ATOM 4483 N N . GLY A 1 626 ? 15.413 2.007 -15.816 1.00 77.25 626 GLY A N 1
ATOM 4484 C CA . GLY A 1 626 ? 16.653 2.018 -16.593 1.00 77.25 626 GLY A CA 1
ATOM 4485 C C . GLY A 1 626 ? 17.903 2.426 -15.805 1.00 77.25 626 GLY A C 1
ATOM 4486 O O . GLY A 1 626 ? 18.922 1.748 -15.899 1.00 77.25 626 GLY A O 1
ATOM 4487 N N . ASN A 1 627 ? 17.853 3.476 -14.984 1.00 79.25 627 ASN A N 1
ATOM 4488 C CA . ASN A 1 627 ? 19.046 4.021 -14.311 1.00 79.25 627 ASN A CA 1
ATOM 4489 C C . ASN A 1 627 ? 19.398 3.381 -12.954 1.00 79.25 627 ASN A C 1
ATOM 4491 O O . ASN A 1 627 ? 20.414 3.741 -12.365 1.00 79.25 627 ASN A O 1
ATOM 4495 N N . PHE A 1 628 ? 18.586 2.442 -12.471 1.00 81.75 628 PHE A N 1
ATOM 4496 C CA . PHE A 1 628 ? 18.668 1.919 -11.104 1.00 81.75 628 PHE A CA 1
ATOM 4497 C C . PHE A 1 628 ? 19.646 0.738 -10.969 1.00 81.75 628 PHE A C 1
ATOM 4499 O O . PHE A 1 628 ? 19.987 0.091 -11.962 1.00 81.75 628 PHE A O 1
ATOM 4506 N N . GLY A 1 629 ? 20.068 0.427 -9.743 1.00 85.88 629 GLY A N 1
ATOM 4507 C CA . GLY A 1 629 ? 20.976 -0.687 -9.459 1.00 85.88 629 GLY A CA 1
ATOM 4508 C C . GLY A 1 629 ? 22.441 -0.420 -9.803 1.00 85.88 629 GLY A C 1
ATOM 4509 O O . GLY A 1 629 ? 22.765 0.398 -10.667 1.00 85.88 629 GLY A O 1
ATOM 4510 N N . ASP A 1 630 ? 23.333 -1.131 -9.120 1.00 91.69 630 ASP A N 1
ATOM 4511 C CA . ASP A 1 630 ? 24.758 -1.158 -9.451 1.00 91.69 630 ASP A CA 1
ATOM 4512 C C . ASP A 1 630 ? 25.032 -1.976 -10.729 1.00 91.69 630 ASP A C 1
ATOM 4514 O O . ASP A 1 630 ? 24.122 -2.508 -11.368 1.00 91.69 630 ASP A O 1
ATOM 4518 N N . VAL A 1 631 ? 26.298 -2.027 -11.142 1.00 95.19 631 VAL A N 1
ATOM 4519 C CA . VAL A 1 631 ? 26.734 -2.716 -12.368 1.00 95.19 631 VAL A CA 1
ATOM 4520 C C . VAL A 1 631 ? 26.584 -4.240 -12.261 1.00 95.19 631 VAL A C 1
ATOM 4522 O O . VAL A 1 631 ? 26.383 -4.900 -13.274 1.00 95.19 631 VAL A O 1
ATOM 4525 N N . GLU A 1 632 ? 26.616 -4.793 -11.051 1.00 94.50 632 GLU A N 1
ATOM 4526 C CA . GLU A 1 632 ? 26.632 -6.239 -10.802 1.00 94.50 632 GLU A CA 1
ATOM 4527 C C . GLU A 1 632 ? 25.225 -6.819 -10.613 1.00 94.50 632 GLU A C 1
ATOM 4529 O O . GLU A 1 632 ? 25.059 -8.039 -10.589 1.00 94.50 632 GLU A O 1
ATOM 4534 N N . LEU A 1 633 ? 24.207 -5.955 -10.507 1.00 92.75 633 LEU A N 1
ATOM 4535 C CA . LEU A 1 633 ? 22.838 -6.314 -10.149 1.00 92.75 633 LEU A CA 1
ATOM 4536 C C . LEU A 1 633 ? 22.286 -7.500 -10.947 1.00 92.75 633 LEU A C 1
ATOM 4538 O O . LEU A 1 633 ? 21.657 -8.365 -10.351 1.00 92.75 633 LEU A O 1
ATOM 4542 N N . PHE A 1 634 ? 22.500 -7.566 -12.266 1.00 94.38 634 PHE A N 1
ATOM 4543 C CA . PHE A 1 634 ? 21.991 -8.687 -13.068 1.00 94.38 634 PHE A CA 1
ATOM 4544 C C . PHE A 1 634 ? 22.609 -10.016 -12.652 1.00 94.38 634 PHE A C 1
ATOM 4546 O O . PHE A 1 634 ? 21.865 -10.963 -12.429 1.00 94.38 634 PHE A O 1
ATOM 4553 N N . CYS A 1 635 ? 23.935 -10.078 -12.501 1.00 92.00 635 CYS A N 1
ATOM 4554 C CA . CYS A 1 635 ? 24.620 -11.282 -12.032 1.00 92.00 635 CYS A CA 1
ATOM 4555 C C . CYS A 1 635 ? 24.173 -11.638 -10.614 1.00 92.00 635 CYS A C 1
ATOM 4557 O O . CYS A 1 635 ? 23.840 -12.786 -10.346 1.00 92.00 635 CYS A O 1
ATOM 4559 N N . ARG A 1 636 ? 24.104 -10.643 -9.724 1.00 90.38 636 ARG A N 1
ATOM 4560 C CA . ARG A 1 636 ? 23.731 -10.847 -8.324 1.00 90.38 636 ARG A CA 1
ATOM 4561 C C . ARG A 1 636 ? 22.289 -11.337 -8.158 1.00 90.38 636 ARG A C 1
ATOM 4563 O O . ARG A 1 636 ? 22.043 -12.209 -7.337 1.00 90.38 636 ARG A O 1
ATOM 4570 N N . ALA A 1 637 ? 21.346 -10.788 -8.921 1.00 88.62 637 ALA A N 1
ATOM 4571 C CA . ALA A 1 637 ? 19.920 -11.093 -8.795 1.00 88.62 637 ALA A CA 1
ATOM 4572 C C . ALA A 1 637 ? 19.537 -12.488 -9.315 1.00 88.62 637 ALA A C 1
ATOM 4574 O O . ALA A 1 637 ? 18.510 -13.034 -8.919 1.00 88.62 637 ALA A O 1
ATOM 4575 N N . VAL A 1 638 ? 20.322 -13.058 -10.228 1.00 87.06 638 VAL A N 1
ATOM 4576 C CA . VAL A 1 638 ? 20.026 -14.363 -10.842 1.00 87.06 638 VAL A CA 1
ATOM 4577 C C . VAL A 1 638 ? 20.918 -15.494 -10.339 1.00 87.06 638 VAL A C 1
ATOM 4579 O O . VAL A 1 638 ? 20.755 -16.627 -10.794 1.00 87.06 638 VAL A O 1
ATOM 4582 N N . ASP A 1 639 ? 21.849 -15.192 -9.434 1.00 81.12 639 ASP A N 1
ATOM 4583 C CA . ASP A 1 639 ? 22.756 -16.164 -8.832 1.00 81.12 639 ASP A CA 1
ATOM 4584 C C . ASP A 1 639 ? 21.973 -17.113 -7.897 1.00 81.12 639 ASP A C 1
ATOM 4586 O O . ASP A 1 639 ? 21.418 -16.662 -6.888 1.00 81.12 639 ASP A O 1
ATOM 4590 N N . PRO A 1 640 ? 21.907 -18.422 -8.211 1.00 66.38 640 PRO A N 1
ATOM 4591 C CA . PRO A 1 640 ? 21.148 -19.392 -7.425 1.00 66.38 640 PRO A CA 1
ATOM 4592 C C . PRO A 1 640 ? 21.737 -19.636 -6.028 1.00 66.38 640 PRO A C 1
ATOM 4594 O O . PRO A 1 640 ? 21.009 -20.100 -5.151 1.00 66.38 640 PRO A O 1
ATOM 4597 N N . ASP A 1 641 ? 23.018 -19.318 -5.810 1.00 66.38 641 ASP A N 1
ATOM 4598 C CA . ASP A 1 641 ? 23.713 -19.513 -4.534 1.00 66.38 641 ASP A CA 1
ATOM 4599 C C . ASP A 1 641 ? 23.587 -18.291 -3.605 1.00 66.38 641 ASP A C 1
ATOM 4601 O O . ASP A 1 641 ? 23.878 -18.387 -2.412 1.00 66.38 641 ASP A O 1
ATOM 4605 N N . ARG A 1 642 ? 23.116 -17.145 -4.119 1.00 63.16 642 ARG A N 1
ATOM 4606 C CA . ARG A 1 642 ? 22.964 -15.884 -3.365 1.00 63.16 642 ARG A CA 1
ATOM 4607 C C . ARG A 1 642 ? 21.552 -15.613 -2.848 1.00 63.16 642 ARG A C 1
ATOM 4609 O O . ARG A 1 642 ? 21.284 -14.502 -2.389 1.00 63.16 642 ARG A O 1
ATOM 4616 N N . GLY A 1 643 ? 20.642 -16.587 -2.909 1.00 62.28 643 GLY A N 1
ATOM 4617 C CA . GLY A 1 643 ? 19.255 -16.417 -2.464 1.00 62.28 643 GLY A CA 1
ATOM 4618 C C . GLY A 1 643 ? 18.615 -15.154 -3.056 1.00 62.28 643 GLY A C 1
ATOM 4619 O O . GLY A 1 643 ? 18.381 -15.068 -4.258 1.00 62.28 643 GLY A O 1
ATOM 4620 N N . 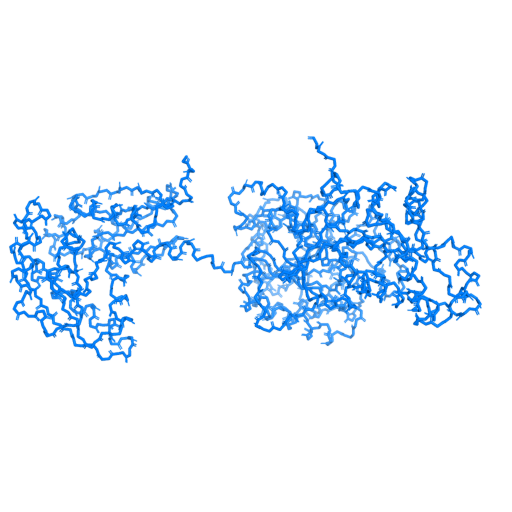TRP A 1 644 ? 18.382 -14.148 -2.210 1.00 58.59 644 TRP A N 1
ATOM 4621 C CA . TRP A 1 644 ? 17.778 -12.864 -2.576 1.00 58.59 644 TRP A CA 1
ATOM 4622 C C . TRP A 1 644 ? 18.641 -11.938 -3.444 1.00 58.59 644 TRP A C 1
ATOM 4624 O O . TRP A 1 644 ? 18.152 -10.900 -3.890 1.00 58.59 644 TRP A O 1
ATOM 4634 N N . GLY A 1 645 ? 19.905 -12.275 -3.701 1.00 51.91 645 GLY A N 1
ATOM 4635 C CA . GLY A 1 645 ? 20.832 -11.363 -4.369 1.00 51.91 645 GLY A CA 1
ATOM 4636 C C . GLY A 1 645 ? 21.218 -10.180 -3.473 1.00 51.91 645 GLY A C 1
ATOM 4637 O O . GLY A 1 645 ? 21.456 -9.076 -3.964 1.00 51.91 645 GLY A O 1
ATOM 4638 N N . VAL A 1 646 ? 21.267 -10.409 -2.161 1.00 49.34 646 VAL A N 1
ATOM 4639 C CA . VAL A 1 646 ? 21.745 -9.465 -1.146 1.00 49.34 646 VAL A CA 1
ATOM 4640 C C . VAL A 1 646 ? 22.938 -10.134 -0.470 1.00 49.34 646 VAL A C 1
ATOM 4642 O O . VAL A 1 646 ? 22.867 -11.322 -0.166 1.00 49.34 646 VAL A O 1
ATOM 4645 N N . ASP A 1 647 ? 24.056 -9.424 -0.318 1.00 42.44 647 ASP A N 1
ATOM 4646 C CA . ASP A 1 647 ? 25.183 -9.959 0.453 1.00 42.44 647 ASP A CA 1
ATOM 4647 C C . ASP A 1 647 ? 24.719 -10.157 1.906 1.00 42.44 647 ASP A C 1
ATOM 4649 O O . ASP A 1 647 ? 24.103 -9.251 2.472 1.00 42.44 647 ASP A O 1
ATOM 4653 N N . ASP A 1 648 ? 24.991 -11.326 2.501 1.00 37.69 648 ASP A N 1
ATOM 4654 C CA . ASP A 1 648 ? 24.845 -11.517 3.948 1.00 37.69 648 ASP A CA 1
ATOM 4655 C C . ASP A 1 648 ? 25.690 -10.433 4.641 1.00 37.69 648 ASP A C 1
ATOM 4657 O O . ASP A 1 648 ? 26.918 -10.417 4.503 1.00 37.69 648 ASP A O 1
ATOM 4661 N N . ALA A 1 649 ? 25.021 -9.487 5.305 1.00 30.39 649 ALA A N 1
ATOM 4662 C CA . ALA A 1 649 ? 25.658 -8.364 5.992 1.00 30.39 649 ALA A CA 1
ATOM 4663 C C . ALA A 1 649 ? 26.424 -8.801 7.249 1.00 30.39 649 ALA A C 1
ATOM 4665 O O . ALA A 1 649 ? 25.892 -9.642 8.013 1.00 30.39 649 ALA A O 1
#